Protein 5OWO (pdb70)

GO terms:
  GO:0051293 establishment of spindle localization (P, IMP)
  GO:0005813 centrosome (C, IDA)
  GO:0042802 identical protein binding (F, IDA)
  GO:1905832 positive regulation of spindle assembly (P, IMP)
  GO:0032388 positive regulation of intracellular transport (P, IMP)
  GO:0060236 regulation of mitotic spindle organization (P, IMP)
  GO:0090235 regulation of metaphase plate congression (P, IMP)
  GO:0005515 protein binding (F, IPI)
  GO:0005868 cytoplasmic dynein complex (C, IDA)
  GO:0051959 dynein light intermediate chain binding (F, IPI)
  GO:0035578 azurophil granule lumen (C, TAS)
  GO:0005576 extracellular region (C, TAS)
  GO:0005829 cytosol (C, TAS)
  GO:0008569 minus-end-directed microtubule motor activity (F, IDA)
  GO:0005874 microtubule (C, IDA)
  GO:0070062 extracellular exosome (C, HDA)
  GO:0016020 membrane (C, HDA)
  GO:0003723 RNA binding (F, HDA)

Radius of gyration: 29.67 Å; Cα contacts (8 Å, |Δi|>4): 1169; chains: 4; bounding box: 49×89×63 Å

Structure (mmCIF, N/CA/C/O backbone):
data_5OWO
#
_entry.id   5OWO
#
_cell.length_a   101.242
_cell.length_b   175.560
_cell.length_c   50.444
_cell.angle_alpha   90.00
_cell.angle_beta   90.00
_cell.angle_gamma   90.00
#
_symmetry.space_group_name_H-M   'P 21 21 2'
#
loop_
_entity.id
_entity.type
_entity.pdbx_description
1 polymer 'Cytoplasmic dynein 1 heavy chain 1'
2 non-polymer GLYCEROL
3 non-polymer 'MAGNESIUM ION'
4 non-polymer 'CALCIUM ION'
5 non-polymer 'SODIUM ION'
6 non-polymer 'POTASSIUM ION'
7 water water
#
loop_
_atom_site.group_PDB
_atom_site.id
_atom_site.type_symbol
_atom_site.label_atom_id
_atom_site.label_alt_id
_atom_site.label_comp_id
_atom_site.label_asym_id
_atom_site.label_entity_id
_atom_site.label_seq_id
_atom_site.pdbx_PDB_ins_code
_atom_site.Cartn_x
_atom_site.Cartn_y
_atom_site.Cartn_z
_atom_site.occupancy
_atom_site.B_iso_or_equiv
_atom_site.auth_seq_id
_atom_site.auth_comp_id
_atom_site.auth_asym_id
_atom_site.auth_atom_id
_atom_site.pdbx_PDB_model_num
ATOM 1 N N . GLN A 1 22 ? 27.369 64.173 9.780 1.00 74.17 22 GLN A N 1
ATOM 2 C CA . GLN A 1 22 ? 28.137 63.785 10.990 1.00 63.28 22 GLN A CA 1
ATOM 3 C C . GLN A 1 22 ? 29.120 62.677 10.555 1.00 62.00 22 GLN A C 1
ATOM 4 O O . GLN A 1 22 ? 28.726 61.579 10.135 1.00 59.92 22 GLN A O 1
ATOM 10 N N . ASN A 1 23 ? 30.408 62.993 10.646 1.00 49.89 23 ASN A N 1
ATOM 11 C CA . ASN A 1 23 ? 31.485 62.042 10.386 1.00 43.51 23 ASN A CA 1
ATOM 12 C C . ASN A 1 23 ? 32.231 61.762 11.740 1.00 34.22 23 ASN A C 1
ATOM 13 O O . ASN A 1 23 ? 32.637 62.695 12.395 1.00 31.36 23 ASN A O 1
ATOM 18 N N . VAL A 1 24 ? 32.323 60.497 12.147 1.00 31.13 24 VAL A N 1
ATOM 19 C CA . VAL A 1 24 ? 33.065 60.127 13.363 1.00 34.64 24 VAL A CA 1
ATOM 20 C C . VAL A 1 24 ? 34.553 59.981 13.080 1.00 30.63 24 VAL A C 1
ATOM 21 O O . VAL A 1 24 ? 34.970 59.480 12.000 1.00 26.79 24 VAL A O 1
ATOM 25 N N . ALA A 1 25 ? 35.385 60.521 13.982 1.00 26.15 25 ALA A N 1
ATOM 26 C CA . ALA A 1 25 ? 36.822 60.396 13.807 1.00 24.94 25 ALA A CA 1
ATOM 27 C C . ALA A 1 25 ? 37.216 58.943 13.750 1.00 25.53 25 ALA A C 1
ATOM 28 O O . ALA A 1 25 ? 36.696 58.139 14.489 1.00 27.52 25 ALA A O 1
ATOM 30 N N . ASP A 1 26 ? 38.149 58.637 12.861 1.00 26.81 26 ASP A N 1
ATOM 31 C CA . ASP A 1 26 ? 38.701 57.305 12.761 1.00 29.33 26 ASP A CA 1
ATOM 32 C C . ASP A 1 26 ? 39.525 56.951 14.007 1.00 25.19 26 ASP A C 1
ATOM 33 O O . ASP A 1 26 ? 40.135 57.803 14.619 1.00 22.14 26 ASP A O 1
ATOM 38 N N . VAL A 1 27 ? 39.616 55.665 14.313 1.00 23.86 27 VAL A N 1
ATOM 39 C CA . VAL A 1 27 ? 40.424 55.226 15.456 1.00 23.65 27 VAL A CA 1
ATOM 40 C C . VAL A 1 27 ? 41.906 55.635 15.284 1.00 23.17 27 VAL A C 1
ATOM 41 O O . VAL A 1 27 ? 42.591 55.864 16.272 1.00 19.59 27 VAL A O 1
ATOM 45 N N . SER A 1 28 ? 42.416 55.729 14.042 1.00 20.61 28 SER A N 1
ATOM 46 C CA . SER A 1 28 ? 43.816 56.146 13.817 1.00 21.01 28 SER A CA 1
ATOM 47 C C . SER A 1 28 ? 44.072 57.572 14.369 1.00 18.91 28 SER A C 1
ATOM 48 O O . SER A 1 28 ? 45.151 57.876 14.746 1.00 22.06 28 SER A O 1
ATOM 51 N N . VAL A 1 29 ? 43.068 58.405 14.395 1.00 20.03 29 VAL A N 1
ATOM 52 C CA . VAL A 1 29 ? 43.227 59.751 14.941 1.00 22.49 29 VAL A CA 1
ATOM 53 C C . VAL A 1 29 ? 43.570 59.703 16.449 1.00 21.40 29 VAL A C 1
ATOM 54 O O . VAL A 1 29 ? 44.420 60.445 16.918 1.00 21.72 29 VAL A O 1
ATOM 58 N N . LEU A 1 30 ? 42.950 58.795 17.154 1.00 19.23 30 LEU A N 1
ATOM 59 C CA . LEU A 1 30 ? 43.158 58.618 18.603 1.00 21.04 30 LEU A CA 1
ATOM 60 C C . LEU A 1 30 ? 44.471 57.925 18.804 1.00 23.07 30 LEU A C 1
ATOM 61 O O . LEU A 1 30 ? 45.225 58.365 19.655 1.00 21.24 30 LEU A O 1
ATOM 66 N N . GLN A 1 31 ? 44.806 56.924 17.953 1.00 19.64 31 GLN A N 1
ATOM 67 C CA . GLN A 1 31 ? 46.093 56.273 18.076 1.00 20.35 31 GLN A CA 1
ATOM 68 C C . GLN A 1 31 ? 47.228 57.237 17.908 1.00 20.30 31 GLN A C 1
ATOM 69 O O . GLN A 1 31 ? 48.223 57.205 18.647 1.00 21.04 31 GLN A O 1
ATOM 75 N N . LYS A 1 32 ? 47.136 58.063 16.869 1.00 20.82 32 LYS A N 1
ATOM 76 C CA . LYS A 1 32 ? 48.214 59.049 16.586 1.00 21.56 32 LYS A CA 1
ATOM 77 C C . LYS A 1 32 ? 48.433 60.038 17.743 1.00 20.25 32 LYS A C 1
ATOM 78 O O . LYS A 1 32 ? 49.561 60.360 18.099 1.00 22.55 32 LYS A O 1
ATOM 84 N N . HIS A 1 33 ? 47.346 60.498 18.289 1.00 20.45 33 HIS A N 1
ATOM 85 C CA . HIS A 1 33 ? 47.330 61.408 19.419 1.00 20.09 33 HIS A CA 1
ATOM 86 C C . HIS A 1 33 ? 47.977 60.773 20.628 1.00 21.84 33 HIS A C 1
ATOM 87 O O . HIS A 1 33 ? 48.875 61.359 21.274 1.00 21.58 33 HIS A O 1
ATOM 94 N N . LEU A 1 34 ? 47.616 59.532 20.919 1.00 21.16 34 LEU A N 1
ATOM 95 C CA . LEU A 1 34 ? 48.152 58.849 22.068 1.00 19.97 34 LEU A CA 1
ATOM 96 C C . LEU A 1 34 ? 49.627 58.551 21.932 1.00 20.57 34 LEU A C 1
ATOM 97 O O . LEU A 1 34 ? 50.373 58.687 22.931 1.00 19.18 34 LEU A O 1
ATOM 102 N N . ARG A 1 35 ? 50.083 58.267 20.718 1.00 19.82 35 ARG A N 1
ATOM 103 C CA . ARG A 1 35 ? 51.499 58.018 20.485 1.00 20.94 35 ARG A CA 1
ATOM 104 C C . ARG A 1 35 ? 52.330 59.231 20.920 1.00 20.71 35 ARG A C 1
ATOM 105 O O . ARG A 1 35 ? 53.406 59.077 21.498 1.00 20.20 35 ARG A O 1
ATOM 113 N N . LYS A 1 36 ? 51.827 60.433 20.639 1.00 23.08 36 LYS A N 1
ATOM 114 C CA . LYS A 1 36 ? 52.522 61.669 21.009 1.00 22.87 36 LYS A CA 1
ATOM 115 C C . LYS A 1 36 ? 52.341 62.035 22.451 1.00 21.05 36 LYS A C 1
ATOM 116 O O . LYS A 1 36 ? 53.283 62.366 23.131 1.00 20.43 36 LYS A O 1
ATOM 122 N N . LEU A 1 37 ? 51.142 61.855 22.978 1.00 20.29 37 LEU A N 1
ATOM 123 C CA . LEU A 1 37 ? 50.844 62.343 24.329 1.00 18.84 37 LEU A CA 1
ATOM 124 C C . LEU A 1 37 ? 51.319 61.466 25.462 1.00 20.27 37 LEU A C 1
ATOM 125 O O . LEU A 1 37 ? 51.807 61.890 26.460 1.00 19.48 37 LEU A O 1
ATOM 130 N N . VAL A 1 38 ? 51.156 60.138 25.311 1.00 21.73 38 VAL A N 1
ATOM 131 C CA . VAL A 1 38 ? 51.487 59.207 26.356 1.00 21.26 38 VAL A CA 1
ATOM 132 C C . VAL A 1 38 ? 52.943 59.297 26.845 1.00 21.11 38 VAL A C 1
ATOM 133 O O . VAL A 1 38 ? 53.177 59.311 28.044 1.00 24.21 38 VAL A O 1
ATOM 137 N N . PRO A 1 39 ? 53.908 59.400 25.948 1.00 23.33 39 PRO A N 1
ATOM 138 C CA . PRO A 1 39 ? 55.269 59.536 26.391 1.00 25.49 39 PRO A CA 1
ATOM 139 C C . PRO A 1 39 ? 55.595 60.752 27.224 1.00 26.97 39 PRO A C 1
ATOM 140 O O . PRO A 1 39 ? 56.518 60.684 28.048 1.00 28.88 39 PRO A O 1
ATOM 144 N N . LEU A 1 40 ? 54.889 61.853 26.991 1.00 24.98 40 LEU A N 1
ATOM 145 C CA . LEU A 1 40 ? 55.048 63.029 27.818 1.00 24.38 40 LEU A CA 1
ATOM 146 C C . LEU A 1 40 ? 54.396 62.949 29.165 1.00 24.59 40 LEU A C 1
ATOM 147 O O . LEU A 1 40 ? 54.769 63.677 30.045 1.00 27.82 40 LEU A O 1
ATOM 152 N N . LEU A 1 41 ? 53.350 62.158 29.320 1.00 19.65 41 LEU A N 1
ATOM 153 C CA . LEU A 1 41 ? 52.618 62.120 30.559 1.00 20.49 41 LEU A CA 1
ATOM 154 C C . LEU A 1 41 ? 52.932 60.876 31.389 1.00 23.27 41 LEU A C 1
ATOM 155 O O . LEU A 1 41 ? 52.948 60.946 32.640 1.00 26.47 41 LEU A O 1
ATOM 160 N N . LEU A 1 42 ? 53.163 59.719 30.746 1.00 20.64 42 LEU A N 1
ATOM 161 C CA . LEU A 1 42 ? 53.388 58.453 31.495 1.00 21.74 42 LEU A CA 1
ATOM 162 C C . LEU A 1 42 ? 54.817 57.877 31.432 1.00 25.81 42 LEU A C 1
ATOM 163 O O . LEU A 1 42 ? 55.133 56.859 32.068 1.00 25.12 42 LEU A O 1
ATOM 168 N N . GLU A 1 43 ? 55.669 58.499 30.635 1.00 26.37 43 GLU A N 1
ATOM 169 C CA . GLU A 1 43 ? 57.046 58.090 30.494 1.00 29.74 43 GLU A CA 1
ATOM 170 C C . GLU A 1 43 ? 57.876 59.335 30.745 1.00 31.21 43 GLU A C 1
ATOM 171 O O . GLU A 1 43 ? 57.326 60.439 30.912 1.00 30.79 43 GLU A O 1
ATOM 177 N N . ASP A 1 44 ? 59.177 59.204 30.673 1.00 35.59 44 ASP A N 1
ATOM 178 C CA . ASP A 1 44 ? 60.038 60.419 30.729 1.00 40.64 44 ASP A CA 1
ATOM 179 C C . ASP A 1 44 ? 60.404 60.901 29.343 1.00 35.91 44 ASP A C 1
ATOM 180 O O . ASP A 1 44 ? 61.545 60.904 29.008 1.00 41.27 44 ASP A O 1
ATOM 185 N N . GLY A 1 45 ? 59.424 61.298 28.534 1.00 34.77 45 GLY A N 1
ATOM 186 C CA . GLY A 1 45 ? 59.651 61.658 27.138 1.00 37.20 45 GLY A CA 1
ATOM 187 C C . GLY A 1 45 ? 60.126 60.478 26.275 1.00 45.01 45 GLY A C 1
ATOM 188 O O . GLY A 1 45 ? 59.941 59.272 26.627 1.00 43.77 45 GLY A O 1
ATOM 189 N N . GLY A 1 46 ? 60.770 60.822 25.161 1.00 43.04 46 GLY A N 1
ATOM 190 C CA . GLY A 1 46 ? 61.251 59.839 24.202 1.00 41.46 46 GLY A CA 1
ATOM 191 C C . GLY A 1 46 ? 60.149 59.439 23.238 1.00 46.70 46 GLY A C 1
ATOM 192 O O . GLY A 1 46 ? 59.026 60.025 23.223 1.00 44.10 46 GLY A O 1
ATOM 193 N N . GLU A 1 47 ? 60.474 58.455 22.413 1.00 41.02 47 GLU A N 1
ATOM 194 C CA . GLU A 1 47 ? 59.523 57.939 21.460 1.00 41.37 47 GLU A CA 1
ATOM 195 C C . GLU A 1 47 ? 58.461 57.039 22.193 1.00 39.31 47 GLU A C 1
ATOM 196 O O . GLU A 1 47 ? 58.670 56.533 23.343 1.00 35.11 47 GLU A O 1
ATOM 202 N N . ALA A 1 48 ? 57.303 56.916 21.539 1.00 32.60 48 ALA A N 1
ATOM 203 C CA . ALA A 1 48 ? 56.246 55.992 21.953 1.00 35.32 48 ALA A CA 1
ATOM 204 C C . ALA A 1 48 ? 56.897 54.591 22.154 1.00 34.73 48 ALA A C 1
ATOM 205 O O . ALA A 1 48 ? 57.483 54.029 21.206 1.00 32.59 48 ALA A O 1
ATOM 207 N N . PRO A 1 49 ? 56.832 54.057 23.375 1.00 32.09 49 PRO A N 1
ATOM 208 C CA . PRO A 1 49 ? 57.513 52.756 23.564 1.00 33.68 49 PRO A CA 1
ATOM 209 C C . PRO A 1 49 ? 56.752 51.603 22.826 1.00 32.85 49 PRO A C 1
ATOM 210 O O . PRO A 1 49 ? 55.532 51.732 22.510 1.00 27.40 49 PRO A O 1
ATOM 214 N N . ALA A 1 50 ? 57.474 50.519 22.495 1.00 29.17 50 ALA A N 1
ATOM 215 C CA . ALA A 1 50 ? 56.875 49.361 21.818 1.00 25.95 50 ALA A CA 1
ATOM 216 C C . ALA A 1 50 ? 55.694 48.806 22.590 1.00 19.82 50 ALA A C 1
ATOM 217 O O . ALA A 1 50 ? 54.718 48.408 21.992 1.00 23.33 50 ALA A O 1
ATOM 219 N N . ALA A 1 51 ? 55.757 48.866 23.926 1.00 20.79 51 ALA A N 1
ATOM 220 C CA . ALA A 1 51 ? 54.697 48.407 24.767 1.00 20.38 51 ALA A CA 1
ATOM 221 C C . ALA A 1 51 ? 53.416 49.199 24.536 1.00 21.42 51 ALA A C 1
ATOM 222 O O . ALA A 1 51 ? 52.324 48.685 24.616 1.00 17.39 51 ALA A O 1
ATOM 224 N N . LEU A 1 52 ? 53.544 50.507 24.279 1.00 20.55 52 LEU A N 1
ATOM 225 C CA . LEU A 1 52 ? 52.372 51.264 23.964 1.00 19.88 52 LEU A CA 1
ATOM 226 C C . LEU A 1 52 ? 51.809 50.909 22.592 1.00 20.38 52 LEU A C 1
ATOM 227 O O . LEU A 1 52 ? 50.595 50.754 22.430 1.00 17.56 52 LEU A O 1
ATOM 232 N N . GLU A 1 53 ? 52.685 50.769 21.590 1.00 21.78 53 GLU A N 1
ATOM 233 C CA . GLU A 1 53 ? 52.222 50.428 20.246 1.00 22.53 53 GLU A CA 1
ATOM 234 C C . GLU A 1 53 ? 51.467 49.055 20.235 1.00 22.08 53 GLU A C 1
ATOM 235 O O . GLU A 1 53 ? 50.393 48.889 19.616 1.00 27.25 53 GLU A O 1
ATOM 241 N N . ALA A 1 54 ? 51.993 48.082 20.965 1.00 22.73 54 ALA A N 1
ATOM 242 C CA . ALA A 1 54 ? 51.261 46.782 21.120 1.00 24.28 54 ALA A CA 1
ATOM 243 C C . ALA A 1 54 ? 49.845 46.965 21.697 1.00 22.31 54 ALA A C 1
ATOM 244 O O . ALA A 1 54 ? 48.869 46.375 21.233 1.00 23.59 54 ALA A O 1
ATOM 246 N N . ALA A 1 55 ? 49.714 47.800 22.724 1.00 21.19 55 ALA A N 1
ATOM 247 C CA . ALA A 1 55 ? 48.423 48.073 23.302 1.00 19.70 55 ALA A CA 1
ATOM 248 C C . ALA A 1 55 ? 47.494 48.816 22.356 1.00 18.72 55 ALA A C 1
ATOM 249 O O . ALA A 1 55 ? 46.278 48.591 22.380 1.00 19.58 55 ALA A O 1
ATOM 251 N N . LEU A 1 56 ? 48.054 49.716 21.547 1.00 19.46 56 LEU A N 1
ATOM 252 C CA . LEU A 1 56 ? 47.262 50.446 20.547 1.00 20.88 56 LEU A CA 1
ATOM 253 C C . LEU A 1 56 ? 46.833 49.590 19.392 1.00 22.02 56 LEU A C 1
ATOM 254 O O . LEU A 1 56 ? 45.875 49.959 18.727 1.00 23.32 56 LEU A O 1
ATOM 259 N N . GLU A 1 57 ? 47.497 48.464 19.150 1.00 23.53 57 GLU A N 1
ATOM 260 C CA . GLU A 1 57 ? 47.096 47.589 18.008 1.00 26.20 57 GLU A CA 1
ATOM 261 C C . GLU A 1 57 ? 46.233 46.385 18.410 1.00 29.06 57 GLU A C 1
ATOM 262 O O . GLU A 1 57 ? 45.722 45.699 17.549 1.00 24.98 57 GLU A O 1
ATOM 268 N N . GLU A 1 58 ? 46.012 46.126 19.705 1.00 24.97 58 GLU A N 1
ATOM 269 C CA . GLU A 1 58 ? 45.086 45.064 20.132 1.00 26.22 58 GLU A CA 1
ATOM 270 C C . GLU A 1 58 ? 43.717 45.189 19.575 1.00 26.40 58 GLU A C 1
ATOM 271 O O . GLU A 1 58 ? 43.058 46.247 19.748 1.00 23.39 58 GLU A O 1
ATOM 277 N N . LYS A 1 59 ? 43.175 44.100 19.045 1.00 24.78 59 LYS A N 1
ATOM 278 C CA . LYS A 1 59 ? 41.810 44.125 18.528 1.00 28.69 59 LYS A CA 1
ATOM 279 C C . LYS A 1 59 ? 40.802 44.638 19.576 1.00 26.45 59 LYS A C 1
ATOM 280 O O . LYS A 1 59 ? 39.908 45.419 19.249 1.00 25.54 59 LYS A O 1
ATOM 286 N N . SER A 1 60 ? 40.950 44.200 20.828 1.00 27.89 60 SER A N 1
ATOM 287 C CA . SER A 1 60 ? 40.059 44.604 21.908 1.00 28.75 60 SER A CA 1
ATOM 288 C C . SER A 1 60 ? 40.124 46.116 22.106 1.00 23.30 60 SER A C 1
ATOM 289 O O . SER A 1 60 ? 39.099 46.774 22.278 1.00 24.09 60 SER A O 1
ATOM 292 N N . ALA A 1 61 ? 41.338 46.658 22.079 1.00 24.69 61 ALA A N 1
ATOM 293 C CA . ALA A 1 61 ? 41.548 48.119 22.249 1.00 23.07 61 ALA A CA 1
ATOM 294 C C . ALA A 1 61 ? 40.959 48.938 21.092 1.00 22.52 61 ALA A C 1
ATOM 295 O O . ALA A 1 61 ? 40.268 49.944 21.316 1.00 25.28 61 ALA A O 1
ATOM 297 N N . LEU A 1 62 ? 41.113 48.437 19.856 1.00 22.08 62 LEU A N 1
ATOM 298 C CA . LEU A 1 62 ? 40.521 49.070 18.674 1.00 23.29 62 LEU A CA 1
ATOM 299 C C . LEU A 1 62 ? 39.014 49.153 18.827 1.00 23.31 62 LEU A C 1
ATOM 300 O O . LEU A 1 62 ? 38.391 50.198 18.573 1.00 23.27 62 LEU A O 1
ATOM 305 N N . GLU A 1 63 ? 38.409 48.099 19.323 1.00 25.43 63 GLU A N 1
ATOM 306 C CA . GLU A 1 63 ? 36.987 48.045 19.577 1.00 25.48 63 GLU A CA 1
ATOM 307 C C . GLU A 1 63 ? 36.561 49.046 20.664 1.00 24.71 63 GLU A C 1
ATOM 308 O O . GLU A 1 63 ? 35.612 49.747 20.526 1.00 23.20 63 GLU A O 1
ATOM 314 N N . GLN A 1 64 ? 37.288 49.054 21.757 1.00 24.11 64 GLN A N 1
ATOM 315 C CA . GLN A 1 64 ? 36.972 49.939 22.893 1.00 25.94 64 GLN A CA 1
ATOM 316 C C . GLN A 1 64 ? 37.100 51.419 22.387 1.00 21.83 64 GLN A C 1
ATOM 317 O O . GLN A 1 64 ? 36.239 52.268 22.669 1.00 24.38 64 GLN A O 1
ATOM 331 N N . ARG A 1 66 ? 36.945 52.588 19.299 1.00 24.30 66 ARG A N 1
ATOM 332 C CA . ARG A 1 66 ? 35.860 52.892 18.383 1.00 24.84 66 ARG A CA 1
ATOM 333 C C . ARG A 1 66 ? 34.535 53.209 19.048 1.00 22.91 66 ARG A C 1
ATOM 334 O O . ARG A 1 66 ? 33.795 54.117 18.599 1.00 21.90 66 ARG A O 1
ATOM 342 N N . LYS A 1 67 ? 34.224 52.477 20.104 1.00 24.18 67 LYS A N 1
ATOM 343 C CA . LYS A 1 67 ? 32.988 52.760 20.909 1.00 26.93 67 LYS A CA 1
ATOM 344 C C . LYS A 1 67 ? 33.126 54.119 21.574 1.00 23.23 67 LYS A C 1
ATOM 345 O O . LYS A 1 67 ? 32.206 54.913 21.600 1.00 23.48 67 LYS A O 1
ATOM 351 N N . PHE A 1 68 ? 34.302 54.395 22.094 1.00 20.62 68 PHE A N 1
ATOM 352 C CA . PHE A 1 68 ? 34.508 55.716 22.687 1.00 22.22 68 PHE A CA 1
ATOM 353 C C . PHE A 1 68 ? 34.284 56.876 21.706 1.00 22.02 68 PHE A C 1
ATOM 354 O O . PHE A 1 68 ? 33.618 57.873 22.023 1.00 23.74 68 PHE A O 1
ATOM 362 N N . LEU A 1 69 ? 34.787 56.721 20.484 1.00 22.25 69 LEU A N 1
ATOM 363 C CA . LEU A 1 69 ? 34.626 57.746 19.443 1.00 22.08 69 LEU A CA 1
ATOM 364 C C . LEU A 1 69 ? 33.199 57.898 19.021 1.00 23.55 69 LEU A C 1
ATOM 365 O O . LEU A 1 69 ? 32.719 59.036 18.781 1.00 24.37 69 LEU A O 1
ATOM 370 N N . SER A 1 70 ? 32.432 56.807 18.963 1.00 23.46 70 SER A N 1
ATOM 371 C CA . SER A 1 70 ? 31.121 56.895 18.282 1.00 27.75 70 SER A CA 1
ATOM 372 C C . SER A 1 70 ? 29.839 56.707 19.105 1.00 30.60 70 SER A C 1
ATOM 373 O O . SER A 1 70 ? 28.780 56.987 18.632 1.00 31.49 70 SER A O 1
ATOM 376 N N . ASP A 1 71 ? 29.930 56.204 20.314 1.00 28.82 71 ASP A N 1
ATOM 377 C CA . ASP A 1 71 ? 28.757 55.867 21.104 1.00 27.95 71 ASP A CA 1
ATOM 378 C C . ASP A 1 71 ? 28.564 56.924 22.193 1.00 27.43 71 ASP A C 1
ATOM 379 O O . ASP A 1 71 ? 29.377 56.974 23.123 1.00 22.50 71 ASP A O 1
ATOM 384 N N . PRO A 1 72 ? 27.487 57.736 22.106 1.00 29.39 72 PRO A N 1
ATOM 385 C CA . PRO A 1 72 ? 27.161 58.723 23.145 1.00 30.33 72 PRO A CA 1
ATOM 386 C C . PRO A 1 72 ? 27.139 58.203 24.594 1.00 31.01 72 PRO A C 1
ATOM 387 O O . PRO A 1 72 ? 27.382 58.959 25.525 1.00 30.49 72 PRO A O 1
ATOM 391 N N . GLN A 1 73 ? 26.866 56.924 24.784 1.00 28.69 73 GLN A N 1
ATOM 392 C CA . GLN A 1 73 ? 26.801 56.353 26.122 1.00 32.93 73 GLN A CA 1
ATOM 393 C C . GLN A 1 73 ? 28.195 55.958 26.719 1.00 28.82 73 GLN A C 1
ATOM 394 O O . GLN A 1 73 ? 28.256 55.594 27.865 1.00 28.08 73 GLN A O 1
ATOM 400 N N . VAL A 1 74 ? 29.279 55.996 25.926 1.00 24.57 74 VAL A N 1
ATOM 401 C CA . VAL A 1 74 ? 30.596 55.645 26.433 1.00 22.82 74 VAL A CA 1
ATOM 402 C C . VAL A 1 74 ? 31.286 57.029 26.590 1.00 22.26 74 VAL A C 1
ATOM 403 O O . VAL A 1 74 ? 31.398 57.735 25.618 1.00 24.74 74 VAL A O 1
ATOM 407 N N . HIS A 1 75 ? 31.643 57.432 27.802 1.00 19.86 75 HIS A N 1
ATOM 408 C CA . HIS A 1 75 ? 32.138 58.799 28.047 1.00 20.53 75 HIS A CA 1
ATOM 409 C C . HIS A 1 75 ? 33.654 58.891 28.124 1.00 19.51 75 HIS A C 1
ATOM 410 O O . HIS A 1 75 ? 34.220 60.013 28.041 1.00 20.31 75 HIS A O 1
ATOM 417 N N . THR A 1 76 ? 34.295 57.761 28.320 1.00 19.00 76 THR A N 1
ATOM 418 C CA . THR A 1 76 ? 35.667 57.685 28.728 1.00 21.08 76 THR A CA 1
ATOM 419 C C . THR A 1 76 ? 36.469 56.597 28.132 1.00 24.26 76 THR A C 1
ATOM 420 O O . THR A 1 76 ? 35.959 55.533 27.742 1.00 22.51 76 THR A O 1
ATOM 424 N N . VAL A 1 77 ? 37.777 56.874 28.065 1.00 21.61 77 VAL A N 1
ATOM 425 C CA . VAL A 1 77 ? 38.773 55.854 27.763 1.00 21.13 77 VAL A CA 1
ATOM 426 C C . VAL A 1 77 ? 40.006 56.049 28.659 1.00 21.69 77 VAL A C 1
ATOM 427 O O . VAL A 1 77 ? 40.406 57.210 28.989 1.00 19.73 77 VAL A O 1
ATOM 431 N N . LEU A 1 78 ? 40.572 54.938 29.143 1.00 20.34 78 LEU A N 1
ATOM 432 C CA . LEU A 1 78 ? 41.761 54.908 30.102 1.00 20.34 78 LEU A CA 1
ATOM 433 C C . LEU A 1 78 ? 42.927 54.283 29.372 1.00 21.17 78 LEU A C 1
ATOM 434 O O . LEU A 1 78 ? 42.768 53.227 28.729 1.00 19.06 78 LEU A O 1
ATOM 439 N N . VAL A 1 79 ? 44.067 54.972 29.343 1.00 19.00 79 VAL A N 1
ATOM 440 C CA . VAL A 1 79 ? 45.317 54.375 28.925 1.00 19.03 79 VAL A CA 1
ATOM 441 C C . VAL A 1 79 ? 46.063 54.090 30.190 1.00 19.27 79 VAL A C 1
ATOM 442 O O . VAL A 1 79 ? 46.496 55.015 30.878 1.00 18.13 79 VAL A O 1
ATOM 446 N N . GLU A 1 80 ? 46.303 52.811 30.471 1.00 18.00 80 GLU A N 1
ATOM 447 C CA . GLU A 1 80 ? 46.861 52.393 31.747 1.00 20.31 80 GLU A CA 1
ATOM 448 C C . GLU A 1 80 ? 48.235 51.816 31.552 1.00 19.93 80 GLU A C 1
ATOM 449 O O . GLU A 1 80 ? 48.385 50.865 30.814 1.00 20.06 80 GLU A O 1
ATOM 455 N N . ARG A 1 81 ? 49.246 52.364 32.229 1.00 18.52 81 ARG A N 1
ATOM 456 C CA . ARG A 1 81 ? 50.549 51.825 32.204 1.00 18.04 81 ARG A CA 1
ATOM 457 C C . ARG A 1 81 ? 50.806 51.056 33.491 1.00 20.42 81 ARG A C 1
ATOM 458 O O . ARG A 1 81 ? 50.775 51.645 34.561 1.00 18.91 81 ARG A O 1
ATOM 466 N N . SER A 1 82 ? 51.147 49.763 33.397 1.00 18.45 82 SER A N 1
ATOM 467 C CA . SER A 1 82 ? 51.355 48.910 34.572 1.00 19.42 82 SER A CA 1
ATOM 468 C C . SER A 1 82 ? 52.768 48.458 34.619 1.00 21.39 82 SER A C 1
ATOM 469 O O . SER A 1 82 ? 53.370 48.232 33.581 1.00 21.77 82 SER A O 1
ATOM 472 N N . THR A 1 83 ? 53.286 48.248 35.820 1.00 21.14 83 THR A N 1
ATOM 473 C CA . THR A 1 83 ? 54.596 47.675 35.959 1.00 26.65 83 THR A CA 1
ATOM 474 C C . THR A 1 83 ? 54.498 46.346 36.766 1.00 26.09 83 THR A C 1
ATOM 475 O O . THR A 1 83 ? 53.702 46.208 37.687 1.00 25.67 83 THR A O 1
ATOM 479 N N . LEU A 1 84 ? 55.307 45.387 36.395 1.00 27.23 84 LEU A N 1
ATOM 480 C CA . LEU A 1 84 ? 55.394 44.130 37.044 1.00 38.17 84 LEU A CA 1
ATOM 481 C C . LEU A 1 84 ? 56.854 43.897 37.446 1.00 36.28 84 LEU A C 1
ATOM 482 O O . LEU A 1 84 ? 57.751 44.113 36.644 1.00 39.13 84 LEU A O 1
ATOM 487 N N . LYS A 1 85 ? 57.094 43.465 38.668 1.00 43.85 85 LYS A N 1
ATOM 488 C CA . LYS A 1 85 ? 58.453 43.025 39.087 1.00 55.66 85 LYS A CA 1
ATOM 489 C C . LYS A 1 85 ? 58.819 41.722 38.372 1.00 54.38 85 LYS A C 1
ATOM 490 O O . LYS A 1 85 ? 57.986 40.827 38.306 1.00 55.73 85 LYS A O 1
ATOM 496 N N . GLU A 1 86 ? 60.030 41.618 37.835 1.00 64.37 86 GLU A N 1
ATOM 497 C CA . GLU A 1 86 ? 60.485 40.382 37.178 1.00 77.71 86 GLU A CA 1
ATOM 498 C C . GLU A 1 86 ? 61.404 39.537 38.058 1.00 91.44 86 GLU A C 1
ATOM 499 O O . GLU A 1 86 ? 61.924 40.015 39.077 1.00 86.47 86 GLU A O 1
ATOM 505 N N . LYS A 1 96 ? 64.299 44.539 38.516 1.00 56.44 96 LYS A N 1
ATOM 506 C CA . LYS A 1 96 ? 63.878 44.783 37.117 1.00 58.27 96 LYS A CA 1
ATOM 507 C C . LYS A 1 96 ? 62.344 44.825 36.897 1.00 54.06 96 LYS A C 1
ATOM 508 O O . LYS A 1 96 ? 61.615 44.019 37.479 1.00 47.66 96 LYS A O 1
ATOM 514 N N . GLU A 1 97 ? 61.886 45.735 36.024 1.00 44.94 97 GLU A N 1
ATOM 515 C CA . GLU A 1 97 ? 60.456 46.042 35.888 1.00 45.94 97 GLU A CA 1
ATOM 516 C C . GLU A 1 97 ? 60.005 45.722 34.455 1.00 38.58 97 GLU A C 1
ATOM 517 O O . GLU A 1 97 ? 60.729 46.017 33.500 1.00 41.53 97 GLU A O 1
ATOM 523 N N . PHE A 1 98 ? 58.817 45.158 34.297 1.00 30.10 98 PHE A N 1
ATOM 524 C CA . PHE A 1 98 ? 58.261 44.965 32.945 1.00 26.55 98 PHE A CA 1
ATOM 525 C C . PHE A 1 98 ? 57.077 45.903 32.787 1.00 22.26 98 PHE A C 1
ATOM 526 O O . PHE A 1 98 ? 56.190 45.874 33.620 1.00 24.89 98 PHE A O 1
ATOM 534 N N . ILE A 1 99 ? 57.090 46.706 31.742 1.00 20.50 99 ILE A N 1
ATOM 535 C CA . ILE A 1 99 ? 56.047 47.685 31.470 1.00 19.33 99 ILE A CA 1
ATOM 536 C C . ILE A 1 99 ? 55.058 47.125 30.465 1.00 17.09 99 ILE A C 1
ATOM 537 O O . ILE A 1 99 ? 55.404 46.642 29.365 1.00 20.17 99 ILE A O 1
ATOM 542 N N . SER A 1 100 ? 53.791 47.301 30.784 1.00 19.12 100 SER A N 1
ATOM 543 C CA . SER A 1 100 ? 52.716 46.973 29.924 1.00 21.04 100 SER A CA 1
ATOM 544 C C . SER A 1 100 ? 51.694 48.105 29.866 1.00 20.83 100 SER A C 1
ATOM 545 O O . SER A 1 100 ? 51.500 48.811 30.857 1.00 23.28 100 SER A O 1
ATOM 548 N N . TYR A 1 101 ? 51.044 48.267 28.718 1.00 19.82 101 TYR A N 1
ATOM 549 C CA . TYR A 1 101 ? 49.949 49.208 28.545 1.00 18.55 101 TYR A CA 1
ATOM 550 C C . TYR A 1 101 ? 48.697 48.493 28.208 1.00 19.31 101 TYR A C 1
ATOM 551 O O . TYR A 1 101 ? 48.740 47.434 27.641 1.00 18.77 101 TYR A O 1
ATOM 560 N N . ASN A 1 102 ? 47.551 49.079 28.539 1.00 19.42 102 ASN A N 1
ATOM 561 C CA . ASN A 1 102 ? 46.284 48.519 28.195 1.00 20.18 102 ASN A CA 1
ATOM 562 C C . ASN A 1 102 ? 45.312 49.694 28.047 1.00 19.68 102 ASN A C 1
ATOM 563 O O . ASN A 1 102 ? 45.322 50.621 28.869 1.00 16.65 102 ASN A O 1
ATOM 568 N N . ILE A 1 103 ? 44.462 49.591 27.044 1.00 19.59 103 ILE A N 1
ATOM 569 C CA . ILE A 1 103 ? 43.504 50.644 26.722 1.00 20.82 103 ILE A CA 1
ATOM 570 C C . ILE A 1 103 ? 42.125 50.057 26.905 1.00 21.34 103 ILE A C 1
ATOM 571 O O . ILE A 1 103 ? 41.813 49.028 26.267 1.00 21.34 103 ILE A O 1
ATOM 576 N N . ASN A 1 104 ? 41.285 50.686 27.704 1.00 19.60 104 ASN A N 1
ATOM 577 C CA . ASN A 1 104 ? 39.930 50.216 27.907 1.00 24.70 104 ASN A CA 1
ATOM 578 C C . ASN A 1 104 ? 39.037 51.372 28.375 1.00 23.75 104 ASN A C 1
ATOM 579 O O . ASN A 1 104 ? 39.534 52.423 28.747 1.00 21.95 104 ASN A O 1
ATOM 584 N N . ILE A 1 105 ? 37.718 51.235 28.242 1.00 21.27 105 ILE A N 1
ATOM 585 C CA . ILE A 1 105 ? 36.784 52.270 28.582 1.00 21.31 105 ILE A CA 1
ATOM 586 C C . ILE A 1 105 ? 36.722 52.536 30.097 1.00 24.15 105 ILE A C 1
ATOM 587 O O . ILE A 1 105 ? 36.462 53.668 30.543 1.00 29.07 105 ILE A O 1
ATOM 592 N N . ASP A 1 106 ? 36.944 51.513 30.863 1.00 23.03 106 ASP A N 1
ATOM 593 C CA . ASP A 1 106 ? 36.673 51.556 32.347 1.00 29.06 106 ASP A CA 1
ATOM 594 C C . ASP A 1 106 ? 37.699 52.364 33.113 1.00 26.31 106 ASP A C 1
ATOM 595 O O . ASP A 1 106 ? 38.904 52.092 32.983 1.00 26.91 106 ASP A O 1
ATOM 600 N N . ILE A 1 107 ? 37.253 53.334 33.917 1.00 27.72 107 ILE A N 1
ATOM 601 C CA . ILE A 1 107 ? 38.159 54.094 34.755 1.00 25.84 107 ILE A CA 1
ATOM 602 C C . ILE A 1 107 ? 38.373 53.389 36.092 1.00 26.08 107 ILE A C 1
ATOM 603 O O . ILE A 1 107 ? 37.415 53.201 36.818 1.00 27.72 107 ILE A O 1
ATOM 608 N N . HIS A 1 108 ? 39.594 52.971 36.414 1.00 24.60 108 HIS A N 1
ATOM 609 C CA . HIS A 1 108 ? 39.829 52.289 37.691 1.00 27.79 108 HIS A CA 1
ATOM 610 C C . HIS A 1 108 ? 41.218 52.562 38.183 1.00 27.16 108 HIS A C 1
ATOM 611 O O . HIS A 1 108 ? 42.087 52.984 37.407 1.00 26.02 108 HIS A O 1
ATOM 618 N N . TYR A 1 109 ? 41.455 52.186 39.454 1.00 30.34 109 TYR A N 1
ATOM 619 C CA . TYR A 1 109 ? 42.752 52.280 40.117 1.00 28.24 109 TYR A CA 1
ATOM 620 C C . TYR A 1 109 ? 43.556 51.033 39.920 1.00 28.12 109 TYR A C 1
ATOM 621 O O . TYR A 1 109 ? 43.006 49.984 39.929 1.00 28.36 109 TYR A O 1
ATOM 630 N N . GLY A 1 110 ? 44.871 51.124 39.803 1.00 26.64 110 GLY A N 1
ATOM 631 C CA . GLY A 1 110 ? 45.717 49.946 39.981 1.00 26.04 110 GLY A CA 1
ATOM 632 C C . GLY A 1 110 ? 46.904 50.230 40.832 1.00 26.85 110 GLY A C 1
ATOM 633 O O . GLY A 1 110 ? 47.549 51.309 40.734 1.00 24.30 110 GLY A O 1
ATOM 634 N N . VAL A 1 111 ? 47.282 49.253 41.679 1.00 26.44 111 VAL A N 1
ATOM 635 C CA . VAL A 1 111 ? 48.349 49.513 42.634 1.00 28.87 111 VAL A CA 1
ATOM 636 C C . VAL A 1 111 ? 49.734 49.765 42.002 1.00 29.29 111 VAL A C 1
ATOM 637 O O . VAL A 1 111 ? 50.574 50.489 42.520 1.00 27.37 111 VAL A O 1
ATOM 641 N N . LYS A 1 112 ? 49.991 49.218 40.837 1.00 31.67 112 LYS A N 1
ATOM 642 C CA . LYS A 1 112 ? 51.242 49.609 40.193 1.00 37.31 112 LYS A CA 1
ATOM 643 C C . LYS A 1 112 ? 50.928 50.182 38.789 1.00 33.76 112 LYS A C 1
ATOM 644 O O . LYS A 1 112 ? 51.598 49.862 37.803 1.00 30.23 112 LYS A O 1
ATOM 650 N N . SER A 1 113 ? 49.847 50.960 38.713 1.00 26.06 113 SER A N 1
ATOM 651 C CA . SER A 1 113 ? 49.378 51.517 37.432 1.00 26.22 113 SER A CA 1
ATOM 652 C C . SER A 1 113 ? 49.353 53.040 37.491 1.00 24.93 113 SER A C 1
ATOM 653 O O . SER A 1 113 ? 48.897 53.612 38.487 1.00 23.83 113 SER A O 1
ATOM 656 N N . ASN A 1 114 ? 49.825 53.687 36.447 1.00 21.32 114 ASN A N 1
ATOM 657 C CA . ASN A 1 114 ? 49.679 55.147 36.263 1.00 20.71 114 ASN A CA 1
ATOM 658 C C . ASN A 1 114 ? 48.955 55.318 34.944 1.00 20.90 114 ASN A C 1
ATOM 659 O O . ASN A 1 114 ? 49.313 54.646 33.962 1.00 20.77 114 ASN A O 1
ATOM 664 N N . SER A 1 115 ? 47.891 56.140 34.921 1.00 20.42 115 SER A N 1
ATOM 665 C CA . SER A 1 115 ? 46.985 56.173 33.820 1.00 20.41 115 SER A CA 1
ATOM 666 C C . SER A 1 115 ? 46.692 57.562 33.337 1.00 20.44 115 SER A C 1
ATOM 667 O O . SER A 1 115 ? 46.922 58.530 34.066 1.00 17.39 115 SER A O 1
ATOM 670 N N . LEU A 1 116 ? 46.211 57.606 32.096 1.00 18.81 116 LEU A N 1
ATOM 671 C CA . LEU A 1 116 ? 45.684 58.830 31.460 1.00 20.98 116 LEU A CA 1
ATOM 672 C C . LEU A 1 116 ? 44.242 58.532 31.097 1.00 22.83 116 LEU A C 1
ATOM 673 O O . LEU A 1 116 ? 43.933 57.468 30.492 1.00 22.72 116 LEU A O 1
ATOM 678 N N . ALA A 1 117 ? 43.319 59.361 31.566 1.00 21.11 117 ALA A N 1
ATOM 679 C CA . ALA A 1 117 ? 41.906 59.180 31.262 1.00 22.57 117 ALA A CA 1
ATOM 680 C C . ALA A 1 117 ? 41.519 60.286 30.301 1.00 24.53 117 ALA A C 1
ATOM 681 O O . ALA A 1 117 ? 41.948 61.474 30.472 1.00 21.78 117 ALA A O 1
ATOM 683 N N . PHE A 1 118 ? 40.779 59.929 29.254 1.00 19.97 118 PHE A N 1
ATOM 684 C CA . PHE A 1 118 ? 40.161 60.884 28.401 1.00 20.42 118 PHE A CA 1
ATOM 685 C C . PHE A 1 118 ? 38.665 60.842 28.577 1.00 18.37 118 PHE A C 1
ATOM 686 O O . PHE A 1 118 ? 38.091 59.759 28.645 1.00 20.96 118 PHE A O 1
ATOM 694 N N . ILE A 1 119 ? 38.048 61.983 28.646 1.00 18.14 119 ILE A N 1
ATOM 695 C CA . ILE A 1 119 ? 36.576 62.115 28.774 1.00 17.54 119 ILE A CA 1
ATOM 696 C C . ILE A 1 119 ? 36.144 62.947 27.583 1.00 20.25 119 ILE A C 1
ATOM 697 O O . ILE A 1 119 ? 36.712 64.058 27.298 1.00 18.86 119 ILE A O 1
ATOM 702 N N . LYS A 1 120 ? 35.121 62.500 26.886 1.00 20.75 120 LYS A N 1
ATOM 703 C CA . LYS A 1 120 ? 34.648 63.294 25.753 1.00 22.91 120 LYS A CA 1
ATOM 704 C C . LYS A 1 120 ? 33.815 64.506 26.188 1.00 21.05 120 LYS A C 1
ATOM 705 O O . LYS A 1 120 ? 33.096 64.446 27.156 1.00 17.74 120 LYS A O 1
ATOM 711 N N . ARG A 1 121 ? 33.999 65.601 25.481 1.00 19.05 121 ARG A N 1
ATOM 712 C CA . ARG A 1 121 ? 33.243 66.802 25.769 1.00 22.49 121 ARG A CA 1
ATOM 713 C C . ARG A 1 121 ? 31.884 66.758 25.131 1.00 26.21 121 ARG A C 1
ATOM 714 O O . ARG A 1 121 ? 31.002 67.479 25.561 1.00 28.06 121 ARG A O 1
ATOM 722 N N . THR A 1 122 ? 31.727 65.986 24.071 1.00 24.18 122 THR A N 1
ATOM 723 C CA . THR A 1 122 ? 30.456 65.904 23.364 1.00 25.77 122 THR A CA 1
ATOM 724 C C . THR A 1 122 ? 30.167 64.430 23.095 1.00 25.32 122 THR A C 1
ATOM 725 O O . THR A 1 122 ? 31.058 63.591 23.231 1.00 25.89 122 THR A O 1
ATOM 729 N N . PRO A 1 123 ? 28.934 64.095 22.650 1.00 26.92 123 PRO A N 1
ATOM 730 C CA . PRO A 1 123 ? 28.571 62.700 22.470 1.00 25.56 123 PRO A CA 1
ATOM 731 C C . PRO A 1 123 ? 29.378 61.893 21.481 1.00 22.73 123 PRO A C 1
ATOM 732 O O . PRO A 1 123 ? 29.600 60.714 21.701 1.00 24.42 123 PRO A O 1
ATOM 736 N N . VAL A 1 124 ? 29.844 62.484 20.398 1.00 27.18 124 VAL A N 1
ATOM 737 C CA . VAL A 1 124 ? 30.706 61.761 19.489 1.00 28.92 124 VAL A CA 1
ATOM 738 C C . VAL A 1 124 ? 31.894 62.632 19.161 1.00 28.96 124 VAL A C 1
ATOM 739 O O . VAL A 1 124 ? 31.803 63.845 19.233 1.00 33.43 124 VAL A O 1
ATOM 743 N N . ILE A 1 125 ? 33.016 62.017 18.839 1.00 25.08 125 ILE A N 1
ATOM 744 C CA . ILE A 1 125 ? 34.166 62.749 18.405 1.00 25.10 125 ILE A CA 1
ATOM 745 C C . ILE A 1 125 ? 34.076 62.968 16.878 1.00 26.45 125 ILE A C 1
ATOM 746 O O . ILE A 1 125 ? 34.184 62.043 16.085 1.00 27.60 125 ILE A O 1
ATOM 751 N N . ASP A 1 126 ? 33.969 64.217 16.518 1.00 28.24 126 ASP A N 1
ATOM 752 C CA . ASP A 1 126 ? 33.804 64.671 15.147 1.00 29.75 126 ASP A CA 1
ATOM 753 C C . ASP A 1 126 ? 35.112 64.614 14.401 1.00 25.94 126 ASP A C 1
ATOM 754 O O . ASP A 1 126 ? 36.129 65.215 14.791 1.00 24.87 126 ASP A O 1
ATOM 759 N N . ALA A 1 127 ? 35.102 63.943 13.267 1.00 28.40 127 ALA A N 1
ATOM 760 C CA . ALA A 1 127 ? 36.277 63.903 12.386 1.00 28.64 127 ALA A CA 1
ATOM 761 C C . ALA A 1 127 ? 36.752 65.235 11.842 1.00 28.02 127 ALA A C 1
ATOM 762 O O . ALA A 1 127 ? 37.939 65.409 11.569 1.00 26.32 127 ALA A O 1
ATOM 764 N N . ASP A 1 128 ? 35.822 66.173 11.730 1.00 29.00 128 ASP A N 1
ATOM 765 C CA . ASP A 1 128 ? 36.113 67.476 11.153 1.00 34.25 128 ASP A CA 1
ATOM 766 C C . ASP A 1 128 ? 36.589 68.531 12.133 1.00 37.58 128 ASP A C 1
ATOM 767 O O . ASP A 1 128 ? 36.658 69.664 11.748 1.00 43.33 128 ASP A O 1
ATOM 772 N N . LYS A 1 129 ? 36.957 68.182 13.366 1.00 30.86 129 LYS A N 1
ATOM 773 C CA . LYS A 1 129 ? 37.562 69.167 14.311 1.00 30.15 129 LYS A CA 1
ATOM 774 C C . LYS A 1 129 ? 38.754 68.517 14.952 1.00 26.43 129 LYS A C 1
ATOM 775 O O . LYS A 1 129 ? 38.827 67.308 14.985 1.00 26.97 129 LYS A O 1
ATOM 781 N N . PRO A 1 130 ? 39.712 69.284 15.414 1.00 29.02 130 PRO A N 1
ATOM 782 C CA . PRO A 1 130 ? 40.862 68.725 16.126 1.00 31.48 130 PRO A CA 1
ATOM 783 C C . PRO A 1 130 ? 40.443 67.827 17.304 1.00 26.37 130 PRO A C 1
ATOM 784 O O . PRO A 1 130 ? 39.569 68.192 18.080 1.00 26.42 130 PRO A O 1
ATOM 788 N N . VAL A 1 131 ? 41.061 66.690 17.417 1.00 25.35 131 VAL A N 1
ATOM 789 C CA . VAL A 1 131 ? 40.710 65.799 18.493 1.00 25.90 131 VAL A CA 1
ATOM 790 C C . VAL A 1 131 ? 40.957 66.420 19.872 1.00 25.96 131 VAL A C 1
ATOM 791 O O . VAL A 1 131 ? 40.152 66.241 20.782 1.00 23.26 131 VAL A O 1
ATOM 795 N N . SER A 1 132 ? 42.029 67.185 20.038 1.00 25.19 132 SER A N 1
ATOM 796 C CA . SER A 1 132 ? 42.358 67.690 21.373 1.00 28.81 132 SER A CA 1
ATOM 797 C C . SER A 1 132 ? 41.292 68.637 21.963 1.00 28.76 132 SER A C 1
ATOM 798 O O . SER A 1 132 ? 41.003 68.605 23.154 1.00 36.00 132 SER A O 1
ATOM 801 N N . SER A 1 133 ? 40.642 69.383 21.100 1.00 25.74 133 SER A N 1
ATOM 802 C CA . SER A 1 133 ? 39.556 70.296 21.467 1.00 28.06 133 SER A CA 1
ATOM 803 C C . SER A 1 133 ? 38.281 69.572 21.895 1.00 25.90 133 SER A C 1
ATOM 804 O O . SER A 1 133 ? 37.366 70.194 22.392 1.00 26.22 133 SER A O 1
ATOM 807 N N . GLN A 1 134 ? 38.209 68.266 21.740 1.00 20.40 134 GLN A N 1
ATOM 808 C CA . GLN A 1 134 ? 36.928 67.567 22.034 1.00 20.53 134 GLN A CA 1
ATOM 809 C C . GLN A 1 134 ? 37.048 66.657 23.278 1.00 20.13 134 GLN A C 1
ATOM 810 O O . GLN A 1 134 ? 36.170 65.842 23.536 1.00 20.51 134 GLN A O 1
ATOM 816 N N . LEU A 1 135 ? 38.200 66.658 23.896 1.00 20.17 135 LEU A N 1
ATOM 817 C CA . LEU A 1 135 ? 38.495 65.765 25.014 1.00 20.68 135 LEU A CA 1
ATOM 818 C C . LEU A 1 135 ? 38.845 66.533 26.242 1.00 21.50 135 LEU A C 1
ATOM 819 O O . LEU A 1 135 ? 39.342 67.661 26.149 1.00 24.92 135 LEU A O 1
ATOM 824 N N . ARG A 1 136 ? 38.623 65.941 27.407 1.00 18.63 136 ARG A N 1
ATOM 825 C CA . ARG A 1 136 ? 39.198 66.418 28.635 1.00 17.99 136 ARG A CA 1
ATOM 826 C C . ARG A 1 136 ? 40.186 65.337 29.050 1.00 19.99 136 ARG A C 1
ATOM 827 O O . ARG A 1 136 ? 39.969 64.134 28.791 1.00 18.87 136 ARG A O 1
ATOM 835 N N . VAL A 1 137 ? 41.289 65.749 29.642 1.00 18.69 137 VAL A N 1
ATOM 836 C CA . VAL A 1 137 ? 42.356 64.832 30.047 1.00 19.94 137 VAL A CA 1
ATOM 837 C C . VAL A 1 137 ? 42.562 64.954 31.574 1.00 21.39 137 VAL A C 1
ATOM 838 O O . VAL A 1 137 ? 42.521 66.067 32.150 1.00 18.86 137 VAL A O 1
ATOM 842 N N . LEU A 1 138 ? 42.831 63.828 32.239 1.00 20.47 138 LEU A N 1
ATOM 843 C CA . LEU A 1 138 ? 43.147 63.822 33.685 1.00 22.33 138 LEU A CA 1
ATOM 844 C C . LEU A 1 138 ? 44.148 62.667 33.820 1.00 26.03 138 LEU A C 1
ATOM 845 O O . LEU A 1 138 ? 43.900 61.603 33.219 1.00 26.75 138 LEU A O 1
ATOM 850 N N . THR A 1 139 ? 45.219 62.840 34.588 1.00 20.38 139 THR A N 1
ATOM 851 C CA . THR A 1 139 ? 46.090 61.747 34.920 1.00 19.23 139 THR A CA 1
ATOM 852 C C . THR A 1 139 ? 45.733 61.180 36.286 1.00 19.62 139 THR A C 1
ATOM 853 O O . THR A 1 139 ? 45.286 61.886 37.186 1.00 19.96 139 THR A O 1
ATOM 857 N N . LEU A 1 140 ? 45.945 59.881 36.431 1.00 18.78 140 LEU A N 1
ATOM 858 C CA . LEU A 1 140 ? 45.585 59.127 37.615 1.00 18.55 140 LEU A CA 1
ATOM 859 C C . LEU A 1 140 ? 46.751 58.268 37.973 1.00 19.50 140 LEU A C 1
ATOM 860 O O . LEU A 1 140 ? 46.997 57.294 37.327 1.00 20.55 140 LEU A O 1
ATOM 865 N N . SER A 1 141 ? 47.488 58.660 38.975 1.00 20.08 141 SER A N 1
ATOM 866 C CA . SER A 1 141 ? 48.696 57.985 39.387 1.00 20.89 141 SER A CA 1
ATOM 867 C C . SER A 1 141 ? 48.488 56.697 40.179 1.00 21.63 141 SER A C 1
ATOM 868 O O . SER A 1 141 ? 47.396 56.332 40.476 1.00 17.82 141 SER A O 1
ATOM 871 N N . GLU A 1 142 ? 49.616 56.113 40.585 1.00 22.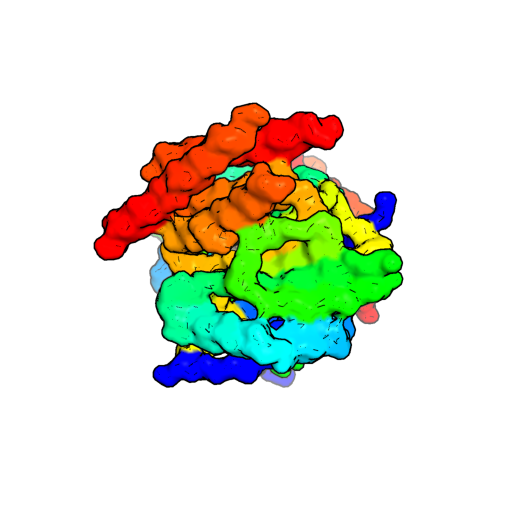28 142 GLU A N 1
ATOM 872 C CA . GLU A 1 142 ? 49.661 54.925 41.387 1.00 25.12 142 GLU A CA 1
ATOM 873 C C . GLU A 1 142 ? 49.600 55.213 42.883 1.00 26.06 142 GLU A C 1
ATOM 874 O O . GLU A 1 142 ? 49.573 54.333 43.673 1.00 25.13 142 GLU A O 1
ATOM 880 N N . ASP A 1 143 ? 49.435 56.480 43.252 1.00 25.32 143 ASP A N 1
ATOM 881 C CA . ASP A 1 143 ? 49.297 56.833 44.666 1.00 24.51 143 ASP A CA 1
ATOM 882 C C . ASP A 1 143 ? 47.912 56.402 45.183 1.00 24.85 143 ASP A C 1
ATOM 883 O O . ASP A 1 143 ? 47.027 56.082 44.389 1.00 24.01 143 ASP A O 1
ATOM 888 N N . SER A 1 144 ? 47.727 56.392 46.504 1.00 25.52 144 SER A N 1
ATOM 889 C CA . SER A 1 144 ? 46.475 56.003 47.101 1.00 24.30 144 SER A CA 1
ATOM 890 C C . SER A 1 144 ? 45.348 56.859 46.502 1.00 21.76 144 SER A C 1
ATOM 891 O O . SER A 1 144 ? 45.490 58.031 46.380 1.00 21.27 144 SER A O 1
ATOM 894 N N . PRO A 1 145 ? 44.279 56.223 46.048 1.00 22.26 145 PRO A N 1
ATOM 895 C CA . PRO A 1 145 ? 43.241 57.046 45.424 1.00 22.54 145 PRO A CA 1
ATOM 896 C C . PRO A 1 145 ? 42.634 58.086 46.316 1.00 24.44 145 PRO A C 1
ATOM 897 O O . PRO A 1 145 ? 42.128 59.060 45.820 1.00 22.55 145 PRO A O 1
ATOM 901 N N . TYR A 1 146 ? 42.678 57.885 47.637 1.00 21.99 146 TYR A N 1
ATOM 902 C CA . TYR A 1 146 ? 42.232 58.899 48.525 1.00 21.78 146 TYR A CA 1
ATOM 903 C C . TYR A 1 146 ? 43.082 60.123 48.368 1.00 20.29 146 TYR A C 1
ATOM 904 O O . TYR A 1 146 ? 42.557 61.242 48.377 1.00 19.44 146 TYR A O 1
ATOM 913 N N . GLU A 1 147 ? 44.389 59.936 48.248 1.00 17.98 147 GLU A N 1
ATOM 914 C CA . GLU A 1 147 ? 45.261 61.072 48.086 1.00 20.13 147 GLU A CA 1
ATOM 915 C C . GLU A 1 147 ? 45.111 61.764 46.698 1.00 17.99 147 GLU A C 1
ATOM 916 O O . GLU A 1 147 ? 45.029 62.977 46.591 1.00 17.59 147 GLU A O 1
ATOM 922 N N . THR A 1 148 ? 45.131 60.956 45.653 1.00 18.34 148 THR A N 1
ATOM 923 C CA . THR A 1 148 ? 44.837 61.455 44.277 1.00 17.63 148 THR A CA 1
ATOM 924 C C . THR A 1 148 ? 43.574 62.271 44.159 1.00 16.39 148 THR A C 1
ATOM 925 O O . THR A 1 148 ? 43.581 63.418 43.662 1.00 16.84 148 THR A O 1
ATOM 929 N N . LEU A 1 149 ? 42.503 61.734 44.680 1.00 16.35 149 LEU A N 1
ATOM 930 C CA . LEU A 1 149 ? 41.245 62.439 44.665 1.00 18.33 149 LEU A CA 1
ATOM 931 C C . LEU A 1 149 ? 41.146 63.613 45.581 1.00 18.14 149 LEU A C 1
ATOM 932 O O . LEU A 1 149 ? 40.589 64.644 45.170 1.00 19.33 149 LEU A O 1
ATOM 937 N N . HIS A 1 150 ? 41.675 63.496 46.804 1.00 18.01 150 HIS A N 1
ATOM 938 C CA . HIS A 1 150 ? 41.823 64.659 47.608 1.00 17.78 150 HIS A CA 1
ATOM 939 C C . HIS A 1 150 ? 42.536 65.811 46.863 1.00 18.17 150 HIS A C 1
ATOM 940 O O . HIS A 1 150 ? 42.136 67.006 46.982 1.00 19.08 150 HIS A O 1
ATOM 947 N N . SER A 1 151 ? 43.626 65.492 46.195 1.00 16.96 151 SER A N 1
ATOM 948 C CA . SER A 1 151 ? 44.385 66.526 45.490 1.00 19.97 151 SER A CA 1
ATOM 949 C C . SER A 1 151 ? 43.596 67.184 44.365 1.00 18.99 151 SER A C 1
ATOM 950 O O . SER A 1 151 ? 43.510 68.418 44.312 1.00 19.01 151 SER A O 1
ATOM 953 N N . PHE A 1 152 ? 42.907 66.398 43.549 1.00 17.91 152 PHE A N 1
ATOM 954 C CA . PHE A 1 152 ? 42.077 66.987 42.482 1.00 18.26 152 PHE A CA 1
ATOM 955 C C . PHE A 1 152 ? 40.967 67.811 43.055 1.00 18.75 152 PHE A C 1
ATOM 956 O O . PHE A 1 152 ? 40.781 68.927 42.582 1.00 17.99 152 PHE A O 1
ATOM 964 N N . ILE A 1 153 ? 40.336 67.368 44.157 1.00 18.83 153 ILE A N 1
ATOM 965 C CA . ILE A 1 153 ? 39.181 68.137 44.699 1.00 21.55 153 ILE A CA 1
ATOM 966 C C . ILE A 1 153 ? 39.681 69.452 45.332 1.00 18.47 153 ILE A C 1
ATOM 967 O O . ILE A 1 153 ? 39.161 70.557 45.054 1.00 17.28 153 ILE A O 1
ATOM 972 N N . SER A 1 154 ? 40.760 69.333 46.099 1.00 19.09 154 SER A N 1
ATOM 973 C CA . SER A 1 154 ? 41.296 70.446 46.907 1.00 20.28 154 SER A CA 1
ATOM 974 C C . SER A 1 154 ? 41.979 71.469 46.055 1.00 20.56 154 SER A C 1
ATOM 975 O O . SER A 1 154 ? 41.789 72.681 46.234 1.00 18.41 154 SER A O 1
ATOM 978 N N . ASN A 1 155 ? 42.779 71.017 45.098 1.00 21.04 155 ASN A N 1
ATOM 979 C CA . ASN A 1 155 ? 43.638 71.917 44.298 1.00 21.31 155 ASN A CA 1
ATOM 980 C C . ASN A 1 155 ? 43.079 72.322 42.948 1.00 21.91 155 ASN A C 1
ATOM 981 O O . ASN A 1 155 ? 43.602 73.227 42.339 1.00 22.23 155 ASN A O 1
ATOM 986 N N . ALA A 1 156 ? 42.047 71.655 42.430 1.00 21.30 156 ALA A N 1
ATOM 987 C CA . ALA A 1 156 ? 41.460 72.062 41.158 1.00 20.56 156 ALA A CA 1
ATOM 988 C C . ALA A 1 156 ? 39.971 72.309 41.213 1.00 19.90 156 ALA A C 1
ATOM 989 O O . ALA A 1 156 ? 39.530 73.399 40.894 1.00 21.33 156 ALA A O 1
ATOM 991 N N . VAL A 1 157 ? 39.203 71.303 41.580 1.00 18.95 157 VAL A N 1
ATOM 992 C CA . VAL A 1 157 ? 37.753 71.430 41.615 1.00 18.78 157 VAL A CA 1
ATOM 993 C C . VAL A 1 157 ? 37.286 72.584 42.548 1.00 19.38 157 VAL A C 1
ATOM 994 O O . VAL A 1 157 ? 36.552 73.488 42.094 1.00 19.83 157 VAL A O 1
ATOM 998 N N . ALA A 1 158 ? 37.731 72.601 43.794 1.00 20.03 158 ALA A N 1
ATOM 999 C CA . ALA A 1 158 ? 37.369 73.699 44.685 1.00 21.61 158 ALA A CA 1
ATOM 1000 C C . ALA A 1 158 ? 37.679 75.091 44.174 1.00 20.01 158 ALA A C 1
ATOM 1001 O O . ALA A 1 158 ? 36.737 75.942 44.081 1.00 18.57 158 ALA A O 1
ATOM 1003 N N . PRO A 1 159 ? 38.953 75.390 43.856 1.00 21.77 159 PRO A N 1
ATOM 1004 C CA . PRO A 1 159 ? 39.178 76.786 43.382 1.00 20.59 159 PRO A CA 1
ATOM 1005 C C . PRO A 1 159 ? 38.551 77.117 42.057 1.00 20.51 159 PRO A C 1
ATOM 1006 O O . PRO A 1 159 ? 38.153 78.254 41.879 1.00 19.39 159 PRO A O 1
ATOM 1010 N N . PHE A 1 160 ? 38.404 76.151 41.135 1.00 19.73 160 PHE A N 1
ATOM 1011 C CA . PHE A 1 160 ? 37.753 76.397 39.832 1.00 21.03 160 PHE A CA 1
ATOM 1012 C C . PHE A 1 160 ? 36.274 76.790 40.064 1.00 22.00 160 PHE A C 1
ATOM 1013 O O . PHE A 1 160 ? 35.774 77.787 39.521 1.00 20.05 160 PHE A O 1
ATOM 1021 N N . PHE A 1 161 ? 35.616 76.014 40.916 1.00 20.77 161 PHE A N 1
ATOM 1022 C CA . PHE A 1 161 ? 34.226 76.324 41.273 1.00 22.41 161 PHE A CA 1
ATOM 1023 C C . PHE A 1 161 ? 34.056 77.686 41.976 1.00 23.22 161 PHE A C 1
ATOM 1024 O O . PHE A 1 161 ? 33.231 78.546 41.551 1.00 23.24 161 PHE A O 1
ATOM 1032 N N . LYS A 1 162 ? 34.825 77.906 43.018 1.00 24.02 162 LYS A N 1
ATOM 1033 C CA . LYS A 1 162 ? 34.777 79.160 43.734 1.00 30.46 162 LYS A CA 1
ATOM 1034 C C . LYS A 1 162 ? 35.133 80.334 42.870 1.00 30.76 162 LYS A C 1
ATOM 1035 O O . LYS A 1 162 ? 34.563 81.344 42.993 1.00 30.21 162 LYS A O 1
ATOM 1041 N N . SER A 1 163 ? 36.070 80.147 41.947 1.00 31.64 163 SER A N 1
ATOM 1042 C CA . SER A 1 163 ? 36.465 81.223 41.044 1.00 33.08 163 SER A CA 1
ATOM 1043 C C . SER A 1 163 ? 35.280 81.665 40.183 1.00 37.10 163 SER A C 1
ATOM 1044 O O . SER A 1 163 ? 35.106 82.852 39.906 1.00 34.50 163 SER A O 1
ATOM 1047 N N . TYR A 1 164 ? 34.470 80.696 39.766 1.00 29.42 164 TYR A N 1
ATOM 1048 C CA . TYR A 1 164 ? 33.293 80.946 38.943 1.00 30.67 164 TYR A CA 1
ATOM 1049 C C . TYR A 1 164 ? 32.084 81.555 39.656 1.00 33.12 164 TYR A C 1
ATOM 1050 O O . TYR A 1 164 ? 31.493 82.510 39.153 1.00 35.71 164 TYR A O 1
ATOM 1059 N N . ILE A 1 165 ? 31.708 81.020 40.816 1.00 32.38 165 ILE A N 1
ATOM 1060 C CA . ILE A 1 165 ? 30.534 81.550 41.492 1.00 38.39 165 ILE A CA 1
ATOM 1061 C C . ILE A 1 165 ? 30.744 82.910 42.140 1.00 43.27 165 ILE A C 1
ATOM 1062 O O . ILE A 1 165 ? 29.812 83.638 42.329 1.00 45.46 165 ILE A O 1
ATOM 1067 N N . ARG A 1 166 ? 31.955 83.175 42.578 1.00 49.52 166 ARG A N 1
ATOM 1068 C CA . ARG A 1 166 ? 32.367 84.513 43.027 1.00 58.69 166 ARG A CA 1
ATOM 1069 C C . ARG A 1 166 ? 32.193 85.576 41.923 1.00 65.23 166 ARG A C 1
ATOM 1070 O O . ARG A 1 166 ? 32.057 86.745 42.246 1.00 59.18 166 ARG A O 1
ATOM 1078 N N . GLU A 1 167 ? 32.216 85.165 40.641 1.00 72.22 167 GLU A N 1
ATOM 1079 C CA . GLU A 1 167 ? 32.110 86.046 39.445 1.00 72.12 167 GLU A CA 1
ATOM 1080 C C . GLU A 1 167 ? 31.419 85.325 38.265 1.00 76.28 167 GLU A C 1
ATOM 1081 O O . GLU A 1 167 ? 30.303 85.634 37.840 1.00 76.61 167 GLU A O 1
ATOM 1087 N N . LYS A 1 177 ? 21.534 79.567 43.733 1.00 72.21 177 LYS A N 1
ATOM 1088 C CA . LYS A 1 177 ? 21.109 79.145 45.091 1.00 73.64 177 LYS A CA 1
ATOM 1089 C C . LYS A 1 177 ? 21.449 77.692 45.524 1.00 61.20 177 LYS A C 1
ATOM 1090 O O . LYS A 1 177 ? 21.701 77.401 46.698 1.00 57.45 177 LYS A O 1
ATOM 1104 N N . ALA A 1 179 ? 24.169 76.908 44.322 1.00 32.93 179 ALA A N 1
ATOM 1105 C CA . ALA A 1 179 ? 25.605 77.135 44.234 1.00 34.15 179 ALA A CA 1
ATOM 1106 C C . ALA A 1 179 ? 26.365 77.149 45.574 1.00 34.00 179 ALA A C 1
ATOM 1107 O O . ALA A 1 179 ? 27.339 76.431 45.705 1.00 28.66 179 ALA A O 1
ATOM 1109 N N . PRO A 1 180 ? 25.911 77.934 46.582 1.00 37.78 180 PRO A N 1
ATOM 1110 C CA . PRO A 1 180 ? 26.593 77.832 47.866 1.00 35.76 180 PRO A CA 1
ATOM 1111 C C . PRO A 1 180 ? 26.426 76.445 48.507 1.00 32.95 180 PRO A C 1
ATOM 1112 O O . PRO A 1 180 ? 27.339 75.979 49.135 1.00 30.19 180 PRO A O 1
ATOM 1116 N N . SER A 1 181 ? 25.342 75.731 48.279 1.00 30.02 181 SER A N 1
ATOM 1117 C CA . SER A 1 181 ? 25.283 74.388 48.826 1.00 31.91 181 SER A CA 1
ATOM 1118 C C . SER A 1 181 ? 26.300 73.392 48.104 1.00 29.15 181 SER A C 1
ATOM 1119 O O . SER A 1 181 ? 26.821 72.505 48.714 1.00 27.34 181 SER A O 1
ATOM 1122 N N . VAL A 1 182 ? 26.531 73.557 46.805 1.00 27.66 182 VAL A N 1
ATOM 1123 C CA . VAL A 1 182 ? 27.556 72.772 46.067 1.00 26.38 182 VAL A CA 1
ATOM 1124 C C . VAL A 1 182 ? 28.924 73.158 46.600 1.00 22.71 182 VAL A C 1
ATOM 1125 O O . VAL A 1 182 ? 29.766 72.293 46.766 1.00 24.79 182 VAL A O 1
ATOM 1129 N N . GLU A 1 183 ? 29.158 74.431 46.897 1.00 24.18 183 GLU A N 1
ATOM 1130 C CA . GLU A 1 183 ? 30.467 74.827 47.473 1.00 29.52 183 GLU A CA 1
ATOM 1131 C C . GLU A 1 183 ? 30.742 74.105 48.814 1.00 28.51 183 GLU A C 1
ATOM 1132 O O . GLU A 1 183 ? 31.866 73.611 49.032 1.00 25.22 183 GLU A O 1
ATOM 1138 N N . LYS A 1 184 ? 29.723 74.013 49.670 1.00 28.01 184 LYS A N 1
ATOM 1139 C CA . LYS A 1 184 ? 29.842 73.267 50.920 1.00 30.25 184 LYS A CA 1
ATOM 1140 C C . LYS A 1 184 ? 30.024 71.801 50.672 1.00 25.75 184 LYS A C 1
ATOM 1141 O O . LYS A 1 184 ? 30.750 71.136 51.371 1.00 24.13 184 LYS A O 1
ATOM 1147 N N . LYS A 1 185 ? 29.312 71.261 49.687 1.00 23.78 185 LYS A N 1
ATOM 1148 C CA . LYS A 1 185 ? 29.469 69.875 49.386 1.00 26.14 185 LYS A CA 1
ATOM 1149 C C . LYS A 1 185 ? 30.907 69.544 48.912 1.00 23.15 185 LYS A C 1
ATOM 1150 O O . LYS A 1 185 ? 31.455 68.527 49.283 1.00 24.30 185 LYS A O 1
ATOM 1156 N N . ILE A 1 186 ? 31.521 70.429 48.138 1.00 24.58 186 ILE A N 1
ATOM 1157 C CA . ILE A 1 186 ? 32.932 70.225 47.768 1.00 22.51 186 ILE A CA 1
ATOM 1158 C C . ILE A 1 186 ? 33.863 70.201 48.989 1.00 21.83 186 ILE A C 1
ATOM 1159 O O . ILE A 1 186 ? 34.741 69.350 49.073 1.00 20.52 186 ILE A O 1
ATOM 1164 N N . ALA A 1 187 ? 33.676 71.145 49.899 1.00 22.66 187 ALA A N 1
ATOM 1165 C CA . ALA A 1 187 ? 34.414 71.182 51.178 1.00 25.07 187 ALA A CA 1
ATOM 1166 C C . ALA A 1 187 ? 34.202 69.932 51.986 1.00 23.68 187 ALA A C 1
ATOM 1167 O O . ALA A 1 187 ? 35.157 69.408 52.523 1.00 22.79 187 ALA A O 1
ATOM 1169 N N . GLU A 1 188 ? 32.985 69.395 52.029 1.00 24.60 188 GLU A N 1
ATOM 1170 C CA . GLU A 1 188 ? 32.769 68.141 52.774 1.00 27.07 188 GLU A CA 1
ATOM 1171 C C . GLU A 1 188 ? 33.417 66.974 52.103 1.00 26.64 188 GLU A C 1
ATOM 1172 O O . GLU A 1 188 ? 33.967 66.145 52.774 1.00 22.89 188 GLU A O 1
ATOM 1178 N N . LEU A 1 189 ? 33.383 66.920 50.791 1.00 21.11 189 LEU A N 1
ATOM 1179 C CA . LEU A 1 189 ? 34.050 65.852 50.082 1.00 22.01 189 LEU A CA 1
ATOM 1180 C C . LEU A 1 189 ? 35.564 65.912 50.312 1.00 20.05 189 LEU A C 1
ATOM 1181 O O . LEU A 1 189 ? 36.189 64.934 50.520 1.00 18.72 189 LEU A O 1
ATOM 1186 N N . GLU A 1 190 ? 36.111 67.103 50.246 1.00 22.03 190 GLU A N 1
ATOM 1187 C CA . GLU A 1 190 ? 37.520 67.309 50.455 1.00 23.27 190 GLU A CA 1
ATOM 1188 C C . GLU A 1 190 ? 37.960 66.788 51.832 1.00 24.14 190 GLU A C 1
ATOM 1189 O O . GLU A 1 190 ? 38.906 66.062 51.966 1.00 22.69 190 GLU A O 1
ATOM 1203 N N . GLY A 1 192 ? 36.370 64.695 53.756 1.00 22.19 192 GLY A N 1
ATOM 1204 C CA . GLY A 1 192 ? 36.179 63.267 53.823 1.00 21.67 192 GLY A CA 1
ATOM 1205 C C . GLY A 1 192 ? 37.322 62.471 53.210 1.00 21.15 192 GLY A C 1
ATOM 1206 O O . GLY A 1 192 ? 37.726 61.492 53.720 1.00 19.81 192 GLY A O 1
ATOM 1207 N N . LEU A 1 193 ? 37.806 62.914 52.067 1.00 21.48 193 LEU A N 1
ATOM 1208 C CA . LEU A 1 193 ? 38.941 62.236 51.423 1.00 21.79 193 LEU A CA 1
ATOM 1209 C C . LEU A 1 193 ? 40.200 62.444 52.225 1.00 20.49 193 LEU A C 1
ATOM 1210 O O . LEU A 1 193 ? 41.048 61.544 52.275 1.00 19.06 193 LEU A O 1
ATOM 1215 N N . LEU A 1 194 ? 40.356 63.633 52.788 1.00 21.46 194 LEU A N 1
ATOM 1216 C CA . LEU A 1 194 ? 41.514 63.896 53.665 1.00 24.44 194 LEU A CA 1
ATOM 1217 C C . LEU A 1 194 ? 41.555 62.878 54.803 1.00 21.98 194 LEU A C 1
ATOM 1218 O O . LEU A 1 194 ? 42.565 62.244 55.051 1.00 22.67 194 LEU A O 1
ATOM 1223 N N . HIS A 1 195 ? 40.408 62.668 55.441 1.00 24.18 195 HIS A N 1
ATOM 1224 C CA . HIS A 1 195 ? 40.367 61.739 56.614 1.00 24.26 195 HIS A CA 1
ATOM 1225 C C . HIS A 1 195 ? 40.659 60.367 56.167 1.00 24.48 195 HIS A C 1
ATOM 1226 O O . HIS A 1 195 ? 41.411 59.686 56.820 1.00 23.89 195 HIS A O 1
ATOM 1233 N N . LEU A 1 196 ? 40.107 59.935 55.026 1.00 23.46 196 LEU A N 1
ATOM 1234 C CA . LEU A 1 196 ? 40.398 58.580 54.504 1.00 24.91 196 LEU A CA 1
ATOM 1235 C C . LEU A 1 196 ? 41.866 58.320 54.252 1.00 23.94 196 LEU A C 1
ATOM 1236 O O . LEU A 1 196 ? 42.340 57.246 54.556 1.00 26.81 196 LEU A O 1
ATOM 1241 N N . GLN A 1 197 ? 42.572 59.327 53.746 1.00 23.16 197 GLN A N 1
ATOM 1242 C CA . GLN A 1 197 ? 43.980 59.188 53.521 1.00 26.58 197 GLN A CA 1
ATOM 1243 C C . GLN A 1 197 ? 44.760 59.124 54.812 1.00 26.94 197 GLN A C 1
ATOM 1244 O O . GLN A 1 197 ? 45.637 58.241 54.989 1.00 28.42 197 GLN A O 1
ATOM 1250 N N . GLN A 1 198 ? 44.419 60.035 55.713 1.00 26.95 198 GLN A N 1
ATOM 1251 C CA . GLN A 1 198 ? 45.046 60.069 57.030 1.00 27.99 198 GLN A CA 1
ATOM 1252 C C . GLN A 1 198 ? 44.921 58.782 57.753 1.00 26.23 198 GLN A C 1
ATOM 1253 O O . GLN A 1 198 ? 45.876 58.353 58.390 1.00 29.06 198 GLN A O 1
ATOM 1259 N N . ASN A 1 199 ? 43.785 58.122 57.625 1.00 28.26 199 ASN A N 1
ATOM 1260 C CA . ASN A 1 199 ? 43.564 56.868 58.331 1.00 29.97 199 ASN A CA 1
ATOM 1261 C C . ASN A 1 199 ? 44.454 55.717 57.836 1.00 38.60 199 ASN A C 1
ATOM 1262 O O . ASN A 1 199 ? 44.656 54.773 58.582 1.00 43.65 199 ASN A O 1
ATOM 1267 N N . ILE A 1 200 ? 44.983 55.766 56.612 1.00 35.16 200 ILE A N 1
ATOM 1268 C CA . ILE A 1 200 ? 45.915 54.713 56.168 1.00 39.74 200 ILE A CA 1
ATOM 1269 C C . ILE A 1 200 ? 47.387 55.141 56.149 1.00 39.16 200 ILE A C 1
ATOM 1270 O O . ILE A 1 200 ? 48.211 54.410 55.655 1.00 44.34 200 ILE A O 1
ATOM 1275 N N . GLU A 1 201 ? 47.737 56.304 56.668 1.00 44.54 201 GLU A N 1
ATOM 1276 C CA . GLU A 1 201 ? 49.124 56.773 56.541 1.00 56.64 201 GLU A CA 1
ATOM 1277 C C . GLU A 1 201 ? 50.095 55.984 57.454 1.00 59.32 201 GLU A C 1
ATOM 1278 O O . GLU A 1 201 ? 50.001 56.084 58.677 1.00 69.27 201 GLU A O 1
ATOM 1284 N N . ASN B 1 23 ? 67.729 20.150 7.716 1.00 52.46 23 ASN B N 1
ATOM 1285 C CA . ASN B 1 23 ? 67.969 19.512 9.040 1.00 50.01 23 ASN B CA 1
ATOM 1286 C C . ASN B 1 23 ? 66.587 19.146 9.680 1.00 45.92 23 ASN B C 1
ATOM 1287 O O . ASN B 1 23 ? 65.910 19.999 10.259 1.00 45.38 23 ASN B O 1
ATOM 1292 N N . VAL B 1 24 ? 66.176 17.893 9.480 1.00 38.51 24 VAL B N 1
ATOM 1293 C CA . VAL B 1 24 ? 64.923 17.361 10.004 1.00 38.99 24 VAL B CA 1
ATOM 1294 C C . VAL B 1 24 ? 65.089 17.010 11.505 1.00 38.50 24 VAL B C 1
ATOM 1295 O O . VAL B 1 24 ? 66.139 16.516 11.955 1.00 35.30 24 VAL B O 1
ATOM 1299 N N . ALA B 1 25 ? 64.044 17.259 12.273 1.00 32.72 25 ALA B N 1
ATOM 1300 C CA . ALA B 1 25 ? 64.027 16.939 13.692 1.00 34.06 25 ALA B CA 1
ATOM 1301 C C . ALA B 1 25 ? 64.153 15.453 14.012 1.00 30.48 25 ALA B C 1
ATOM 1302 O O . ALA B 1 25 ? 63.503 14.640 13.409 1.00 31.30 25 ALA B O 1
ATOM 1304 N N . ASP B 1 26 ? 64.966 15.142 15.025 1.00 28.95 26 ASP B N 1
ATOM 1305 C CA . ASP B 1 26 ? 65.069 13.783 15.539 1.00 31.55 26 ASP B CA 1
ATOM 1306 C C . ASP B 1 26 ? 63.803 13.425 16.376 1.00 29.86 26 ASP B C 1
ATOM 1307 O O . ASP B 1 26 ? 63.220 14.317 17.031 1.00 29.22 26 ASP B O 1
ATOM 1312 N N . VAL B 1 27 ? 63.477 12.141 16.425 1.00 28.94 27 VAL B N 1
ATOM 1313 C CA . VAL B 1 27 ? 62.345 11.631 17.202 1.00 31.67 27 VAL B CA 1
ATOM 1314 C C . VAL B 1 27 ? 62.372 12.052 18.689 1.00 35.20 27 VAL B C 1
ATOM 1315 O O . VAL B 1 27 ? 61.319 12.322 19.263 1.00 28.58 27 VAL B O 1
ATOM 1319 N N . SER B 1 28 ? 63.562 12.209 19.288 1.00 29.37 28 SER B N 1
ATOM 1320 C CA . SER B 1 28 ? 63.660 12.622 20.687 1.00 29.78 28 SER B CA 1
ATOM 1321 C C . SER B 1 28 ? 63.087 13.998 20.913 1.00 27.22 28 SER B C 1
ATOM 1322 O O . SER B 1 28 ? 62.700 14.281 22.055 1.00 32.57 28 SER B O 1
ATOM 1325 N N . VAL B 1 29 ? 63.079 14.867 19.893 1.00 26.71 29 VAL B N 1
ATOM 1326 C CA . VAL B 1 29 ? 62.520 16.226 20.043 1.00 29.06 29 VAL B CA 1
ATOM 1327 C C . VAL B 1 29 ? 60.977 16.110 20.296 1.00 27.02 29 VAL B C 1
ATOM 1328 O O . VAL B 1 29 ? 60.446 16.738 21.209 1.00 25.18 29 VAL B O 1
ATOM 1332 N N . LEU B 1 30 ? 60.308 15.265 19.547 1.00 27.47 30 LEU B N 1
ATOM 1333 C CA . LEU B 1 30 ? 58.864 15.032 19.742 1.00 27.10 30 LEU B CA 1
ATOM 1334 C C . LEU B 1 30 ? 58.584 14.311 21.073 1.00 24.61 30 LEU B C 1
ATOM 1335 O O . LEU B 1 30 ? 57.689 14.677 21.875 1.00 24.12 30 LEU B O 1
ATOM 1340 N N . GLN B 1 31 ? 59.380 13.297 21.396 1.00 26.52 31 GLN B N 1
ATOM 1341 C CA . GLN B 1 31 ? 59.245 12.630 22.722 1.00 23.77 31 GLN B CA 1
ATOM 1342 C C . GLN B 1 31 ? 59.362 13.589 23.870 1.00 25.99 31 GLN B C 1
ATOM 1343 O O . GLN B 1 31 ? 58.526 13.520 24.806 1.00 23.13 31 GLN B O 1
ATOM 1349 N N . LYS B 1 32 ? 60.353 14.500 23.826 1.00 23.47 32 LYS B N 1
ATOM 1350 C CA . LYS B 1 32 ? 60.565 15.393 24.964 1.00 26.27 32 LYS B CA 1
ATOM 1351 C C . LYS B 1 32 ? 59.390 16.332 25.148 1.00 26.66 32 LYS B C 1
ATOM 1352 O O . LYS B 1 32 ? 58.979 16.646 26.285 1.00 25.77 32 LYS B O 1
ATOM 1358 N N . HIS B 1 33 ? 58.862 16.751 24.009 1.00 23.83 33 HIS B N 1
ATOM 1359 C CA . HIS B 1 33 ? 57.778 17.711 23.984 1.00 25.17 33 HIS B CA 1
ATOM 1360 C C . HIS B 1 33 ? 56.519 17.047 24.571 1.00 23.51 33 HIS B C 1
ATOM 1361 O O . HIS B 1 33 ? 55.801 17.657 25.366 1.00 22.95 33 HIS B O 1
ATOM 1368 N N . LEU B 1 34 ? 56.267 15.791 24.174 1.00 22.60 34 LEU B N 1
ATOM 1369 C CA . LEU B 1 34 ? 55.100 15.072 24.635 1.00 21.09 34 LEU B CA 1
ATOM 1370 C C . LEU B 1 34 ? 55.185 14.760 26.123 1.00 23.18 34 LEU B C 1
ATOM 1371 O O . LEU B 1 34 ? 54.133 14.789 26.833 1.00 25.51 34 LEU B O 1
ATOM 1376 N N . ARG B 1 35 ? 56.398 14.528 26.612 1.00 21.35 35 ARG B N 1
ATOM 1377 C CA . ARG B 1 35 ? 56.610 14.254 28.025 1.00 23.11 35 ARG B CA 1
ATOM 1378 C C . ARG B 1 35 ? 56.155 15.456 28.849 1.00 26.00 35 ARG B C 1
ATOM 1379 O O . ARG B 1 35 ? 55.658 15.299 29.964 1.00 26.02 35 ARG B O 1
ATOM 1387 N N . LYS B 1 36 ? 56.327 16.656 28.297 1.00 23.41 36 LYS B N 1
ATOM 1388 C CA . LYS B 1 36 ? 55.908 17.895 29.008 1.00 26.97 36 LYS B CA 1
ATOM 1389 C C . LYS B 1 36 ? 54.455 18.267 28.809 1.00 23.17 36 LYS B C 1
ATOM 1390 O O . LYS B 1 36 ? 53.802 18.619 29.754 1.00 21.94 36 LYS B O 1
ATOM 1396 N N . LEU B 1 37 ? 53.944 18.085 27.595 1.00 22.44 37 LEU B N 1
ATOM 1397 C CA . LEU B 1 37 ? 52.600 18.498 27.248 1.00 20.89 37 LEU B CA 1
ATOM 1398 C C . LEU B 1 37 ? 51.510 17.553 27.710 1.00 20.58 37 LEU B C 1
ATOM 1399 O O . LEU B 1 37 ? 50.421 17.960 28.179 1.00 18.10 37 LEU B O 1
ATOM 1404 N N . VAL B 1 38 ? 51.758 16.246 27.554 1.00 20.85 38 VAL B N 1
ATOM 1405 C CA . VAL B 1 38 ? 50.726 15.303 27.821 1.00 21.76 38 VAL B CA 1
ATOM 1406 C C . VAL B 1 38 ? 50.185 15.407 29.215 1.00 22.31 38 VAL B C 1
ATOM 1407 O O . VAL B 1 38 ? 48.969 15.429 29.383 1.00 24.25 38 VAL B O 1
ATOM 1411 N N . PRO B 1 39 ? 51.036 15.448 30.211 1.00 24.24 39 PRO B N 1
ATOM 1412 C CA . PRO B 1 39 ? 50.551 15.588 31.578 1.00 29.40 39 PRO B CA 1
ATOM 1413 C C . PRO B 1 39 ? 49.739 16.849 31.868 1.00 30.35 39 PRO B C 1
ATOM 1414 O O . PRO B 1 39 ? 48.876 16.796 32.746 1.00 32.29 39 PRO B O 1
ATOM 1418 N N . LEU B 1 40 ? 49.954 17.951 31.150 1.00 24.60 40 LEU B N 1
ATOM 1419 C CA . LEU B 1 40 ? 49.073 19.097 31.342 1.00 26.03 40 LEU B CA 1
ATOM 1420 C C . LEU B 1 40 ? 47.710 18.959 30.699 1.00 27.06 40 LEU B C 1
ATOM 1421 O O . LEU B 1 40 ? 46.766 19.583 31.103 1.00 27.47 40 LEU B O 1
ATOM 1426 N N . LEU B 1 41 ? 47.628 18.239 29.585 1.00 23.78 41 LEU B N 1
ATOM 1427 C CA . LEU B 1 41 ? 46.398 18.175 28.830 1.00 23.12 41 LEU B CA 1
ATOM 1428 C C . LEU B 1 41 ? 45.610 16.900 29.092 1.00 25.53 41 LEU B C 1
ATOM 1429 O O . LEU B 1 41 ? 44.407 16.929 28.992 1.00 25.25 41 LEU B O 1
ATOM 1434 N N . LEU B 1 42 ? 46.255 15.759 29.393 1.00 21.72 42 LEU B N 1
ATOM 1435 C CA . LEU B 1 42 ? 45.504 14.519 29.532 1.00 21.26 42 LEU B CA 1
ATOM 1436 C C . LEU B 1 42 ? 45.542 13.917 30.908 1.00 25.51 42 LEU B C 1
ATOM 1437 O O . LEU B 1 42 ? 44.871 12.906 31.163 1.00 27.49 42 LEU B O 1
ATOM 1442 N N . GLU B 1 43 ? 46.358 14.476 31.791 1.00 26.72 43 GLU B N 1
ATOM 1443 C CA . GLU B 1 43 ? 46.377 14.103 33.203 1.00 29.10 43 GLU B CA 1
ATOM 1444 C C . GLU B 1 43 ? 46.052 15.370 34.031 1.00 31.42 43 GLU B C 1
ATOM 1445 O O . GLU B 1 43 ? 45.877 16.460 33.479 1.00 33.77 43 GLU B O 1
ATOM 1451 N N . ASP B 1 44 ? 46.019 15.242 35.344 1.00 38.71 44 ASP B N 1
ATOM 1452 C CA . ASP B 1 44 ? 45.887 16.434 36.216 1.00 40.60 44 ASP B CA 1
ATOM 1453 C C . ASP B 1 44 ? 47.303 16.901 36.624 1.00 41.61 44 ASP B C 1
ATOM 1454 O O . ASP B 1 44 ? 47.679 16.808 37.776 1.00 47.99 44 ASP B O 1
ATOM 1459 N N . GLY B 1 45 ? 48.102 17.345 35.649 1.00 40.24 45 GLY B N 1
ATOM 1460 C CA . GLY B 1 45 ? 49.478 17.752 35.866 1.00 40.58 45 GLY B CA 1
ATOM 1461 C C . GLY B 1 45 ? 50.341 16.620 36.382 1.00 49.28 45 GLY B C 1
ATOM 1462 O O . GLY B 1 45 ? 50.054 15.419 36.138 1.00 45.20 45 GLY B O 1
ATOM 1463 N N . GLY B 1 46 ? 51.400 16.985 37.103 1.00 49.75 46 GLY B N 1
ATOM 1464 C CA . GLY B 1 46 ? 52.347 15.988 37.630 1.00 48.65 46 GLY B CA 1
ATOM 1465 C C . GLY B 1 46 ? 53.337 15.598 36.541 1.00 46.58 46 GLY B C 1
ATOM 1466 O O . GLY B 1 46 ? 53.355 16.165 35.439 1.00 42.39 46 GLY B O 1
ATOM 1467 N N . GLU B 1 47 ? 54.198 14.649 36.857 1.00 43.25 47 GLU B N 1
ATOM 1468 C CA . GLU B 1 47 ? 55.209 14.261 35.910 1.00 46.73 47 GLU B CA 1
ATOM 1469 C C . GLU B 1 47 ? 54.594 13.284 34.847 1.00 40.12 47 GLU B C 1
ATOM 1470 O O . GLU B 1 47 ? 53.509 12.757 35.008 1.00 35.65 47 GLU B O 1
ATOM 1476 N N . ALA B 1 48 ? 55.276 13.113 33.731 1.00 34.71 48 ALA B N 1
ATOM 1477 C CA . ALA B 1 48 ? 54.874 12.114 32.741 1.00 40.35 48 ALA B CA 1
ATOM 1478 C C . ALA B 1 48 ? 54.693 10.706 33.400 1.00 37.16 48 ALA B C 1
ATOM 1479 O O . ALA B 1 48 ? 55.598 10.198 34.034 1.00 34.74 48 ALA B O 1
ATOM 1481 N N . PRO B 1 49 ? 53.503 10.106 33.300 1.00 37.50 49 PRO B N 1
ATOM 1482 C CA . PRO B 1 49 ? 53.386 8.744 33.940 1.00 35.81 49 PRO B CA 1
ATOM 1483 C C . PRO B 1 49 ? 54.234 7.686 33.193 1.00 34.65 49 PRO B C 1
ATOM 1484 O O . PRO B 1 49 ? 54.600 7.870 32.002 1.00 32.39 49 PRO B O 1
ATOM 1488 N N . ALA B 1 50 ? 54.592 6.606 33.891 1.00 31.34 50 ALA B N 1
ATOM 1489 C CA . ALA B 1 50 ? 55.347 5.528 33.277 1.00 27.26 50 ALA B CA 1
ATOM 1490 C C . ALA B 1 50 ? 54.592 4.975 32.054 1.00 21.97 50 ALA B C 1
ATOM 1491 O O . ALA B 1 50 ? 55.210 4.557 31.082 1.00 24.20 50 ALA B O 1
ATOM 1493 N N . ALA B 1 51 ? 53.261 4.985 32.090 1.00 22.58 51 ALA B N 1
ATOM 1494 C CA . ALA B 1 51 ? 52.462 4.511 30.991 1.00 21.73 51 ALA B CA 1
ATOM 1495 C C . ALA B 1 51 ? 52.730 5.292 29.731 1.00 23.57 51 ALA B C 1
ATOM 1496 O O . ALA B 1 51 ? 52.701 4.711 28.624 1.00 21.16 51 ALA B O 1
ATOM 1498 N N . LEU B 1 52 ? 52.971 6.628 29.870 1.00 21.79 52 LEU B N 1
ATOM 1499 C CA . LEU B 1 52 ? 53.256 7.445 28.695 1.00 22.48 52 LEU B CA 1
ATOM 1500 C C . LEU B 1 52 ? 54.658 7.096 28.153 1.00 20.36 52 LEU B C 1
ATOM 1501 O O . LEU B 1 52 ? 54.869 6.919 26.960 1.00 23.13 52 LEU B O 1
ATOM 1506 N N . GLU B 1 53 ? 55.593 6.936 29.072 1.00 23.19 53 GLU B N 1
ATOM 1507 C CA . GLU B 1 53 ? 56.968 6.572 28.691 1.00 26.53 53 GLU B CA 1
ATOM 1508 C C . GLU B 1 53 ? 56.977 5.255 27.953 1.00 25.65 53 GLU B C 1
ATOM 1509 O O . GLU B 1 53 ? 57.633 5.138 26.921 1.00 25.93 53 GLU B O 1
ATOM 1515 N N . ALA B 1 54 ? 56.211 4.288 28.442 1.00 24.93 54 ALA B N 1
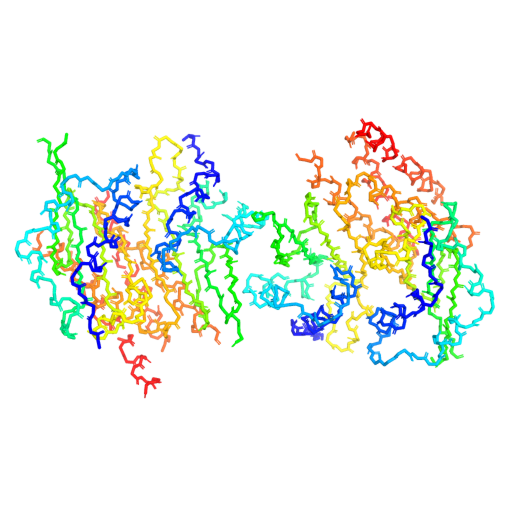ATOM 1516 C CA . ALA B 1 54 ? 56.116 2.979 27.711 1.00 26.59 54 ALA B CA 1
ATOM 1517 C C . ALA B 1 54 ? 55.620 3.157 26.265 1.00 25.70 54 ALA B C 1
ATOM 1518 O O . ALA B 1 54 ? 56.132 2.578 25.301 1.00 22.27 54 ALA B O 1
ATOM 1520 N N . ALA B 1 55 ? 54.632 4.026 26.107 1.00 21.66 55 ALA B N 1
ATOM 1521 C CA . ALA B 1 55 ? 54.106 4.288 24.809 1.00 23.22 55 ALA B CA 1
ATOM 1522 C C . ALA B 1 55 ? 55.090 4.992 23.874 1.00 23.27 55 ALA B C 1
ATOM 1523 O O . ALA B 1 55 ? 55.084 4.726 22.673 1.00 23.29 55 ALA B O 1
ATOM 1525 N N . LEU B 1 56 ? 55.907 5.888 24.404 1.00 24.18 56 LEU B N 1
ATOM 1526 C CA . LEU B 1 56 ? 56.841 6.644 23.591 1.00 25.49 56 LEU B CA 1
ATOM 1527 C C . LEU B 1 56 ? 58.038 5.804 23.126 1.00 28.02 56 LEU B C 1
ATOM 1528 O O . LEU B 1 56 ? 58.789 6.234 22.223 1.00 28.36 56 LEU B O 1
ATOM 1533 N N . GLU B 1 57 ? 58.224 4.640 23.757 1.00 30.90 57 GLU B N 1
ATOM 1534 C CA . GLU B 1 57 ? 59.379 3.744 23.453 1.00 32.63 57 GLU B CA 1
ATOM 1535 C C . GLU B 1 57 ? 58.973 2.531 22.649 1.00 36.17 57 GLU B C 1
ATOM 1536 O O . GLU B 1 57 ? 59.850 1.834 22.214 1.00 37.92 57 GLU B O 1
ATOM 1542 N N . GLU B 1 58 ? 57.682 2.274 22.398 1.00 33.62 58 GLU B N 1
ATOM 1543 C CA . GLU B 1 58 ? 57.275 1.163 21.474 1.00 33.27 58 GLU B CA 1
ATOM 1544 C C . GLU B 1 58 ? 57.860 1.347 20.109 1.00 32.34 58 GLU B C 1
ATOM 1545 O O . GLU B 1 58 ? 57.879 2.441 19.590 1.00 30.18 58 GLU B O 1
ATOM 1551 N N . LYS B 1 59 ? 58.255 0.247 19.461 1.00 29.20 59 LYS B N 1
ATOM 1552 C CA . LYS B 1 59 ? 58.913 0.317 18.175 1.00 33.66 59 LYS B CA 1
ATOM 1553 C C . LYS B 1 59 ? 57.963 0.914 17.153 1.00 29.10 59 LYS B C 1
ATOM 1554 O O . LYS B 1 59 ? 58.370 1.792 16.381 1.00 29.37 59 LYS B O 1
ATOM 1560 N N . SER B 1 60 ? 56.727 0.424 17.141 1.00 30.53 60 SER B N 1
ATOM 1561 C CA . SER B 1 60 ? 55.667 0.904 16.226 1.00 35.66 60 SER B CA 1
ATOM 1562 C C . SER B 1 60 ? 55.436 2.458 16.348 1.00 29.51 60 SER B C 1
ATOM 1563 O O . SER B 1 60 ? 55.446 3.203 15.372 1.00 32.32 60 SER B O 1
ATOM 1566 N N . ALA B 1 61 ? 55.386 2.916 17.591 1.00 31.46 61 ALA B N 1
ATOM 1567 C CA . ALA B 1 61 ? 55.281 4.332 17.896 1.00 27.88 61 ALA B CA 1
ATOM 1568 C C . ALA B 1 61 ? 56.471 5.112 17.391 1.00 29.47 61 ALA B C 1
ATOM 1569 O O . ALA B 1 61 ? 56.334 6.180 16.816 1.00 26.36 61 ALA B O 1
ATOM 1571 N N . LEU B 1 62 ? 57.654 4.576 17.589 1.00 27.94 62 LEU B N 1
ATOM 1572 C CA . LEU B 1 62 ? 58.852 5.227 17.111 1.00 28.57 62 LEU B CA 1
ATOM 1573 C C . LEU B 1 62 ? 58.847 5.388 15.581 1.00 27.21 62 LEU B C 1
ATOM 1574 O O . LEU B 1 62 ? 59.160 6.398 15.070 1.00 30.85 62 LEU B O 1
ATOM 1579 N N . GLU B 1 63 ? 58.476 4.365 14.864 1.00 30.77 63 GLU B N 1
ATOM 1580 C CA . GLU B 1 63 ? 58.430 4.449 13.420 1.00 34.79 63 GLU B CA 1
ATOM 1581 C C . GLU B 1 63 ? 57.386 5.462 12.917 1.00 32.79 63 GLU B C 1
ATOM 1582 O O . GLU B 1 63 ? 57.609 6.213 12.014 1.00 30.41 63 GLU B O 1
ATOM 1588 N N . GLN B 1 64 ? 56.237 5.441 13.539 1.00 34.16 64 GLN B N 1
ATOM 1589 C CA . GLN B 1 64 ? 55.182 6.366 13.188 1.00 36.09 64 GLN B CA 1
ATOM 1590 C C . GLN B 1 64 ? 55.546 7.810 13.450 1.00 31.21 64 GLN B C 1
ATOM 1591 O O . GLN B 1 64 ? 55.281 8.637 12.636 1.00 32.13 64 GLN B O 1
ATOM 1605 N N . ARG B 1 66 ? 58.598 8.915 13.508 1.00 30.20 66 ARG B N 1
ATOM 1606 C CA . ARG B 1 66 ? 59.662 9.229 12.563 1.00 30.78 66 ARG B CA 1
ATOM 1607 C C . ARG B 1 66 ? 59.038 9.656 11.243 1.00 24.87 66 ARG B C 1
ATOM 1608 O O . ARG B 1 66 ? 59.462 10.632 10.624 1.00 33.10 66 ARG B O 1
ATOM 1616 N N . LYS B 1 67 ? 58.023 8.910 10.823 1.00 27.18 67 LYS B N 1
ATOM 1617 C CA . LYS B 1 67 ? 57.313 9.195 9.606 1.00 34.92 67 LYS B CA 1
ATOM 1618 C C . LYS B 1 67 ? 56.658 10.594 9.664 1.00 32.92 67 LYS B C 1
ATOM 1619 O O . LYS B 1 67 ? 56.726 11.369 8.748 1.00 29.14 67 LYS B O 1
ATOM 1625 N N . PHE B 1 68 ? 56.000 10.853 10.769 1.00 28.28 68 PHE B N 1
ATOM 1626 C CA . PHE B 1 68 ? 55.356 12.115 11.006 1.00 26.98 68 PHE B CA 1
ATOM 1627 C C . PHE B 1 68 ? 56.329 13.255 10.835 1.00 30.24 68 PHE B C 1
ATOM 1628 O O . PHE B 1 68 ? 56.030 14.230 10.228 1.00 29.80 68 PHE B O 1
ATOM 1636 N N . LEU B 1 69 ? 57.505 13.115 11.398 1.00 26.53 69 LEU B N 1
ATOM 1637 C CA . LEU B 1 69 ? 58.482 14.160 11.309 1.00 30.16 69 LEU B CA 1
ATOM 1638 C C . LEU B 1 69 ? 59.007 14.396 9.897 1.00 28.41 69 LEU B C 1
ATOM 1639 O O . LEU B 1 69 ? 59.338 15.548 9.537 1.00 32.57 69 LEU B O 1
ATOM 1644 N N . SER B 1 70 ? 59.121 13.332 9.115 1.00 32.11 70 SER B N 1
ATOM 1645 C CA . SER B 1 70 ? 59.942 13.386 7.897 1.00 32.39 70 SER B CA 1
ATOM 1646 C C . SER B 1 70 ? 59.173 13.241 6.591 1.00 35.92 70 SER B C 1
ATOM 1647 O O . SER B 1 70 ? 59.650 13.683 5.556 1.00 38.84 70 SER B O 1
ATOM 1650 N N . ASP B 1 71 ? 58.009 12.629 6.619 1.00 31.95 71 ASP B N 1
ATOM 1651 C CA . ASP B 1 71 ? 57.281 12.315 5.446 1.00 31.69 71 ASP B CA 1
ATOM 1652 C C . ASP B 1 71 ? 56.143 13.330 5.166 1.00 33.48 71 ASP B C 1
ATOM 1653 O O . ASP B 1 71 ? 55.153 13.331 5.878 1.00 31.66 71 ASP B O 1
ATOM 1658 N N . PRO B 1 72 ? 56.205 14.072 4.052 1.00 35.62 72 PRO B N 1
ATOM 1659 C CA . PRO B 1 72 ? 55.130 15.033 3.737 1.00 35.85 72 PRO B CA 1
ATOM 1660 C C . PRO B 1 72 ? 53.706 14.463 3.687 1.00 30.37 72 PRO B C 1
ATOM 1661 O O . PRO B 1 72 ? 52.750 15.196 3.878 1.00 32.00 72 PRO B O 1
ATOM 1665 N N . GLN B 1 73 ? 53.536 13.196 3.397 1.00 32.66 73 GLN B N 1
ATOM 1666 C CA . GLN B 1 73 ? 52.207 12.615 3.306 1.00 33.75 73 GLN B CA 1
ATOM 1667 C C . GLN B 1 73 ? 51.614 12.122 4.611 1.00 30.75 73 GLN B C 1
ATOM 1668 O O . GLN B 1 73 ? 50.468 11.728 4.658 1.00 30.36 73 GLN B O 1
ATOM 1674 N N . VAL B 1 74 ? 52.368 12.136 5.691 1.00 30.91 74 VAL B N 1
ATOM 1675 C CA . VAL B 1 74 ? 51.792 11.837 7.004 1.00 25.29 74 VAL B CA 1
ATOM 1676 C C . VAL B 1 74 ? 51.584 13.194 7.678 1.00 25.13 74 VAL B C 1
ATOM 1677 O O . VAL B 1 74 ? 52.529 14.003 7.791 1.00 27.82 74 VAL B O 1
ATOM 1681 N N . HIS B 1 75 ? 50.346 13.498 8.058 1.00 24.31 75 HIS B N 1
ATOM 1682 C CA . HIS B 1 75 ? 50.038 14.877 8.504 1.00 23.97 75 HIS B CA 1
ATOM 1683 C C . HIS B 1 75 ? 49.890 15.000 10.028 1.00 23.90 75 HIS B C 1
ATOM 1684 O O . HIS B 1 75 ? 49.893 16.123 10.564 1.00 21.57 75 HIS B O 1
ATOM 1691 N N . THR B 1 76 ? 49.648 13.885 10.670 1.00 21.27 76 THR B N 1
ATOM 1692 C CA . THR B 1 76 ? 49.122 13.854 12.023 1.00 23.84 76 THR B CA 1
ATOM 1693 C C . THR B 1 76 ? 49.653 12.723 12.849 1.00 27.57 76 THR B C 1
ATOM 1694 O O . THR B 1 76 ? 49.981 11.637 12.328 1.00 26.88 76 THR B O 1
ATOM 1698 N N . VAL B 1 77 ? 49.672 12.952 14.157 1.00 24.86 77 VAL B N 1
ATOM 1699 C CA . VAL B 1 77 ? 49.895 11.907 15.115 1.00 25.87 77 VAL B CA 1
ATOM 1700 C C . VAL B 1 77 ? 48.963 12.098 16.320 1.00 25.36 77 VAL B C 1
ATOM 1701 O O . VAL B 1 77 ? 48.641 13.247 16.676 1.00 23.71 77 VAL B O 1
ATOM 1705 N N . LEU B 1 78 ? 48.453 10.988 16.892 1.00 22.05 78 LEU B N 1
ATOM 1706 C CA . LEU B 1 78 ? 47.533 11.040 18.024 1.00 22.29 78 LEU B CA 1
ATOM 1707 C C . LEU B 1 78 ? 48.210 10.402 19.233 1.00 25.54 78 LEU B C 1
ATOM 1708 O O . LEU B 1 78 ? 48.824 9.321 19.129 1.00 22.83 78 LEU B O 1
ATOM 1713 N N . VAL B 1 79 ? 48.050 11.009 20.400 1.00 23.21 79 VAL B N 1
ATOM 1714 C CA . VAL B 1 79 ? 48.458 10.386 21.685 1.00 20.52 79 VAL B CA 1
ATOM 1715 C C . VAL B 1 79 ? 47.180 10.122 22.342 1.00 21.76 79 VAL B C 1
ATOM 1716 O O . VAL B 1 79 ? 46.450 11.049 22.703 1.00 20.16 79 VAL B O 1
ATOM 1720 N N . GLU B 1 80 ? 46.889 8.858 22.565 1.00 18.96 80 GLU B N 1
ATOM 1721 C CA . GLU B 1 80 ? 45.628 8.440 23.042 1.00 20.55 80 GLU B CA 1
ATOM 1722 C C . GLU B 1 80 ? 45.789 7.824 24.415 1.00 22.82 80 GLU B C 1
ATOM 1723 O O . GLU B 1 80 ? 46.600 6.882 24.590 1.00 21.10 80 GLU B O 1
ATOM 1729 N N . ARG B 1 81 ? 45.031 8.323 25.377 1.00 18.61 81 ARG B N 1
ATOM 1730 C CA . ARG B 1 81 ? 45.008 7.848 26.752 1.00 20.79 81 ARG B CA 1
ATOM 1731 C C . ARG B 1 81 ? 43.728 7.037 26.995 1.00 22.78 81 ARG B C 1
ATOM 1732 O O . ARG B 1 81 ? 42.666 7.550 26.878 1.00 22.94 81 ARG B O 1
ATOM 1740 N N . SER B 1 82 ? 43.890 5.775 27.342 1.00 21.65 82 SER B N 1
ATOM 1741 C CA . SER B 1 82 ? 42.763 4.839 27.564 1.00 23.89 82 SER B CA 1
ATOM 1742 C C . SER B 1 82 ? 42.741 4.355 28.978 1.00 21.62 82 SER B C 1
ATOM 1743 O O . SER B 1 82 ? 43.771 4.257 29.647 1.00 23.77 82 SER B O 1
ATOM 1746 N N . THR B 1 83 ? 41.539 4.154 29.498 1.00 23.95 83 THR B N 1
ATOM 1747 C CA . THR B 1 83 ? 41.394 3.580 30.827 1.00 28.89 83 THR B CA 1
ATOM 1748 C C . THR B 1 83 ? 40.613 2.303 30.676 1.00 30.32 83 THR B C 1
ATOM 1749 O O . THR B 1 83 ? 39.769 2.158 29.824 1.00 30.98 83 THR B O 1
ATOM 1753 N N . LEU B 1 84 ? 40.974 1.370 31.516 1.00 35.44 84 LEU B N 1
ATOM 1754 C CA . LEU B 1 84 ? 40.348 0.099 31.611 1.00 42.99 84 LEU B CA 1
ATOM 1755 C C . LEU B 1 84 ? 39.965 -0.054 33.098 1.00 43.98 84 LEU B C 1
ATOM 1756 O O . LEU B 1 84 ? 40.770 0.249 33.974 1.00 40.85 84 LEU B O 1
ATOM 1761 N N . LYS B 1 85 ? 38.749 -0.510 33.385 1.00 54.77 85 LYS B N 1
ATOM 1762 C CA . LYS B 1 85 ? 38.293 -0.766 34.771 1.00 66.68 85 LYS B CA 1
ATOM 1763 C C . LYS B 1 85 ? 38.873 -2.117 35.303 1.00 67.59 85 LYS B C 1
ATOM 1764 O O . LYS B 1 85 ? 38.953 -3.095 34.556 1.00 59.28 85 LYS B O 1
ATOM 1770 N N . GLU B 1 97 ? 41.360 2.061 38.066 1.00 56.84 97 GLU B N 1
ATOM 1771 C CA . GLU B 1 97 ? 41.414 2.267 36.637 1.00 53.08 97 GLU B CA 1
ATOM 1772 C C . GLU B 1 97 ? 42.845 2.029 36.192 1.00 42.44 97 GLU B C 1
ATOM 1773 O O . GLU B 1 97 ? 43.764 2.592 36.743 1.00 42.68 97 GLU B O 1
ATOM 1779 N N . PHE B 1 98 ? 43.042 1.214 35.175 1.00 32.60 98 PHE B N 1
ATOM 1780 C CA . PHE B 1 98 ? 44.381 1.025 34.671 1.00 28.51 98 PHE B CA 1
ATOM 1781 C C . PHE B 1 98 ? 44.563 1.955 33.459 1.00 24.26 98 PHE B C 1
ATOM 1782 O O . PHE B 1 98 ? 43.811 1.864 32.518 1.00 24.49 98 PHE B O 1
ATOM 1790 N N . ILE B 1 99 ? 45.569 2.780 33.482 1.00 22.08 99 ILE B N 1
ATOM 1791 C CA . ILE B 1 99 ? 45.809 3.751 32.390 1.00 21.85 99 ILE B CA 1
ATOM 1792 C C . ILE B 1 99 ? 46.851 3.235 31.373 1.00 20.54 99 ILE B C 1
ATOM 1793 O O . ILE B 1 99 ? 47.918 2.752 31.740 1.00 21.60 99 ILE B O 1
ATOM 1798 N N . SER B 1 100 ? 46.536 3.385 30.106 1.00 20.64 100 SER B N 1
ATOM 1799 C CA . SER B 1 100 ? 47.381 2.993 28.997 1.00 23.32 100 SER B CA 1
ATOM 1800 C C . SER B 1 100 ? 47.472 4.168 28.002 1.00 22.05 100 SER B C 1
ATOM 1801 O O . SER B 1 100 ? 46.478 4.852 27.747 1.00 22.90 100 SER B O 1
ATOM 1804 N N . TYR B 1 101 ? 48.637 4.367 27.420 1.00 18.68 101 TYR B N 1
ATOM 1805 C CA . TYR B 1 101 ? 48.784 5.275 26.299 1.00 19.35 101 TYR B CA 1
ATOM 1806 C C . TYR B 1 101 ? 49.133 4.570 24.980 1.00 22.02 101 TYR B C 1
ATOM 1807 O O . TYR B 1 101 ? 49.790 3.510 24.989 1.00 19.01 101 TYR B O 1
ATOM 1816 N N . ASN B 1 102 ? 48.809 5.179 23.857 1.00 18.16 102 ASN B N 1
ATOM 1817 C CA . ASN B 1 102 ? 49.247 4.642 22.567 1.00 19.63 102 ASN B CA 1
ATOM 1818 C C . ASN B 1 102 ? 49.455 5.787 21.594 1.00 21.84 102 ASN B C 1
ATOM 1819 O O . ASN B 1 102 ? 48.624 6.690 21.568 1.00 22.34 102 ASN B O 1
ATOM 1824 N N . ILE B 1 103 ? 50.521 5.764 20.823 1.00 21.01 103 ILE B N 1
ATOM 1825 C CA . ILE B 1 103 ? 50.832 6.775 19.828 1.00 23.77 103 ILE B CA 1
ATOM 1826 C C . ILE B 1 103 ? 50.666 6.143 18.453 1.00 25.60 103 ILE B C 1
ATOM 1827 O O . ILE B 1 103 ? 51.342 5.127 18.165 1.00 22.56 103 ILE B O 1
ATOM 1832 N N . ASN B 1 104 ? 49.868 6.757 17.582 1.00 22.13 104 ASN B N 1
ATOM 1833 C CA . ASN B 1 104 ? 49.700 6.284 16.218 1.00 26.32 104 ASN B CA 1
ATOM 1834 C C . ASN B 1 104 ? 49.369 7.486 15.299 1.00 25.85 104 ASN B C 1
ATOM 1835 O O . ASN B 1 104 ? 48.891 8.537 15.785 1.00 23.84 104 ASN B O 1
ATOM 1840 N N . ILE B 1 105 ? 49.571 7.340 13.993 1.00 21.06 105 ILE B N 1
ATOM 1841 C CA . ILE B 1 105 ? 49.227 8.374 13.043 1.00 25.78 105 ILE B CA 1
ATOM 1842 C C . ILE B 1 105 ? 47.707 8.615 12.953 1.00 27.91 105 ILE B C 1
ATOM 1843 O O . ILE B 1 105 ? 47.249 9.762 12.817 1.00 33.94 105 ILE B O 1
ATOM 1848 N N . ASP B 1 106 ? 46.961 7.545 13.032 1.00 27.11 106 ASP B N 1
ATOM 1849 C CA . ASP B 1 106 ? 45.513 7.525 12.787 1.00 34.15 106 ASP B CA 1
ATOM 1850 C C . ASP B 1 106 ? 44.692 8.335 13.844 1.00 32.50 106 ASP B C 1
ATOM 1851 O O . ASP B 1 106 ? 44.868 8.104 15.035 1.00 31.29 106 ASP B O 1
ATOM 1856 N N . ILE B 1 107 ? 43.845 9.280 13.398 1.00 30.33 107 ILE B N 1
ATOM 1857 C CA . ILE B 1 107 ? 42.990 10.103 14.277 1.00 30.99 107 ILE B CA 1
ATOM 1858 C C . ILE B 1 107 ? 41.663 9.410 14.389 1.00 30.25 107 ILE B C 1
ATOM 1859 O O . ILE B 1 107 ? 40.988 9.226 13.380 1.00 32.70 107 ILE B O 1
ATOM 1864 N N . HIS B 1 108 ? 41.302 8.993 15.584 1.00 28.26 108 HIS B N 1
ATOM 1865 C CA . HIS B 1 108 ? 40.038 8.288 15.800 1.00 29.85 108 HIS B CA 1
ATOM 1866 C C . HIS B 1 108 ? 39.455 8.513 17.182 1.00 28.77 108 HIS B C 1
ATOM 1867 O O . HIS B 1 108 ? 40.148 8.963 18.093 1.00 26.48 108 HIS B O 1
ATOM 1874 N N . TYR B 1 109 ? 38.187 8.112 17.337 1.00 31.23 109 TYR B N 1
ATOM 1875 C CA . TYR B 1 109 ? 37.451 8.229 18.596 1.00 29.08 109 TYR B CA 1
ATOM 1876 C C . TYR B 1 109 ? 37.607 6.969 19.359 1.00 32.86 109 TYR B C 1
ATOM 1877 O O . TYR B 1 109 ? 37.608 5.931 18.758 1.00 32.58 109 TYR B O 1
ATOM 1886 N N . GLY B 1 110 ? 37.660 7.054 20.690 1.00 32.06 110 GLY B N 1
ATOM 1887 C CA . GLY B 1 110 ? 37.377 5.862 21.518 1.00 31.67 110 GLY B CA 1
ATOM 1888 C C . GLY B 1 110 ? 36.580 6.172 22.747 1.00 30.85 110 GLY B C 1
ATOM 1889 O O . GLY B 1 110 ? 36.749 7.219 23.443 1.00 27.91 110 GLY B O 1
ATOM 1890 N N . VAL B 1 111 ? 35.690 5.254 23.068 1.00 30.47 111 VAL B N 1
ATOM 1891 C CA . VAL B 1 111 ? 34.750 5.491 24.178 1.00 32.63 111 VAL B CA 1
ATOM 1892 C C . VAL B 1 111 ? 35.431 5.636 25.514 1.00 31.00 111 VAL B C 1
ATOM 1893 O O . VAL B 1 111 ? 34.978 6.326 26.437 1.00 28.56 111 VAL B O 1
ATOM 1897 N N . LYS B 1 112 ? 36.581 5.009 25.649 1.00 30.52 112 LYS B N 1
ATOM 1898 C CA . LYS B 1 112 ? 37.284 5.157 26.905 1.00 37.80 112 LYS B CA 1
ATOM 1899 C C . LYS B 1 112 ? 38.556 5.931 26.709 1.00 32.15 112 LYS B C 1
ATOM 1900 O O . LYS B 1 112 ? 39.480 5.739 27.521 1.00 31.40 112 LYS B O 1
ATOM 1906 N N . SER B 1 113 ? 38.641 6.772 25.649 1.00 27.23 113 SER B N 1
ATOM 1907 C CA . SER B 1 113 ? 39.906 7.392 25.278 1.00 25.00 113 SER B CA 1
ATOM 1908 C C . SER B 1 113 ? 39.773 8.914 25.259 1.00 24.48 113 SER B C 1
ATOM 1909 O O . SER B 1 113 ? 38.756 9.466 24.817 1.00 24.83 113 SER B O 1
ATOM 1912 N N . ASN B 1 114 ? 40.812 9.551 25.763 1.00 22.81 114 ASN B N 1
ATOM 1913 C CA . ASN B 1 114 ? 41.019 10.995 25.657 1.00 21.65 114 ASN B CA 1
ATOM 1914 C C . ASN B 1 114 ? 42.356 11.198 24.949 1.00 22.81 114 ASN B C 1
ATOM 1915 O O . ASN B 1 114 ? 43.362 10.549 25.298 1.00 20.88 114 ASN B O 1
ATOM 1920 N N . SER B 1 115 ? 42.372 12.057 23.915 1.00 19.59 115 SER B N 1
ATOM 1921 C CA . SER B 1 115 ? 43.494 12.140 23.036 1.00 20.74 115 SER B CA 1
ATOM 1922 C C . SER B 1 115 ? 43.917 13.564 22.760 1.00 22.63 115 SER B C 1
ATOM 1923 O O . SER B 1 115 ? 43.126 14.511 22.952 1.00 19.77 115 SER B O 1
ATOM 1926 N N . LEU B 1 116 ? 45.161 13.673 22.324 1.00 22.68 116 LEU B N 1
ATOM 1927 C CA . LEU B 1 116 ? 45.804 14.917 21.891 1.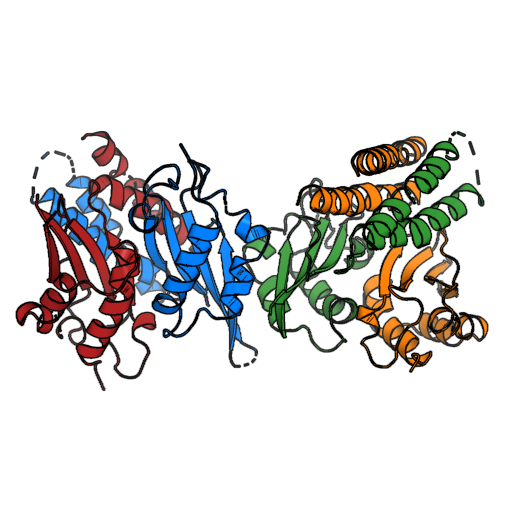00 24.09 116 LEU B CA 1
ATOM 1928 C C . LEU B 1 116 ? 46.222 14.638 20.455 1.00 27.32 116 LEU B C 1
ATOM 1929 O O . LEU B 1 116 ? 46.817 13.581 20.169 1.00 24.76 116 LEU B O 1
ATOM 1934 N N . ALA B 1 117 ? 45.787 15.473 19.512 1.00 24.27 117 ALA B N 1
ATOM 1935 C CA . ALA B 1 117 ? 46.147 15.326 18.097 1.00 22.57 117 ALA B CA 1
ATOM 1936 C C . ALA B 1 117 ? 47.124 16.417 17.729 1.00 24.51 117 ALA B C 1
ATOM 1937 O O . ALA B 1 117 ? 46.915 17.623 18.091 1.00 22.09 117 ALA B O 1
ATOM 1939 N N . PHE B 1 118 ? 48.191 16.040 17.036 1.00 19.95 118 PHE B N 1
ATOM 1940 C CA . PHE B 1 118 ? 49.181 16.988 16.541 1.00 21.03 118 PHE B CA 1
ATOM 1941 C C . PHE B 1 118 ? 49.095 16.937 15.002 1.00 21.09 118 PHE B C 1
ATOM 1942 O O . PHE B 1 118 ? 48.980 15.847 14.449 1.00 22.00 118 PHE B O 1
ATOM 1950 N N . ILE B 1 119 ? 49.025 18.104 14.373 1.00 19.33 119 ILE B N 1
ATOM 1951 C CA . ILE B 1 119 ? 48.968 18.237 12.925 1.00 19.12 119 ILE B CA 1
ATOM 1952 C C . ILE B 1 119 ? 50.164 19.092 12.507 1.00 19.98 119 ILE B C 1
ATOM 1953 O O . ILE B 1 119 ? 50.381 20.214 13.020 1.00 19.47 119 ILE B O 1
ATOM 1958 N N . LYS B 1 120 ? 50.976 18.595 11.589 1.00 21.93 120 LYS B N 1
ATOM 1959 C CA . LYS B 1 120 ? 52.090 19.427 11.086 1.00 22.76 120 LYS B CA 1
ATOM 1960 C C . LYS B 1 120 ? 51.631 20.663 10.300 1.00 22.75 120 LYS B C 1
ATOM 1961 O O . LYS B 1 120 ? 50.691 20.554 9.523 1.00 23.37 120 LYS B O 1
ATOM 1967 N N . ARG B 1 121 ? 52.217 21.828 10.565 1.00 22.54 121 ARG B N 1
ATOM 1968 C CA . ARG B 1 121 ? 51.995 23.019 9.754 1.00 21.65 121 ARG B CA 1
ATOM 1969 C C . ARG B 1 121 ? 52.695 23.000 8.392 1.00 29.97 121 ARG B C 1
ATOM 1970 O O . ARG B 1 121 ? 52.177 23.527 7.413 1.00 26.89 121 ARG B O 1
ATOM 1978 N N . THR B 1 122 ? 53.847 22.341 8.317 1.00 31.39 122 THR B N 1
ATOM 1979 C CA . THR B 1 122 ? 54.645 22.246 7.086 1.00 31.87 122 THR B CA 1
ATOM 1980 C C . THR B 1 122 ? 54.945 20.749 6.722 1.00 34.08 122 THR B C 1
ATOM 1981 O O . THR B 1 122 ? 54.659 19.821 7.509 1.00 33.48 122 THR B O 1
ATOM 1985 N N . PRO B 1 123 ? 55.480 20.486 5.508 1.00 31.34 123 PRO B N 1
ATOM 1986 C CA . PRO B 1 123 ? 55.665 19.096 5.157 1.00 32.06 123 PRO B CA 1
ATOM 1987 C C . PRO B 1 123 ? 56.614 18.320 6.055 1.00 27.37 123 PRO B C 1
ATOM 1988 O O . PRO B 1 123 ? 56.414 17.140 6.231 1.00 28.25 123 PRO B O 1
ATOM 1992 N N . VAL B 1 124 ? 57.625 18.954 6.608 1.00 30.64 124 VAL B N 1
ATOM 1993 C CA . VAL B 1 124 ? 58.495 18.268 7.555 1.00 33.62 124 VAL B CA 1
ATOM 1994 C C . VAL B 1 124 ? 58.749 19.139 8.729 1.00 34.10 124 VAL B C 1
ATOM 1995 O O . VAL B 1 124 ? 58.553 20.363 8.659 1.00 36.38 124 VAL B O 1
ATOM 1999 N N . ILE B 1 125 ? 59.113 18.508 9.844 1.00 32.24 125 ILE B N 1
ATOM 2000 C CA . ILE B 1 125 ? 59.495 19.212 11.037 1.00 32.06 125 ILE B CA 1
ATOM 2001 C C . ILE B 1 125 ? 61.021 19.428 11.027 1.00 33.72 125 ILE B C 1
ATOM 2002 O O . ILE B 1 125 ? 61.774 18.472 10.954 1.00 35.97 125 ILE B O 1
ATOM 2007 N N . ASP B 1 126 ? 61.413 20.692 11.100 1.00 33.67 126 ASP B N 1
ATOM 2008 C CA . ASP B 1 126 ? 62.788 21.204 11.086 1.00 36.39 126 ASP B CA 1
ATOM 2009 C C . ASP B 1 126 ? 63.432 21.257 12.480 1.00 33.73 126 ASP B C 1
ATOM 2010 O O . ASP B 1 126 ? 62.826 21.809 13.400 1.00 31.22 126 ASP B O 1
ATOM 2015 N N . ALA B 1 127 ? 64.686 20.776 12.642 1.00 34.24 127 ALA B N 1
ATOM 2016 C CA . ALA B 1 127 ? 65.411 20.822 13.932 1.00 32.86 127 ALA B CA 1
ATOM 2017 C C . ALA B 1 127 ? 65.800 22.222 14.358 1.00 37.72 127 ALA B C 1
ATOM 2018 O O . ALA B 1 127 ? 65.964 22.536 15.559 1.00 35.28 127 ALA B O 1
ATOM 2020 N N . ASP B 1 128 ? 65.886 23.107 13.378 1.00 39.34 128 ASP B N 1
ATOM 2021 C CA . ASP B 1 128 ? 66.391 24.440 13.621 1.00 45.29 128 ASP B CA 1
ATOM 2022 C C . ASP B 1 128 ? 65.284 25.396 14.022 1.00 47.23 128 ASP B C 1
ATOM 2023 O O . ASP B 1 128 ? 65.552 26.564 14.221 1.00 50.87 128 ASP B O 1
ATOM 2028 N N . LYS B 1 129 ? 64.039 24.934 14.160 1.00 43.24 129 LYS B N 1
ATOM 2029 C CA . LYS B 1 129 ? 63.007 25.814 14.722 1.00 41.89 129 LYS B CA 1
ATOM 2030 C C . LYS B 1 129 ? 62.293 25.131 15.860 1.00 34.72 129 LYS B C 1
ATOM 2031 O O . LYS B 1 129 ? 62.259 23.922 15.897 1.00 30.21 129 LYS B O 1
ATOM 2037 N N . PRO B 1 130 ? 61.715 25.908 16.788 1.00 37.29 130 PRO B N 1
ATOM 2038 C CA . PRO B 1 130 ? 60.996 25.310 17.915 1.00 38.55 130 PRO B CA 1
ATOM 2039 C C . PRO B 1 130 ? 59.935 24.318 17.385 1.00 35.91 130 PRO B C 1
ATOM 2040 O O . PRO B 1 130 ? 59.286 24.591 16.360 1.00 32.77 130 PRO B O 1
ATOM 2044 N N . VAL B 1 131 ? 59.788 23.180 18.026 1.00 33.75 131 VAL B N 1
ATOM 2045 C CA . VAL B 1 131 ? 58.821 22.216 17.511 1.00 34.06 131 VAL B CA 1
ATOM 2046 C C . VAL B 1 131 ? 57.352 22.713 17.661 1.00 33.88 131 VAL B C 1
ATOM 2047 O O . VAL B 1 131 ? 56.513 22.534 16.759 1.00 31.93 131 VAL B O 1
ATOM 2051 N N . SER B 1 132 ? 57.088 23.438 18.731 1.00 31.77 132 SER B N 1
ATOM 2052 C CA . SER B 1 132 ? 55.764 24.004 18.991 1.00 36.02 132 SER B CA 1
ATOM 2053 C C . SER B 1 132 ? 55.301 24.984 17.943 1.00 32.11 132 SER B C 1
ATOM 2054 O O . SER B 1 132 ? 54.106 25.086 17.657 1.00 35.64 132 SER B O 1
ATOM 2057 N N . SER B 1 133 ? 56.217 25.705 17.336 1.00 32.25 133 SER B N 1
ATOM 2058 C CA . SER B 1 133 ? 55.865 26.600 16.263 1.00 31.77 133 SER B CA 1
ATOM 2059 C C . SER B 1 133 ? 55.530 25.836 15.009 1.00 30.60 133 SER B C 1
ATOM 2060 O O . SER B 1 133 ? 55.148 26.469 14.034 1.00 33.12 133 SER B O 1
ATOM 2063 N N . GLN B 1 134 ? 55.707 24.504 14.975 1.00 24.23 134 GLN B N 1
ATOM 2064 C CA . GLN B 1 134 ? 55.561 23.790 13.728 1.00 26.17 134 GLN B CA 1
ATOM 2065 C C . GLN B 1 134 ? 54.341 22.831 13.736 1.00 23.11 134 GLN B C 1
ATOM 2066 O O . GLN B 1 134 ? 54.121 22.150 12.753 1.00 21.59 134 GLN B O 1
ATOM 2072 N N . LEU B 1 135 ? 53.628 22.782 14.859 1.00 22.42 135 LEU B N 1
ATOM 2073 C CA . LEU B 1 135 ? 52.525 21.870 15.054 1.00 22.48 135 LEU B CA 1
ATOM 2074 C C . LEU B 1 135 ? 51.257 22.672 15.344 1.00 23.69 135 LEU B C 1
ATOM 2075 O O . LEU B 1 135 ? 51.301 23.746 15.929 1.00 26.28 135 LEU B O 1
ATOM 2080 N N . ARG B 1 136 ? 50.119 22.100 15.016 1.00 19.49 136 ARG B N 1
ATOM 2081 C CA . ARG B 1 136 ? 48.827 22.533 15.491 1.00 18.81 136 ARG B CA 1
ATOM 2082 C C . ARG B 1 136 ? 48.387 21.454 16.478 1.00 18.96 136 ARG B C 1
ATOM 2083 O O . ARG B 1 136 ? 48.668 20.257 16.249 1.00 19.79 136 ARG B O 1
ATOM 2091 N N . VAL B 1 137 ? 47.737 21.837 17.573 1.00 18.47 137 VAL B N 1
ATOM 2092 C CA . VAL B 1 137 ? 47.258 20.882 18.575 1.00 21.34 137 VAL B CA 1
ATOM 2093 C C . VAL B 1 137 ? 45.724 20.996 18.730 1.00 24.28 137 VAL B C 1
ATOM 2094 O O . VAL B 1 137 ? 45.174 22.099 18.677 1.00 19.03 137 VAL B O 1
ATOM 2098 N N . LEU B 1 138 ? 45.044 19.882 18.945 1.00 21.11 138 LEU B N 1
ATOM 2099 C CA . LEU B 1 138 ? 43.580 19.834 19.135 1.00 23.67 138 LEU B CA 1
ATOM 2100 C C . LEU B 1 138 ? 43.409 18.716 20.174 1.00 27.16 138 LEU B C 1
ATOM 2101 O O . LEU B 1 138 ? 44.025 17.635 19.961 1.00 27.80 138 LEU B O 1
ATOM 2106 N N . THR B 1 139 ? 42.627 18.878 21.247 1.00 20.68 139 THR B N 1
ATOM 2107 C CA . THR B 1 139 ? 42.322 17.752 22.124 1.00 20.05 139 THR B CA 1
ATOM 2108 C C . THR B 1 139 ? 41.023 17.137 21.691 1.00 19.46 139 THR B C 1
ATOM 2109 O O . THR B 1 139 ? 40.144 17.813 21.192 1.00 18.37 139 THR B O 1
ATOM 2113 N N . LEU B 1 140 ? 40.880 15.852 21.882 1.00 17.83 140 LEU B N 1
ATOM 2114 C CA . LEU B 1 140 ? 39.727 15.085 21.467 1.00 19.30 140 LEU B CA 1
ATOM 2115 C C . LEU B 1 140 ? 39.276 14.196 22.610 1.00 23.47 140 LEU B C 1
ATOM 2116 O O . LEU B 1 140 ? 39.928 13.194 22.960 1.00 26.21 140 LEU B O 1
ATOM 2121 N N . SER B 1 141 ? 38.157 14.526 23.200 1.00 20.89 141 SER B N 1
ATOM 2122 C CA . SER B 1 141 ? 37.768 13.891 24.463 1.00 21.54 141 SER B CA 1
ATOM 2123 C C . SER B 1 141 ? 36.971 12.602 24.226 1.00 19.87 141 SER B C 1
ATOM 2124 O O . SER B 1 141 ? 36.742 12.203 23.098 1.00 19.68 141 SER B O 1
ATOM 2127 N N . GLU B 1 142 ? 36.539 12.017 25.338 1.00 23.55 142 GLU B N 1
ATOM 2128 C CA . GLU B 1 142 ? 35.687 10.800 25.354 1.00 26.43 142 GLU B CA 1
ATOM 2129 C C . GLU B 1 142 ? 34.217 11.147 25.189 1.00 24.73 142 GLU B C 1
ATOM 2130 O O . GLU B 1 142 ? 33.399 10.244 25.130 1.00 25.85 142 GLU B O 1
ATOM 2136 N N . ASP B 1 143 ? 33.859 12.420 25.074 1.00 21.82 143 ASP B N 1
ATOM 2137 C CA . ASP B 1 143 ? 32.465 12.769 24.725 1.00 23.64 143 ASP B CA 1
ATOM 2138 C C . ASP B 1 143 ? 32.013 12.217 23.375 1.00 21.82 143 ASP B C 1
ATOM 2139 O O . ASP B 1 143 ? 32.813 11.856 22.475 1.00 21.34 143 ASP B O 1
ATOM 2144 N N . SER B 1 144 ? 30.698 12.166 23.175 1.00 20.85 144 SER B N 1
ATOM 2145 C CA . SER B 1 144 ? 30.152 11.889 21.853 1.00 22.38 144 SER B CA 1
ATOM 2146 C C . SER B 1 144 ? 30.893 12.728 20.848 1.00 20.99 144 SER B C 1
ATOM 2147 O O . SER B 1 144 ? 30.990 13.945 21.029 1.00 17.82 144 SER B O 1
ATOM 2150 N N . PRO B 1 145 ? 31.396 12.115 19.798 1.00 22.59 145 PRO B N 1
ATOM 2151 C CA . PRO B 1 145 ? 32.072 12.835 18.730 1.00 20.53 145 PRO B CA 1
ATOM 2152 C C . PRO B 1 145 ? 31.217 13.891 18.054 1.00 21.29 145 PRO B C 1
ATOM 2153 O O . PRO B 1 145 ? 31.754 14.909 17.583 1.00 19.42 145 PRO B O 1
ATOM 2157 N N . TYR B 1 146 ? 29.890 13.719 18.062 1.00 18.82 146 TYR B N 1
ATOM 2158 C CA . TYR B 1 146 ? 29.037 14.715 17.475 1.00 18.69 146 TYR B CA 1
ATOM 2159 C C . TYR B 1 146 ? 29.112 15.952 18.319 1.00 17.84 146 TYR B C 1
ATOM 2160 O O . TYR B 1 146 ? 29.075 17.043 17.789 1.00 16.62 146 TYR B O 1
ATOM 2169 N N . GLU B 1 147 ? 29.144 15.796 19.651 1.00 17.07 147 GLU B N 1
ATOM 2170 C CA . GLU B 1 147 ? 29.212 16.931 20.565 1.00 18.88 147 GLU B CA 1
ATOM 2171 C C . GLU B 1 147 ? 30.603 17.592 20.445 1.00 18.14 147 GLU B C 1
ATOM 2172 O O . GLU B 1 147 ? 30.729 18.800 20.309 1.00 15.93 147 GLU B O 1
ATOM 2178 N N . THR B 1 148 ? 31.652 16.793 20.456 1.00 16.76 148 THR B N 1
ATOM 2179 C CA . THR B 1 148 ? 33.023 17.387 20.354 1.00 17.03 148 THR B CA 1
ATOM 2180 C C . THR B 1 148 ? 33.198 18.184 19.055 1.00 15.12 148 THR B C 1
ATOM 2181 O O . THR B 1 148 ? 33.719 19.323 19.030 1.00 17.14 148 THR B O 1
ATOM 2185 N N . LEU B 1 149 ? 32.782 17.597 17.951 1.00 15.05 149 LEU B N 1
ATOM 2186 C CA . LEU B 1 149 ? 32.895 18.269 16.666 1.00 13.98 149 LEU B CA 1
ATOM 2187 C C . LEU B 1 149 ? 31.961 19.489 16.522 1.00 15.38 149 LEU B C 1
ATOM 2188 O O . LEU B 1 149 ? 32.342 20.496 15.992 1.00 15.78 149 LEU B O 1
ATOM 2193 N N . HIS B 1 150 ? 30.741 19.377 17.016 1.00 16.51 150 HIS B N 1
ATOM 2194 C CA . HIS B 1 150 ? 29.884 20.514 17.032 1.00 17.36 150 HIS B CA 1
ATOM 2195 C C . HIS B 1 150 ? 30.511 21.679 17.762 1.00 18.05 150 HIS B C 1
ATOM 2196 O O . HIS B 1 150 ? 30.414 22.808 17.317 1.00 17.41 150 HIS B O 1
ATOM 2203 N N . SER B 1 151 ? 31.120 21.394 18.918 1.00 18.58 151 SER B N 1
ATOM 2204 C CA . SER B 1 151 ? 31.732 22.392 19.729 1.00 18.62 151 SER B CA 1
ATOM 2205 C C . SER B 1 151 ? 32.898 23.082 19.030 1.00 19.99 151 SER B C 1
ATOM 2206 O O . SER B 1 151 ? 32.956 24.300 18.994 1.00 18.72 151 SER B O 1
ATOM 2209 N N . PHE B 1 152 ? 33.781 22.303 18.389 1.00 19.78 152 PHE B N 1
ATOM 2210 C CA . PHE B 1 152 ? 34.907 22.871 17.592 1.00 18.96 152 PHE B CA 1
ATOM 2211 C C . PHE B 1 152 ? 34.401 23.682 16.408 1.00 18.94 152 PHE B C 1
ATOM 2212 O O . PHE B 1 152 ? 34.867 24.815 16.178 1.00 17.95 152 PHE B O 1
ATOM 2220 N N . ILE B 1 153 ? 33.409 23.180 15.709 1.00 16.93 153 ILE B N 1
ATOM 2221 C CA . ILE B 1 153 ? 32.929 23.934 14.549 1.00 17.90 153 ILE B CA 1
ATOM 2222 C C . ILE B 1 153 ? 32.198 25.233 14.995 1.00 16.99 153 ILE B C 1
ATOM 2223 O O . ILE B 1 153 ? 32.485 26.323 14.485 1.00 16.22 153 ILE B O 1
ATOM 2228 N N . SER B 1 154 ? 31.336 25.110 15.983 1.00 16.04 154 SER B N 1
ATOM 2229 C CA . SER B 1 154 ? 30.497 26.217 16.438 1.00 19.03 154 SER B CA 1
ATOM 2230 C C . SER B 1 154 ? 31.294 27.288 17.230 1.00 17.68 154 SER B C 1
ATOM 2231 O O . SER B 1 154 ? 31.104 28.502 17.049 1.00 18.07 154 SER B O 1
ATOM 2234 N N . ASN B 1 155 ? 32.238 26.868 18.075 1.00 18.58 155 ASN B N 1
ATOM 2235 C CA . ASN B 1 155 ? 32.907 27.790 18.963 1.00 20.13 155 ASN B CA 1
ATOM 2236 C C . ASN B 1 155 ? 34.283 28.203 18.488 1.00 21.16 155 ASN B C 1
ATOM 2237 O O . ASN B 1 155 ? 34.839 29.208 19.003 1.00 21.05 155 ASN B O 1
ATOM 2242 N N . ALA B 1 156 ? 34.836 27.512 17.483 1.00 19.24 156 ALA B N 1
ATOM 2243 C CA . ALA B 1 156 ? 36.207 27.880 16.975 1.00 18.21 156 ALA B CA 1
ATOM 2244 C C . ALA B 1 156 ? 36.257 28.144 15.481 1.00 18.00 156 ALA B C 1
ATOM 2245 O O . ALA B 1 156 ? 36.594 29.207 15.089 1.00 19.06 156 ALA B O 1
ATOM 2247 N N . VAL B 1 157 ? 35.855 27.199 14.667 1.00 17.85 157 VAL B N 1
ATOM 2248 C CA . VAL B 1 157 ? 35.956 27.333 13.218 1.00 17.90 157 VAL B CA 1
ATOM 2249 C C . VAL B 1 157 ? 35.058 28.454 12.664 1.00 18.60 157 VAL B C 1
ATOM 2250 O O . VAL B 1 157 ? 35.526 29.332 11.922 1.00 18.28 157 VAL B O 1
ATOM 2254 N N . ALA B 1 158 ? 33.784 28.439 13.026 1.00 17.95 158 ALA B N 1
ATOM 2255 C CA . ALA B 1 158 ? 32.883 29.475 12.511 1.00 18.38 158 ALA B CA 1
ATOM 2256 C C . ALA B 1 158 ? 33.303 30.892 12.875 1.00 19.62 158 ALA B C 1
ATOM 2257 O O . ALA B 1 158 ? 33.382 31.702 11.968 1.00 21.00 158 ALA B O 1
ATOM 2259 N N . PRO B 1 159 ? 33.645 31.212 14.156 1.00 20.33 159 PRO B N 1
ATOM 2260 C CA . PRO B 1 159 ? 34.040 32.605 14.402 1.00 19.48 159 PRO B CA 1
ATOM 2261 C C . PRO B 1 159 ? 35.359 32.982 13.917 1.00 19.47 159 PRO B C 1
ATOM 2262 O O . PRO B 1 159 ? 35.500 34.146 13.517 1.00 20.49 159 PRO B O 1
ATOM 2266 N N . PHE B 1 160 ? 36.289 32.011 13.825 1.00 17.37 160 PHE B N 1
ATOM 2267 C CA . PHE B 1 160 ? 37.599 32.257 13.263 1.00 18.97 160 PHE B CA 1
ATOM 2268 C C . PHE B 1 160 ? 37.496 32.633 11.782 1.00 18.70 160 PHE B C 1
ATOM 2269 O O . PHE B 1 160 ? 38.078 33.651 11.335 1.00 18.54 160 PHE B O 1
ATOM 2277 N N . PHE B 1 161 ? 36.738 31.857 11.044 1.00 19.25 161 PHE B N 1
ATOM 2278 C CA . PHE B 1 161 ? 36.511 32.120 9.609 1.00 19.73 161 PHE B CA 1
ATOM 2279 C C . PHE B 1 161 ? 35.780 33.491 9.392 1.00 23.63 161 PHE B C 1
ATOM 2280 O O . PHE B 1 161 ? 36.212 34.338 8.569 1.00 23.23 161 PHE B O 1
ATOM 2288 N N . LYS B 1 162 ? 34.719 33.732 10.140 1.00 25.55 162 LYS B N 1
ATOM 2289 C CA . LYS B 1 162 ? 34.030 35.012 10.047 1.00 27.63 162 LYS B CA 1
ATOM 2290 C C . LYS B 1 162 ? 34.893 36.206 10.355 1.00 29.35 162 LYS B C 1
ATOM 2291 O O . LYS B 1 162 ? 34.796 37.214 9.633 1.00 32.50 162 LYS B O 1
ATOM 2297 N N . SER B 1 163 ? 35.727 36.104 11.391 1.00 27.97 163 SER B N 1
ATOM 2298 C CA . SER B 1 163 ? 36.646 37.191 11.793 1.00 31.06 163 SER B CA 1
ATOM 2299 C C . SER B 1 163 ? 37.557 37.535 10.633 1.00 32.13 163 SER B C 1
ATOM 2300 O O . SER B 1 163 ? 37.946 38.684 10.449 1.00 32.22 163 SER B O 1
ATOM 2303 N N . TYR B 1 164 ? 37.928 36.546 9.844 1.00 28.00 164 TYR B N 1
ATOM 2304 C CA . TYR B 1 164 ? 38.827 36.806 8.775 1.00 28.33 164 TYR B CA 1
ATOM 2305 C C . TYR B 1 164 ? 38.115 37.397 7.557 1.00 32.28 164 TYR B C 1
ATOM 2306 O O . TYR B 1 164 ? 38.662 38.296 6.938 1.00 35.42 164 TYR B O 1
ATOM 2315 N N . ILE B 1 165 ? 36.970 36.837 7.159 1.00 28.37 165 ILE B N 1
ATOM 2316 C CA . ILE B 1 165 ? 36.359 37.286 5.948 1.00 35.38 165 ILE B CA 1
ATOM 2317 C C . ILE B 1 165 ? 35.640 38.623 6.145 1.00 43.28 165 ILE B C 1
ATOM 2318 O O . ILE B 1 165 ? 35.359 39.268 5.150 1.00 43.23 165 ILE B O 1
ATOM 2323 N N . ARG B 1 166 ? 35.375 39.021 7.397 1.00 49.15 166 ARG B N 1
ATOM 2324 C CA . ARG B 1 166 ? 34.967 40.425 7.784 1.00 61.84 166 ARG B CA 1
ATOM 2325 C C . ARG B 1 166 ? 36.076 41.513 7.717 1.00 66.03 166 ARG B C 1
ATOM 2326 O O . ARG B 1 166 ? 35.839 42.618 7.242 1.00 76.77 166 ARG B O 1
ATOM 2334 N N . GLU B 1 167 ? 37.241 41.235 8.274 1.00 72.49 167 GLU B N 1
ATOM 2335 C CA . GLU B 1 167 ? 38.419 42.057 8.038 1.00 80.20 167 GLU B CA 1
ATOM 2336 C C . GLU B 1 167 ? 38.809 42.048 6.526 1.00 89.18 167 GLU B C 1
ATOM 2337 O O . GLU B 1 167 ? 39.318 43.052 6.030 1.00 98.28 167 GLU B O 1
ATOM 2351 N N . ALA B 1 179 ? 33.889 32.675 -0.707 1.00 32.00 179 ALA B N 1
ATOM 2352 C CA . ALA B 1 179 ? 33.993 32.785 0.756 1.00 31.22 179 ALA B CA 1
ATOM 2353 C C . ALA B 1 179 ? 32.608 32.741 1.459 1.00 34.27 179 ALA B C 1
ATOM 2354 O O . ALA B 1 179 ? 32.418 32.011 2.425 1.00 29.96 179 ALA B O 1
ATOM 2356 N N . PRO B 1 180 ? 31.623 33.480 0.952 1.00 36.28 180 PRO B N 1
ATOM 2357 C CA . PRO B 1 180 ? 30.252 33.310 1.488 1.00 35.78 180 PRO B CA 1
ATOM 2358 C C . PRO B 1 180 ? 29.661 31.891 1.349 1.00 32.05 180 PRO B C 1
ATOM 2359 O O . PRO B 1 180 ? 28.918 31.479 2.208 1.00 28.21 180 PRO B O 1
ATOM 2363 N N . SER B 1 181 ? 29.956 31.179 0.283 1.00 27.34 181 SER B N 1
ATOM 2364 C CA . SER B 1 181 ? 29.507 29.793 0.168 1.00 29.32 181 SER B CA 1
ATOM 2365 C C . SER B 1 181 ? 30.136 28.900 1.290 1.00 28.07 181 SER B C 1
ATOM 2366 O O . SER B 1 181 ? 29.469 28.029 1.857 1.00 26.15 181 SER B O 1
ATOM 2369 N N . VAL B 1 182 ? 31.400 29.127 1.598 1.00 24.98 182 VAL B N 1
ATOM 2370 C CA . VAL B 1 182 ? 32.081 28.368 2.630 1.00 25.31 182 VAL B CA 1
ATOM 2371 C C . VAL B 1 182 ? 31.521 28.750 4.009 1.00 22.71 182 VAL B C 1
ATOM 2372 O O . VAL B 1 182 ? 31.304 27.890 4.846 1.00 22.88 182 VAL B O 1
ATOM 2376 N N . GLU B 1 183 ? 31.244 30.026 4.239 1.00 22.36 183 GLU B N 1
ATOM 2377 C CA . GLU B 1 183 ? 30.623 30.437 5.483 1.00 23.87 183 GLU B CA 1
ATOM 2378 C C . GLU B 1 183 ? 29.279 29.693 5.706 1.00 26.29 183 GLU B C 1
ATOM 2379 O O . GLU B 1 183 ? 28.913 29.262 6.807 1.00 24.07 183 GLU B O 1
ATOM 2385 N N . LYS B 1 184 ? 28.515 29.586 4.651 1.00 25.08 184 LYS B N 1
ATOM 2386 C CA . LYS B 1 184 ? 27.250 28.878 4.731 1.00 27.22 184 LYS B CA 1
ATOM 2387 C C . LYS B 1 184 ? 27.438 27.349 4.946 1.00 22.20 184 LYS B C 1
ATOM 2388 O O . LYS B 1 184 ? 26.649 26.723 5.651 1.00 22.56 184 LYS B O 1
ATOM 2394 N N . LYS B 1 185 ? 28.452 26.752 4.326 1.00 21.75 185 LYS B N 1
ATOM 2395 C CA . LYS B 1 185 ? 28.730 25.332 4.552 1.00 23.46 185 LYS B CA 1
ATOM 2396 C C . LYS B 1 185 ? 29.141 25.074 6.000 1.00 21.64 185 LYS B C 1
ATOM 2397 O O . LYS B 1 185 ? 28.818 24.033 6.527 1.00 22.03 185 LYS B O 1
ATOM 2403 N N . ILE B 1 186 ? 29.900 25.985 6.595 1.00 19.35 186 ILE B N 1
ATOM 2404 C CA . ILE B 1 186 ? 30.210 25.901 8.018 1.00 19.40 186 ILE B CA 1
ATOM 2405 C C . ILE B 1 186 ? 28.947 25.881 8.859 1.00 21.56 186 ILE B C 1
ATOM 2406 O O . ILE B 1 186 ? 28.780 25.054 9.761 1.00 20.64 186 ILE B O 1
ATOM 2411 N N . ALA B 1 187 ? 28.055 26.787 8.576 1.00 20.83 187 ALA B N 1
ATOM 2412 C CA . ALA B 1 187 ? 26.764 26.826 9.294 1.00 22.24 187 ALA B CA 1
ATOM 2413 C C . ALA B 1 187 ? 25.921 25.558 9.093 1.00 22.02 187 ALA B C 1
ATOM 2414 O O . ALA B 1 187 ? 25.267 25.066 10.026 1.00 23.54 187 ALA B O 1
ATOM 2416 N N . GLU B 1 188 ? 25.955 24.992 7.896 1.00 20.47 188 GLU B N 1
ATOM 2417 C CA . GLU B 1 188 ? 25.234 23.777 7.645 1.00 23.74 188 GLU B CA 1
ATOM 2418 C C . GLU B 1 188 ? 25.837 22.617 8.392 1.00 22.47 188 GLU B C 1
ATOM 2419 O O . GLU B 1 188 ? 25.124 21.738 8.892 1.00 20.52 188 GLU B O 1
ATOM 2425 N N . LEU B 1 189 ? 27.156 22.536 8.386 1.00 20.01 189 LEU B N 1
ATOM 2426 C CA . LEU B 1 189 ? 27.807 21.472 9.108 1.00 20.74 189 LEU B CA 1
ATOM 2427 C C . LEU B 1 189 ? 27.503 21.572 10.607 1.00 21.11 189 LEU B C 1
ATOM 2428 O O . LEU B 1 189 ? 27.308 20.554 11.286 1.00 21.43 189 LEU B O 1
ATOM 2433 N N . GLU B 1 190 ? 27.570 22.787 11.129 1.00 19.83 190 GLU B N 1
ATOM 2434 C CA . GLU B 1 190 ? 27.278 23.053 12.545 1.00 22.43 190 GLU B CA 1
ATOM 2435 C C . GLU B 1 190 ? 25.889 22.519 12.905 1.00 22.45 190 GLU B C 1
ATOM 2436 O O . GLU B 1 190 ? 25.684 21.797 13.907 1.00 20.05 190 GLU B O 1
ATOM 2450 N N . GLY B 1 192 ? 24.046 20.334 11.160 1.00 20.46 192 GLY B N 1
ATOM 2451 C CA . GLY B 1 192 ? 24.041 18.897 11.013 1.00 21.07 192 GLY B CA 1
ATOM 2452 C C . GLY B 1 192 ? 24.550 18.176 12.269 1.00 20.47 192 GLY B C 1
ATOM 2453 O O . GLY B 1 192 ? 23.976 17.146 12.715 1.00 20.60 192 GLY B O 1
ATOM 2454 N N . LEU B 1 193 ? 25.674 18.654 12.811 1.00 20.30 193 LEU B N 1
ATOM 2455 C CA . LEU B 1 193 ? 26.231 18.016 13.996 1.00 19.04 193 LEU B CA 1
ATOM 2456 C C . LEU B 1 193 ? 25.323 18.214 15.199 1.00 18.95 193 LEU B C 1
ATOM 2457 O O . LEU B 1 193 ? 25.175 17.323 16.036 1.00 20.73 193 LEU B O 1
ATOM 2462 N N . LEU B 1 194 ? 24.775 19.396 15.335 1.00 18.22 194 LEU B N 1
ATOM 2463 C CA . LEU B 1 194 ? 23.844 19.682 16.403 1.00 20.45 194 LEU B CA 1
ATOM 2464 C C . LEU B 1 194 ? 22.712 18.650 16.374 1.00 21.90 194 LEU B C 1
ATOM 2465 O O . LEU B 1 194 ? 22.367 18.102 17.414 1.00 22.33 194 LEU B O 1
ATOM 2470 N N . HIS B 1 195 ? 22.158 18.396 15.192 1.00 20.56 195 HIS B N 1
ATOM 2471 C CA . HIS B 1 195 ? 21.009 17.513 15.118 1.00 22.55 195 HIS B CA 1
ATOM 2472 C C . HIS B 1 195 ? 21.474 16.115 15.425 1.00 23.18 195 HIS B C 1
ATOM 2473 O O . HIS B 1 195 ? 20.768 15.382 16.103 1.00 22.32 195 HIS B O 1
ATOM 2480 N N . LEU B 1 196 ? 22.642 15.707 14.956 1.00 21.65 196 LEU B N 1
ATOM 2481 C CA . LEU B 1 196 ? 23.102 14.360 15.269 1.00 23.76 196 LEU B CA 1
ATOM 2482 C C . LEU B 1 196 ? 23.263 14.134 16.766 1.00 23.30 196 LEU B C 1
ATOM 2483 O O . LEU B 1 196 ? 22.891 13.061 17.264 1.00 22.53 196 LEU B O 1
ATOM 2488 N N . GLN B 1 197 ? 23.749 15.130 17.483 1.00 20.22 197 GLN B N 1
ATOM 2489 C CA . GLN B 1 197 ? 23.871 15.025 18.926 1.00 24.44 197 GLN B CA 1
ATOM 2490 C C . GLN B 1 197 ? 22.518 15.069 19.614 1.00 24.74 197 GLN B C 1
ATOM 2491 O O . GLN B 1 197 ? 22.243 14.273 20.493 1.00 28.66 197 GLN B O 1
ATOM 2497 N N . GLN B 1 198 ? 21.672 16.007 19.245 1.00 25.19 198 GLN B N 1
ATOM 2498 C CA . GLN B 1 198 ? 20.290 15.996 19.830 1.00 27.88 198 GLN B CA 1
ATOM 2499 C C . GLN B 1 198 ? 19.562 14.653 19.677 1.00 26.78 198 GLN B C 1
ATOM 2500 O O . GLN B 1 198 ? 18.869 14.206 20.553 1.00 29.10 198 GLN B O 1
ATOM 2506 N N . ASN B 1 199 ? 19.695 14.023 18.552 1.00 26.97 199 ASN B N 1
ATOM 2507 C CA . ASN B 1 199 ? 19.058 12.723 18.279 1.00 32.78 199 ASN B CA 1
ATOM 2508 C C . ASN B 1 199 ? 19.441 11.555 19.161 1.00 39.06 199 ASN B C 1
ATOM 2509 O O . ASN B 1 199 ? 18.715 10.600 19.174 1.00 41.85 199 ASN B O 1
ATOM 2514 N N . ILE B 1 200 ? 20.580 11.614 19.838 1.00 39.73 200 ILE B N 1
ATOM 2515 C CA . ILE B 1 200 ? 20.968 10.551 20.767 1.00 41.49 200 ILE B CA 1
ATOM 2516 C C . ILE B 1 200 ? 20.901 10.996 22.215 1.00 42.07 200 ILE B C 1
ATOM 2517 O O . ILE B 1 200 ? 21.249 10.256 23.071 1.00 45.08 200 ILE B O 1
ATOM 2522 N N . GLU B 1 201 ? 20.475 12.221 22.481 1.00 47.61 201 GLU B N 1
ATOM 2523 C CA . GLU B 1 201 ? 20.330 12.706 23.845 1.00 53.70 201 GLU B CA 1
ATOM 2524 C C . GLU B 1 201 ? 19.023 12.188 24.447 1.00 56.41 201 GLU B C 1
ATOM 2525 O O . GLU B 1 201 ? 17.950 12.490 23.919 1.00 58.54 201 GLU B O 1
ATOM 2531 N N . GLN C 1 22 ? 27.691 23.964 41.412 1.00 54.34 22 GLN C N 1
ATOM 2532 C CA . GLN C 1 22 ? 27.547 24.798 42.639 1.00 61.98 22 GLN C CA 1
ATOM 2533 C C . GLN C 1 22 ? 28.787 25.650 42.986 1.00 63.77 22 GLN C C 1
ATOM 2534 O O . GLN C 1 22 ? 28.641 26.841 43.372 1.00 63.34 22 GLN C O 1
ATOM 2540 N N . ASN C 1 23 ? 29.979 25.057 42.865 1.00 50.02 23 ASN C N 1
ATOM 2541 C CA . ASN C 1 23 ? 31.255 25.793 43.086 1.00 45.12 23 ASN C CA 1
ATOM 2542 C C . ASN C 1 23 ? 32.063 26.053 41.770 1.00 38.03 23 ASN C C 1
ATOM 2543 O O . ASN C 1 23 ? 32.610 25.106 41.159 1.00 34.19 23 ASN C O 1
ATOM 2548 N N . VAL C 1 24 ? 32.131 27.331 41.376 1.00 31.91 24 VAL C N 1
ATOM 2549 C CA . VAL C 1 24 ? 32.835 27.747 40.171 1.00 31.54 24 VAL C CA 1
ATOM 2550 C C . VAL C 1 24 ? 34.324 27.919 40.451 1.00 27.72 24 VAL C C 1
ATOM 2551 O O . VAL C 1 24 ? 34.750 28.441 41.497 1.00 26.04 24 VAL C O 1
ATOM 2555 N N . ALA C 1 25 ? 35.157 27.441 39.533 1.00 26.10 25 ALA C N 1
ATOM 2556 C CA . ALA C 1 25 ? 36.608 27.560 39.669 1.00 22.92 25 ALA C CA 1
ATOM 2557 C C . ALA C 1 25 ? 36.996 29.033 39.718 1.00 23.38 25 ALA C C 1
ATOM 2558 O O . ALA C 1 25 ? 36.378 29.903 39.073 1.00 24.16 25 ALA C O 1
ATOM 2560 N N . ASP C 1 26 ? 37.954 29.326 40.599 1.00 26.78 26 ASP C N 1
ATOM 2561 C CA . ASP C 1 26 ? 38.502 30.661 40.727 1.00 27.85 26 ASP C CA 1
ATOM 2562 C C . ASP C 1 26 ? 39.346 30.977 39.486 1.00 24.32 26 ASP C C 1
ATOM 2563 O O . ASP C 1 26 ? 40.021 30.108 38.908 1.00 23.13 26 ASP C O 1
ATOM 2568 N N . VAL C 1 27 ? 39.395 32.261 39.141 1.00 23.84 27 VAL C N 1
ATOM 2569 C CA . VAL C 1 27 ? 40.236 32.716 38.022 1.00 24.16 27 VAL C CA 1
ATOM 2570 C C . VAL C 1 27 ? 41.661 32.299 38.211 1.00 21.52 27 VAL C C 1
ATOM 2571 O O . VAL C 1 27 ? 42.373 32.000 37.237 1.00 20.94 27 VAL C O 1
ATOM 2575 N N . SER C 1 28 ? 42.116 32.160 39.456 1.00 19.40 28 SER C N 1
ATOM 2576 C CA . SER C 1 28 ? 43.502 31.772 39.665 1.00 21.88 28 SER C CA 1
ATOM 2577 C C . SER C 1 28 ? 43.794 30.331 39.174 1.00 20.95 28 SER C C 1
ATOM 2578 O O . SER C 1 28 ? 44.927 29.986 38.797 1.00 18.98 28 SER C O 1
ATOM 2581 N N . VAL C 1 29 ? 42.767 29.506 39.145 1.00 20.70 29 VAL C N 1
ATOM 2582 C CA . VAL C 1 29 ? 42.953 28.133 38.576 1.00 22.23 29 VAL C CA 1
ATOM 2583 C C . VAL C 1 29 ? 43.366 28.212 37.096 1.00 20.39 29 VAL C C 1
ATOM 2584 O O . VAL C 1 29 ? 44.250 27.497 36.607 1.00 21.42 29 VAL C O 1
ATOM 2588 N N . LEU C 1 30 ? 42.713 29.080 36.391 1.00 20.88 30 LEU C N 1
ATOM 2589 C CA . LEU C 1 30 ? 42.954 29.276 34.944 1.00 20.75 30 LEU C CA 1
ATOM 2590 C C . LEU C 1 30 ? 44.275 29.955 34.708 1.00 22.08 30 LEU C C 1
ATOM 2591 O O . LEU C 1 30 ? 45.066 29.489 33.867 1.00 22.47 30 LEU C O 1
ATOM 2596 N N . GLN C 1 31 ? 44.612 30.956 35.543 1.00 19.81 31 GLN C N 1
ATOM 2597 C CA . GLN C 1 31 ? 45.908 31.593 35.454 1.00 20.06 31 GLN C CA 1
ATOM 2598 C C . GLN C 1 31 ? 47.041 30.623 35.617 1.00 21.20 31 GLN C C 1
ATOM 2599 O O . GLN C 1 31 ? 48.019 30.643 34.837 1.00 20.77 31 GLN C O 1
ATOM 2605 N N . LYS C 1 32 ? 46.942 29.763 36.622 1.00 20.82 32 LYS C N 1
ATOM 2606 C CA . LYS C 1 32 ? 47.984 28.801 36.882 1.00 21.45 32 LYS C CA 1
ATOM 2607 C C . LYS C 1 32 ? 48.179 27.824 35.721 1.00 21.54 32 LYS C C 1
ATOM 2608 O O . LYS C 1 32 ? 49.293 27.476 35.368 1.00 21.13 32 LYS C O 1
ATOM 2614 N N . HIS C 1 33 ? 47.081 27.367 35.186 1.00 21.30 33 HIS C N 1
ATOM 2615 C CA . HIS C 1 33 ? 47.064 26.401 34.072 1.00 19.14 33 HIS C CA 1
ATOM 2616 C C . HIS C 1 33 ? 47.716 27.058 32.848 1.00 19.31 33 HIS C C 1
ATOM 2617 O O . HIS C 1 33 ? 48.615 26.491 32.235 1.00 21.02 33 HIS C O 1
ATOM 2624 N N . LEU C 1 34 ? 47.396 28.310 32.582 1.00 19.94 34 LEU C N 1
ATOM 2625 C CA . LEU C 1 34 ? 47.979 29.009 31.434 1.00 20.24 34 LEU C CA 1
ATOM 2626 C C . LEU C 1 34 ? 49.430 29.308 31.584 1.00 20.71 34 LEU C C 1
ATOM 2627 O O . LEU C 1 34 ? 50.149 29.232 30.602 1.00 20.81 34 LEU C O 1
ATOM 2632 N N . ARG C 1 35 ? 49.878 29.540 32.813 1.00 19.39 35 ARG C N 1
ATOM 2633 C CA . ARG C 1 35 ? 51.287 29.788 33.072 1.00 19.09 35 ARG C CA 1
ATOM 2634 C C . ARG C 1 35 ? 52.101 28.568 32.641 1.00 21.16 35 ARG C C 1
ATOM 2635 O O . ARG C 1 35 ? 53.187 28.707 32.077 1.00 22.69 35 ARG C O 1
ATOM 2643 N N . LYS C 1 36 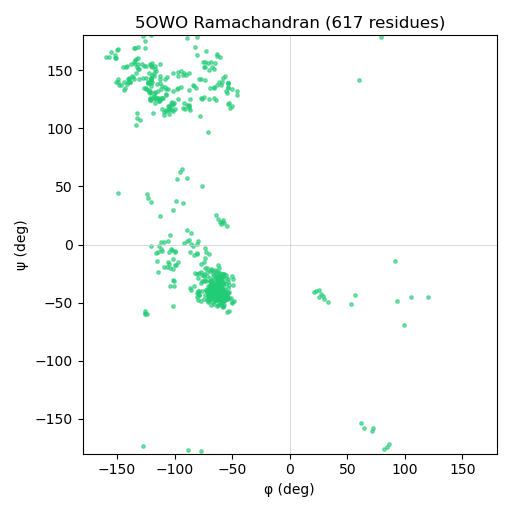? 51.575 27.372 32.907 1.00 23.72 36 LYS C N 1
ATOM 2644 C CA . LYS C 1 36 ? 52.275 26.113 32.517 1.00 24.36 36 LYS C CA 1
ATOM 2645 C C . LYS C 1 36 ? 52.117 25.766 31.069 1.00 23.01 36 LYS C C 1
ATOM 2646 O O . LYS C 1 36 ? 53.065 25.351 30.436 1.00 24.51 36 LYS C O 1
ATOM 2652 N N . LEU C 1 37 ? 50.915 25.964 30.520 1.00 21.29 37 LEU C N 1
ATOM 2653 C CA . LEU C 1 37 ? 50.586 25.529 29.153 1.00 20.19 37 LEU C CA 1
ATOM 2654 C C . LEU C 1 37 ? 51.082 26.413 28.019 1.00 21.62 37 LEU C C 1
ATOM 2655 O O . LEU C 1 37 ? 51.644 25.975 27.020 1.00 19.41 37 LEU C O 1
ATOM 2660 N N . VAL C 1 38 ? 50.932 27.732 28.202 1.00 20.86 38 VAL C N 1
ATOM 2661 C CA . VAL C 1 38 ? 51.353 28.686 27.170 1.00 20.95 38 VAL C CA 1
ATOM 2662 C C . VAL C 1 38 ? 52.810 28.583 26.674 1.00 20.25 38 VAL C C 1
ATOM 2663 O O . VAL C 1 38 ? 53.084 28.600 25.471 1.00 23.64 38 VAL C O 1
ATOM 2667 N N . PRO C 1 39 ? 53.734 28.434 27.570 1.00 21.17 39 PRO C N 1
ATOM 2668 C CA . PRO C 1 39 ? 55.124 28.312 27.180 1.00 23.47 39 PRO C CA 1
ATOM 2669 C C . PRO C 1 39 ? 55.429 27.089 26.340 1.00 26.10 39 PRO C C 1
ATOM 2670 O O . PRO C 1 39 ? 56.340 27.110 25.501 1.00 28.07 39 PRO C O 1
ATOM 2674 N N . LEU C 1 40 ? 54.672 26.031 26.533 1.00 24.37 40 LEU C N 1
ATOM 2675 C CA . LEU C 1 40 ? 54.859 24.849 25.670 1.00 24.65 40 LEU C CA 1
ATOM 2676 C C . LEU C 1 40 ? 54.196 24.963 24.300 1.00 24.77 40 LEU C C 1
ATOM 2677 O O . LEU C 1 40 ? 54.564 24.267 23.385 1.00 29.07 40 LEU C O 1
ATOM 2682 N N . LEU C 1 41 ? 53.117 25.701 24.181 1.00 20.79 41 LEU C N 1
ATOM 2683 C CA . LEU C 1 41 ? 52.360 25.770 22.919 1.00 22.88 41 LEU C CA 1
ATOM 2684 C C . LEU C 1 41 ? 52.633 27.025 22.122 1.00 24.27 41 LEU C C 1
ATOM 2685 O O . LEU C 1 41 ? 52.560 26.997 20.879 1.00 24.32 41 LEU C O 1
ATOM 2690 N N . LEU C 1 42 ? 52.947 28.144 22.815 1.00 21.15 42 LEU C N 1
ATOM 2691 C CA . LEU C 1 42 ? 53.175 29.416 22.112 1.00 23.31 42 LEU C CA 1
ATOM 2692 C C . LEU C 1 42 ? 54.600 29.953 22.197 1.00 24.28 42 LEU C C 1
ATOM 2693 O O . LEU C 1 42 ? 54.904 30.931 21.578 1.00 26.89 42 LEU C O 1
ATOM 2698 N N . GLU C 1 43 ? 55.450 29.334 22.980 1.00 25.30 43 GLU C N 1
ATOM 2699 C CA . GLU C 1 43 ? 56.859 29.729 23.055 1.00 28.56 43 GLU C CA 1
ATOM 2700 C C . GLU C 1 43 ? 57.681 28.466 22.823 1.00 30.93 43 GLU C C 1
ATOM 2701 O O . GLU C 1 43 ? 57.109 27.398 22.601 1.00 31.24 43 GLU C O 1
ATOM 2707 N N . ASP C 1 44 ? 58.983 28.550 22.986 1.00 35.01 44 ASP C N 1
ATOM 2708 C CA . ASP C 1 44 ? 59.858 27.350 22.943 1.00 39.46 44 ASP C CA 1
ATOM 2709 C C . ASP C 1 44 ? 60.208 26.798 24.326 1.00 37.55 44 ASP C C 1
ATOM 2710 O O . ASP C 1 44 ? 61.354 26.649 24.643 1.00 43.32 44 ASP C O 1
ATOM 2715 N N . GLY C 1 45 ? 59.214 26.477 25.137 1.00 38.03 45 GLY C N 1
ATOM 2716 C CA . GLY C 1 45 ? 59.426 26.069 26.527 1.00 42.39 45 GLY C CA 1
ATOM 2717 C C . GLY C 1 45 ? 59.850 27.230 27.415 1.00 48.21 45 GLY C C 1
ATOM 2718 O O . GLY C 1 45 ? 59.658 28.439 27.097 1.00 44.39 45 GLY C O 1
ATOM 2719 N N . GLY C 1 46 ? 60.428 26.856 28.545 1.00 53.02 46 GLY C N 1
ATOM 2720 C CA . GLY C 1 46 ? 60.961 27.809 29.488 1.00 46.46 46 GLY C CA 1
ATOM 2721 C C . GLY C 1 46 ? 59.858 28.272 30.432 1.00 46.85 46 GLY C C 1
ATOM 2722 O O . GLY C 1 46 ? 58.729 27.750 30.463 1.00 42.34 46 GLY C O 1
ATOM 2723 N N . GLU C 1 47 ? 60.212 29.271 31.211 1.00 42.02 47 GLU C N 1
ATOM 2724 C CA . GLU C 1 47 ? 59.310 29.841 32.163 1.00 45.26 47 GLU C CA 1
ATOM 2725 C C . GLU C 1 47 ? 58.242 30.689 31.446 1.00 40.24 47 GLU C C 1
ATOM 2726 O O . GLU C 1 47 ? 58.437 31.130 30.303 1.00 36.96 47 GLU C O 1
ATOM 2732 N N . ALA C 1 48 ? 57.105 30.870 32.108 1.00 34.84 48 ALA C N 1
ATOM 2733 C CA . ALA C 1 48 ? 56.101 31.858 31.663 1.00 37.42 48 ALA C CA 1
ATOM 2734 C C . ALA C 1 48 ? 56.756 33.262 31.446 1.00 37.02 48 ALA C C 1
ATOM 2735 O O . ALA C 1 48 ? 57.322 33.859 32.393 1.00 33.10 48 ALA C O 1
ATOM 2737 N N . PRO C 1 49 ? 56.726 33.762 30.188 1.00 33.50 49 PRO C N 1
ATOM 2738 C CA . PRO C 1 49 ? 57.332 35.083 30.002 1.00 34.32 49 PRO C CA 1
ATOM 2739 C C . PRO C 1 49 ? 56.558 36.205 30.791 1.00 33.42 49 PRO C C 1
ATOM 2740 O O . PRO C 1 49 ? 55.383 36.056 31.183 1.00 28.05 49 PRO C O 1
ATOM 2744 N N . ALA C 1 50 ? 57.267 37.290 31.089 1.00 31.51 50 ALA C N 1
ATOM 2745 C CA . ALA C 1 50 ? 56.693 38.408 31.802 1.00 28.60 50 ALA C CA 1
ATOM 2746 C C . ALA C 1 50 ? 55.545 38.977 31.011 1.00 22.03 50 ALA C C 1
ATOM 2747 O O . ALA C 1 50 ? 54.547 39.401 31.596 1.00 22.08 50 ALA C O 1
ATOM 2749 N N . ALA C 1 51 ? 55.660 38.931 29.674 1.00 19.98 51 ALA C N 1
ATOM 2750 C CA . ALA C 1 51 ? 54.609 39.420 28.808 1.00 20.15 51 ALA C CA 1
ATOM 2751 C C . ALA C 1 51 ? 53.291 38.655 29.059 1.00 20.06 51 ALA C C 1
ATOM 2752 O O . ALA C 1 51 ? 52.212 39.209 28.959 1.00 19.33 51 ALA C O 1
ATOM 2754 N N . LEU C 1 52 ? 53.394 37.339 29.275 1.00 20.00 52 LEU C N 1
ATOM 2755 C CA . LEU C 1 52 ? 52.220 36.556 29.573 1.00 20.84 52 LEU C CA 1
ATOM 2756 C C . LEU C 1 52 ? 51.668 36.956 30.953 1.00 19.63 52 LEU C C 1
ATOM 2757 O O . LEU C 1 52 ? 50.453 37.155 31.128 1.00 21.95 52 LEU C O 1
ATOM 2762 N N . GLU C 1 53 ? 52.540 37.079 31.937 1.00 22.12 53 GLU C N 1
ATOM 2763 C CA . GLU C 1 53 ? 52.087 37.454 33.271 1.00 23.28 53 GLU C CA 1
ATOM 2764 C C . GLU C 1 53 ? 51.353 38.815 33.265 1.00 21.90 53 GLU C C 1
ATOM 2765 O O . GLU C 1 53 ? 50.329 39.001 33.913 1.00 22.85 53 GLU C O 1
ATOM 2771 N N . ALA C 1 54 ? 51.809 39.764 32.456 1.00 22.41 54 ALA C N 1
ATOM 2772 C CA . ALA C 1 54 ? 51.095 41.082 32.337 1.00 22.75 54 ALA C CA 1
ATOM 2773 C C . ALA C 1 54 ? 49.690 40.941 31.777 1.00 22.79 54 ALA C C 1
ATOM 2774 O O . ALA C 1 54 ? 48.718 41.521 32.282 1.00 20.83 54 ALA C O 1
ATOM 2776 N N . ALA C 1 55 ? 49.577 40.108 30.726 1.00 22.64 55 ALA C N 1
ATOM 2777 C CA . ALA C 1 55 ? 48.286 39.775 30.147 1.00 20.80 55 ALA C CA 1
ATOM 2778 C C . ALA C 1 55 ? 47.344 39.094 31.136 1.00 19.45 55 ALA C C 1
ATOM 2779 O O . ALA C 1 55 ? 46.138 39.400 31.159 1.00 19.39 55 ALA C O 1
ATOM 2781 N N . LEU C 1 56 ? 47.913 38.229 31.982 1.00 20.82 56 LEU C N 1
ATOM 2782 C CA . LEU C 1 56 ? 47.125 37.469 33.002 1.00 21.76 56 LEU C CA 1
ATOM 2783 C C . LEU C 1 56 ? 46.624 38.306 34.140 1.00 23.21 56 LEU C C 1
ATOM 2784 O O . LEU C 1 56 ? 45.603 37.964 34.714 1.00 23.97 56 LEU C O 1
ATOM 2789 N N . GLU C 1 57 ? 47.272 39.440 34.406 1.00 24.25 57 GLU C N 1
ATOM 2790 C CA . GLU C 1 57 ? 46.847 40.331 35.537 1.00 25.51 57 GLU C CA 1
ATOM 2791 C C . GLU C 1 57 ? 46.079 41.549 35.109 1.00 27.99 57 GLU C C 1
ATOM 2792 O O . GLU C 1 57 ? 45.602 42.264 35.952 1.00 27.05 57 GLU C O 1
ATOM 2798 N N . GLU C 1 58 ? 45.901 41.823 33.813 1.00 25.86 58 GLU C N 1
ATOM 2799 C CA . GLU C 1 58 ? 44.955 42.875 33.429 1.00 26.13 58 GLU C CA 1
ATOM 2800 C C . GLU C 1 58 ? 43.598 42.740 33.983 1.00 27.49 58 GLU C C 1
ATOM 2801 O O . GLU C 1 58 ? 42.966 41.675 33.892 1.00 21.21 58 GLU C O 1
ATOM 2807 N N . LYS C 1 59 ? 43.019 43.864 34.416 1.00 26.34 59 LYS C N 1
ATOM 2808 C CA . LYS C 1 59 ? 41.652 43.806 34.910 1.00 31.84 59 LYS C CA 1
ATOM 2809 C C . LYS C 1 59 ? 40.631 43.334 33.877 1.00 30.00 59 LYS C C 1
ATOM 2810 O O . LYS C 1 59 ? 39.704 42.576 34.209 1.00 26.60 59 LYS C O 1
ATOM 2816 N N . SER C 1 60 ? 40.810 43.751 32.628 1.00 26.45 60 SER C N 1
ATOM 2817 C CA . SER C 1 60 ? 39.911 43.339 31.557 1.00 29.77 60 SER C CA 1
ATOM 2818 C C . SER C 1 60 ? 39.992 41.824 31.388 1.00 22.35 60 SER C C 1
ATOM 2819 O O . SER C 1 60 ? 38.974 41.149 31.232 1.00 23.26 60 SER C O 1
ATOM 2822 N N . ALA C 1 61 ? 41.214 41.302 31.420 1.00 23.64 61 ALA C N 1
ATOM 2823 C CA . ALA C 1 61 ? 41.458 39.872 31.290 1.00 22.91 61 ALA C CA 1
ATOM 2824 C C . ALA C 1 61 ? 40.847 39.039 32.440 1.00 22.77 61 ALA C C 1
ATOM 2825 O O . ALA C 1 61 ? 40.172 37.989 32.187 1.00 24.29 61 ALA C O 1
ATOM 2827 N N . LEU C 1 62 ? 40.984 39.523 33.678 1.00 21.40 62 LEU C N 1
ATOM 2828 C CA . LEU C 1 62 ? 40.363 38.867 34.855 1.00 23.18 62 LEU C CA 1
ATOM 2829 C C . LEU C 1 62 ? 38.881 38.783 34.680 1.00 23.34 62 LEU C C 1
ATOM 2830 O O . LEU C 1 62 ? 38.308 37.737 34.887 1.00 23.59 62 LEU C O 1
ATOM 2835 N N . GLU C 1 63 ? 38.231 39.860 34.213 1.00 23.52 63 GLU C N 1
ATOM 2836 C CA . GLU C 1 63 ? 36.797 39.815 34.039 1.00 27.45 63 GLU C CA 1
ATOM 2837 C C . GLU C 1 63 ? 36.355 38.878 32.898 1.00 25.20 63 GLU C C 1
ATOM 2838 O O . GLU C 1 63 ? 35.387 38.152 33.077 1.00 25.46 63 GLU C O 1
ATOM 2844 N N . GLN C 1 64 ? 37.067 38.928 31.769 1.00 25.08 64 GLN C N 1
ATOM 2845 C CA . GLN C 1 64 ? 36.807 38.027 30.636 1.00 26.01 64 GLN C CA 1
ATOM 2846 C C . GLN C 1 64 ? 36.950 36.547 31.134 1.00 21.44 64 GLN C C 1
ATOM 2847 O O . GLN C 1 64 ? 36.108 35.719 30.874 1.00 23.80 64 GLN C O 1
ATOM 2861 N N . ARG C 1 66 ? 36.769 35.421 34.210 1.00 23.65 66 ARG C N 1
ATOM 2862 C CA . ARG C 1 66 ? 35.694 35.071 35.181 1.00 25.29 66 ARG C CA 1
ATOM 2863 C C . ARG C 1 66 ? 34.377 34.755 34.525 1.00 25.41 66 ARG C C 1
ATOM 2864 O O . ARG C 1 66 ? 33.658 33.809 34.931 1.00 24.27 66 ARG C O 1
ATOM 2872 N N . LYS C 1 67 ? 34.055 35.521 33.495 1.00 23.25 67 LYS C N 1
ATOM 2873 C CA . LYS C 1 67 ? 32.872 35.234 32.671 1.00 26.61 67 LYS C CA 1
ATOM 2874 C C . LYS C 1 67 ? 32.985 33.878 31.964 1.00 25.36 67 LYS C C 1
ATOM 2875 O O . LYS C 1 67 ? 32.047 33.144 31.947 1.00 21.60 67 LYS C O 1
ATOM 2881 N N . PHE C 1 68 ? 34.130 33.579 31.388 1.00 20.24 68 PHE C N 1
ATOM 2882 C CA . PHE C 1 68 ? 34.332 32.220 30.826 1.00 21.25 68 PHE C CA 1
ATOM 2883 C C . PHE C 1 68 ? 34.106 31.101 31.840 1.00 20.85 68 PHE C C 1
ATOM 2884 O O . PHE C 1 68 ? 33.492 30.077 31.521 1.00 23.00 68 PHE C O 1
ATOM 2892 N N . LEU C 1 69 ? 34.630 31.253 33.054 1.00 22.34 69 LEU C N 1
ATOM 2893 C CA . LEU C 1 69 ? 34.504 30.218 34.047 1.00 22.53 69 LEU C CA 1
ATOM 2894 C C . LEU C 1 69 ? 33.074 30.056 34.531 1.00 23.82 69 LEU C C 1
ATOM 2895 O O . LEU C 1 69 ? 32.621 28.910 34.752 1.00 24.38 69 LEU C O 1
ATOM 2900 N N . SER C 1 70 ? 32.333 31.163 34.633 1.00 23.24 70 SER C N 1
ATOM 2901 C CA . SER C 1 70 ? 31.014 31.159 35.323 1.00 28.86 70 SER C CA 1
ATOM 2902 C C . SER C 1 70 ? 29.748 31.247 34.478 1.00 29.71 70 SER C C 1
ATOM 2903 O O . SER C 1 70 ? 28.695 30.862 34.934 1.00 32.76 70 SER C O 1
ATOM 2906 N N . ASP C 1 71 ? 29.829 31.702 33.243 1.00 28.91 71 ASP C N 1
ATOM 2907 C CA . ASP C 1 71 ? 28.639 31.985 32.446 1.00 26.71 71 ASP C CA 1
ATOM 2908 C C . ASP C 1 71 ? 28.452 30.979 31.309 1.00 27.63 71 ASP C C 1
ATOM 2909 O O . ASP C 1 71 ? 29.252 30.983 30.343 1.00 25.07 71 ASP C O 1
ATOM 2914 N N . PRO C 1 72 ? 27.381 30.167 31.375 1.00 27.22 72 PRO C N 1
ATOM 2915 C CA . PRO C 1 72 ? 27.019 29.226 30.319 1.00 27.54 72 PRO C CA 1
ATOM 2916 C C . PRO C 1 72 ? 26.971 29.771 28.898 1.00 27.43 72 PRO C C 1
ATOM 2917 O O . PRO C 1 72 ? 27.228 29.047 27.955 1.00 26.87 72 PRO C O 1
ATOM 2921 N N . GLN C 1 73 ? 26.662 31.048 28.731 1.00 28.35 73 GLN C N 1
ATOM 2922 C CA . GLN C 1 73 ? 26.628 31.616 27.380 1.00 31.15 73 GLN C CA 1
ATOM 2923 C C . GLN C 1 73 ? 28.025 32.008 26.809 1.00 27.87 73 GLN C C 1
ATOM 2924 O O . GLN C 1 73 ? 28.122 32.363 25.636 1.00 27.89 73 GLN C O 1
ATOM 2930 N N . VAL C 1 74 ? 29.081 31.963 27.627 1.00 23.70 74 VAL C N 1
ATOM 2931 C CA . VAL C 1 74 ? 30.445 32.272 27.140 1.00 21.37 74 VAL C CA 1
ATOM 2932 C C . VAL C 1 74 ? 31.139 30.911 27.016 1.00 22.19 74 VAL C C 1
ATOM 2933 O O . VAL C 1 74 ? 31.272 30.238 28.012 1.00 22.37 74 VAL C O 1
ATOM 2937 N N . HIS C 1 75 ? 31.533 30.520 25.801 1.00 18.86 75 HIS C N 1
ATOM 2938 C CA . HIS C 1 75 ? 32.007 29.152 25.540 1.00 20.45 75 HIS C CA 1
ATOM 2939 C C . HIS C 1 75 ? 33.524 29.067 25.453 1.00 18.18 75 HIS C C 1
ATOM 2940 O O . HIS C 1 75 ? 34.071 27.948 25.523 1.00 16.50 75 HIS C O 1
ATOM 2947 N N . THR C 1 76 ? 34.162 30.208 25.182 1.00 18.19 76 THR C N 1
ATOM 2948 C CA . THR C 1 76 ? 35.545 30.260 24.830 1.00 19.32 76 THR C CA 1
ATOM 2949 C C . THR C 1 76 ? 36.352 31.366 25.451 1.00 23.19 76 THR C C 1
ATOM 2950 O O . THR C 1 76 ? 35.888 32.441 25.797 1.00 22.82 76 THR C O 1
ATOM 2954 N N . VAL C 1 77 ? 37.638 31.096 25.529 1.00 22.17 77 VAL C N 1
ATOM 2955 C CA . VAL C 1 77 ? 38.635 32.125 25.805 1.00 22.51 77 VAL C CA 1
ATOM 2956 C C . VAL C 1 77 ? 39.880 31.912 24.939 1.00 20.56 77 VAL C C 1
ATOM 2957 O O . VAL C 1 77 ? 40.277 30.749 24.602 1.00 19.26 77 VAL C O 1
ATOM 2961 N N . LEU C 1 78 ? 40.457 33.009 24.491 1.00 19.42 78 LEU C N 1
ATOM 2962 C CA . LEU C 1 78 ? 41.612 33.032 23.513 1.00 21.42 78 LEU C CA 1
ATOM 2963 C C . LEU C 1 78 ? 42.814 33.668 24.232 1.00 22.43 78 LEU C C 1
ATOM 2964 O O . LEU C 1 78 ? 42.676 34.724 24.820 1.00 22.10 78 LEU C O 1
ATOM 2969 N N . VAL C 1 79 ? 43.946 33.000 24.264 1.00 19.33 79 VAL C N 1
ATOM 2970 C CA . VAL C 1 79 ? 45.223 33.593 24.640 1.00 19.31 79 VAL C CA 1
ATOM 2971 C C . VAL C 1 79 ? 45.936 33.839 23.387 1.00 18.46 79 VAL C C 1
ATOM 2972 O O . VAL C 1 79 ? 46.334 32.897 22.681 1.00 18.93 79 VAL C O 1
ATOM 2976 N N . GLU C 1 80 ? 46.171 35.120 23.097 1.00 18.62 80 GLU C N 1
ATOM 2977 C CA . GLU C 1 80 ? 46.713 35.542 21.807 1.00 19.06 80 GLU C CA 1
ATOM 2978 C C . GLU C 1 80 ? 48.136 36.129 22.004 1.00 18.86 80 GLU C C 1
ATOM 2979 O O . GLU C 1 80 ? 48.320 37.095 22.786 1.00 18.82 80 GLU C O 1
ATOM 2985 N N . ARG C 1 81 ? 49.099 35.575 21.272 1.00 16.23 81 ARG C N 1
ATOM 2986 C CA . ARG C 1 81 ? 50.478 36.042 21.299 1.00 18.72 81 ARG C CA 1
ATOM 2987 C C . ARG C 1 81 ? 50.696 36.851 20.024 1.00 20.40 81 ARG C C 1
ATOM 2988 O O . ARG C 1 81 ? 50.520 36.336 18.919 1.00 19.52 81 ARG C O 1
ATOM 2996 N N . SER C 1 82 ? 51.076 38.115 20.176 1.00 19.63 82 SER C N 1
ATOM 2997 C CA . SER C 1 82 ? 51.274 39.019 19.004 1.00 22.44 82 SER C CA 1
ATOM 2998 C C . SER C 1 82 ? 52.719 39.476 18.938 1.00 21.00 82 SER C C 1
ATOM 2999 O O . SER C 1 82 ? 53.359 39.623 19.955 1.00 21.39 82 SER C O 1
ATOM 3002 N N . THR C 1 83 ? 53.228 39.682 17.733 1.00 21.05 83 THR C N 1
ATOM 3003 C CA . THR C 1 83 ? 54.555 40.226 17.562 1.00 25.03 83 THR C CA 1
ATOM 3004 C C . THR C 1 83 ? 54.446 41.471 16.734 1.00 25.19 83 THR C C 1
ATOM 3005 O O . THR C 1 83 ? 53.675 41.559 15.773 1.00 25.18 83 THR C O 1
ATOM 3009 N N . LEU C 1 84 ? 55.232 42.435 17.145 1.00 27.66 84 LEU C N 1
ATOM 3010 C CA . LEU C 1 84 ? 55.393 43.717 16.546 1.00 35.98 84 LEU C CA 1
ATOM 3011 C C . LEU C 1 84 ? 56.859 43.904 16.053 1.00 36.16 84 LEU C C 1
ATOM 3012 O O . LEU C 1 84 ? 57.815 43.635 16.789 1.00 37.87 84 LEU C O 1
ATOM 3017 N N . LYS C 1 85 ? 56.965 44.334 14.811 1.00 42.91 85 LYS C N 1
ATOM 3018 C CA . LYS C 1 85 ? 58.072 45.152 14.201 1.00 53.63 85 LYS C CA 1
ATOM 3019 C C . LYS C 1 85 ? 59.099 44.280 13.569 1.00 57.08 85 LYS C C 1
ATOM 3020 O O . LYS C 1 85 ? 58.842 43.845 12.454 1.00 64.24 85 LYS C O 1
ATOM 3026 N N . GLU C 1 97 ? 59.881 41.227 16.833 1.00 47.58 97 GLU C N 1
ATOM 3027 C CA . GLU C 1 97 ? 60.753 41.158 17.939 1.00 45.22 97 GLU C CA 1
ATOM 3028 C C . GLU C 1 97 ? 60.165 41.719 19.267 1.00 38.13 97 GLU C C 1
ATOM 3029 O O . GLU C 1 97 ? 60.722 41.386 20.298 1.00 43.85 97 GLU C O 1
ATOM 3035 N N . PHE C 1 98 ? 59.054 42.471 19.284 1.00 28.44 98 PHE C N 1
ATOM 3036 C CA . PHE C 1 98 ? 58.394 42.792 20.586 1.00 24.46 98 PHE C CA 1
ATOM 3037 C C . PHE C 1 98 ? 57.143 41.886 20.798 1.00 22.97 98 PHE C C 1
ATOM 3038 O O . PHE C 1 98 ? 56.247 41.939 20.013 1.00 23.55 98 PHE C O 1
ATOM 3046 N N . ILE C 1 99 ? 57.108 41.105 21.853 1.00 22.29 99 ILE C N 1
ATOM 3047 C CA . ILE C 1 99 ? 56.050 40.103 22.083 1.00 21.62 99 ILE C CA 1
ATOM 3048 C C . ILE C 1 99 ? 55.057 40.647 23.077 1.00 19.22 99 ILE C C 1
ATOM 3049 O O . ILE C 1 99 ? 55.420 41.117 24.175 1.00 19.96 99 ILE C O 1
ATOM 3054 N N . SER C 1 100 ? 53.768 40.539 22.748 1.00 19.95 100 SER C N 1
ATOM 3055 C CA . SER C 1 100 ? 52.688 40.949 23.639 1.00 21.10 100 SER C CA 1
ATOM 3056 C C . SER C 1 100 ? 51.666 39.766 23.701 1.00 21.43 100 SER C C 1
ATOM 3057 O O . SER C 1 100 ? 51.572 39.007 22.733 1.00 21.32 100 SER C O 1
ATOM 3060 N N . TYR C 1 101 ? 50.967 39.635 24.830 1.00 20.73 101 TYR C N 1
ATOM 3061 C CA . TYR C 1 101 ? 49.881 38.677 25.008 1.00 18.04 101 TYR C CA 1
ATOM 3062 C C . TYR C 1 101 ? 48.650 39.403 25.305 1.00 18.18 101 TYR C C 1
ATOM 3063 O O . TYR C 1 101 ? 48.702 40.454 25.890 1.00 17.78 101 TYR C O 1
ATOM 3072 N N . ASN C 1 102 ? 47.503 38.837 24.968 1.00 16.08 102 ASN C N 1
ATOM 3073 C CA . ASN C 1 102 ? 46.223 39.424 25.341 1.00 18.20 102 ASN C CA 1
ATOM 3074 C C . ASN C 1 102 ? 45.235 38.250 25.513 1.00 18.63 102 ASN C C 1
ATOM 3075 O O . ASN C 1 102 ? 45.261 37.330 24.697 1.00 17.20 102 ASN C O 1
ATOM 3080 N N . ILE C 1 103 ? 44.348 38.366 26.498 1.00 17.77 103 ILE C N 1
ATOM 3081 C CA . ILE C 1 103 ? 43.380 37.327 26.836 1.00 18.16 103 ILE C CA 1
ATOM 3082 C C . ILE C 1 103 ? 41.998 37.907 26.642 1.00 20.80 103 ILE C C 1
ATOM 3083 O O . ILE C 1 103 ? 41.671 38.940 27.216 1.00 20.80 103 ILE C O 1
ATOM 3088 N N . ASN C 1 104 ? 41.167 37.230 25.877 1.00 18.65 104 ASN C N 1
ATOM 3089 C CA . ASN C 1 104 ? 39.844 37.727 25.657 1.00 23.06 104 ASN C CA 1
ATOM 3090 C C . ASN C 1 104 ? 38.954 36.577 25.194 1.00 23.04 104 ASN C C 1
ATOM 3091 O O . ASN C 1 104 ? 39.440 35.578 24.689 1.00 22.66 104 ASN C O 1
ATOM 3096 N N . ILE C 1 105 ? 37.650 36.749 25.304 1.00 20.21 105 ILE C N 1
ATOM 3097 C CA . ILE C 1 105 ? 36.701 35.708 24.947 1.00 21.69 105 ILE C CA 1
ATOM 3098 C C . ILE C 1 105 ? 36.621 35.532 23.431 1.00 25.15 105 ILE C C 1
ATOM 3099 O O . ILE C 1 105 ? 36.337 34.426 22.932 1.00 30.97 105 ILE C O 1
ATOM 3104 N N . ASP C 1 106 ? 36.828 36.608 22.697 1.00 22.26 106 ASP C N 1
ATOM 3105 C CA . ASP C 1 106 ? 36.566 36.560 21.236 1.00 28.40 106 ASP C CA 1
ATOM 3106 C C . ASP C 1 106 ? 37.581 35.697 20.425 1.00 26.47 106 ASP C C 1
ATOM 3107 O O . ASP C 1 106 ? 38.762 35.909 20.525 1.00 26.94 106 ASP C O 1
ATOM 3112 N N . ILE C 1 107 ? 37.140 34.721 19.639 1.00 25.69 107 ILE C N 1
ATOM 3113 C CA . ILE C 1 107 ? 38.052 33.920 18.820 1.00 25.64 107 ILE C CA 1
ATOM 3114 C C . ILE C 1 107 ? 38.258 34.641 17.475 1.00 26.69 107 ILE C C 1
ATOM 3115 O O . ILE C 1 107 ? 37.300 34.876 16.793 1.00 26.65 107 ILE C O 1
ATOM 3120 N N . HIS C 1 108 ? 39.478 35.036 17.137 1.00 26.68 108 HIS C N 1
ATOM 3121 C CA . HIS C 1 108 ? 39.750 35.774 15.879 1.00 28.39 108 HIS C CA 1
ATOM 3122 C C . HIS C 1 108 ? 41.167 35.532 15.377 1.00 25.77 108 HIS C C 1
ATOM 3123 O O . HIS C 1 108 ? 42.039 35.070 16.130 1.00 21.29 108 HIS C O 1
ATOM 3130 N N . TYR C 1 109 ? 41.373 35.869 14.095 1.00 26.82 109 TYR C N 1
ATOM 3131 C CA . TYR C 1 109 ? 42.644 35.774 13.419 1.00 25.70 109 TYR C CA 1
ATOM 3132 C C . TYR C 1 109 ? 43.413 37.036 13.630 1.00 25.93 109 TYR C C 1
ATOM 3133 O O . TYR C 1 109 ? 42.840 38.093 13.666 1.00 30.08 109 TYR C O 1
ATOM 3142 N N . GLY C 1 110 ? 44.716 36.938 13.698 1.00 24.16 110 GLY C N 1
ATOM 3143 C CA . GLY C 1 110 ? 45.560 38.140 13.558 1.00 25.97 110 GLY C CA 1
ATOM 3144 C C . GLY C 1 110 ? 46.767 37.819 12.749 1.00 25.76 110 GLY C C 1
ATOM 3145 O O . GLY C 1 110 ? 47.367 36.725 12.849 1.00 22.93 110 GLY C O 1
ATOM 3146 N N . VAL C 1 111 ? 47.145 38.754 11.887 1.00 27.11 111 VAL C N 1
ATOM 3147 C CA . VAL C 1 111 ? 48.191 38.501 10.902 1.00 29.68 111 VAL C CA 1
ATOM 3148 C C . VAL C 1 111 ? 49.571 38.230 11.528 1.00 27.54 111 VAL C C 1
ATOM 3149 O O . VAL C 1 111 ? 50.391 37.478 10.976 1.00 26.91 111 VAL C O 1
ATOM 3153 N N . LYS C 1 112 ? 49.850 38.773 12.703 1.00 26.83 112 LYS C N 1
ATOM 3154 C CA . LYS C 1 112 ? 51.097 38.348 13.328 1.00 30.58 112 LYS C CA 1
ATOM 3155 C C . LYS C 1 112 ? 50.780 37.802 14.735 1.00 31.33 112 LYS C C 1
ATOM 3156 O O . LYS C 1 112 ? 51.450 38.147 15.736 1.00 29.85 112 LYS C O 1
ATOM 3162 N N . SER C 1 113 ? 49.715 37.010 14.815 1.00 26.40 113 SER C N 1
ATOM 3163 C CA . SER C 1 113 ? 49.274 36.442 16.096 1.00 24.21 113 SER C CA 1
ATOM 3164 C C . SER C 1 113 ? 49.229 34.918 15.985 1.00 23.65 113 SER C C 1
ATOM 3165 O O . SER C 1 113 ? 48.728 34.378 14.968 1.00 22.60 113 SER C O 1
ATOM 3168 N N . ASN C 1 114 ? 49.677 34.266 17.048 1.00 21.75 114 ASN C N 1
ATOM 3169 C CA . ASN C 1 114 ? 49.496 32.843 17.266 1.00 21.36 114 ASN C CA 1
ATOM 3170 C C . ASN C 1 114 ? 48.727 32.671 18.561 1.00 21.71 114 ASN C C 1
ATOM 3171 O O . ASN C 1 114 ? 49.068 33.294 19.536 1.00 20.76 114 ASN C O 1
ATOM 3176 N N . SER C 1 115 ? 47.654 31.843 18.564 1.00 20.60 115 SER C N 1
ATOM 3177 C CA . SER C 1 115 ? 46.735 31.806 19.652 1.00 19.82 115 SER C CA 1
ATOM 3178 C C . SER C 1 115 ? 46.429 30.390 20.108 1.00 20.20 115 SER C C 1
ATOM 3179 O O . SER C 1 115 ? 46.599 29.439 19.355 1.00 19.19 115 SER C O 1
ATOM 3182 N N . LEU C 1 116 ? 46.037 30.314 21.349 1.00 19.70 116 LEU C N 1
ATOM 3183 C CA . LEU C 1 116 ? 45.557 29.096 22.027 1.00 21.89 116 LEU C CA 1
ATOM 3184 C C . LEU C 1 116 ? 44.080 29.390 22.415 1.00 22.31 116 LEU C C 1
ATOM 3185 O O . LEU C 1 116 ? 43.767 30.443 23.061 1.00 21.49 116 LEU C O 1
ATOM 3190 N N . ALA C 1 117 ? 43.164 28.548 21.928 1.00 18.24 117 ALA C N 1
ATOM 3191 C CA . ALA C 1 117 ? 41.717 28.721 22.212 1.00 19.41 117 ALA C CA 1
ATOM 3192 C C . ALA C 1 117 ? 41.279 27.633 23.183 1.00 21.75 117 ALA C C 1
ATOM 3193 O O . ALA C 1 117 ? 41.699 26.438 23.011 1.00 21.63 117 ALA C O 1
ATOM 3195 N N . PHE C 1 118 ? 40.627 28.005 24.282 1.00 18.16 118 PHE C N 1
ATOM 3196 C CA . PHE C 1 118 ? 40.015 27.071 25.162 1.00 18.77 118 PHE C CA 1
ATOM 3197 C C . PHE C 1 118 ? 38.503 27.101 24.991 1.00 19.10 118 PHE C C 1
ATOM 3198 O O . PHE C 1 118 ? 37.901 28.179 24.902 1.00 19.37 118 PHE C O 1
ATOM 3206 N N . ILE C 1 119 ? 37.883 25.938 24.902 1.00 16.88 119 ILE C N 1
ATOM 3207 C CA . ILE C 1 119 ? 36.427 25.856 24.795 1.00 17.58 119 ILE C CA 1
ATOM 3208 C C . ILE C 1 119 ? 35.982 25.001 25.965 1.00 19.29 119 ILE C C 1
ATOM 3209 O O . ILE C 1 119 ? 36.527 23.866 26.239 1.00 17.50 119 ILE C O 1
ATOM 3214 N N . LYS C 1 120 ? 34.975 25.479 26.663 1.00 19.48 120 LYS C N 1
ATOM 3215 C CA . LYS C 1 120 ? 34.502 24.676 27.783 1.00 19.83 120 LYS C CA 1
ATOM 3216 C C . LYS C 1 120 ? 33.709 23.450 27.324 1.00 20.19 120 LYS C C 1
ATOM 3217 O O . LYS C 1 120 ? 32.916 23.545 26.377 1.00 15.60 120 LYS C O 1
ATOM 3223 N N . ARG C 1 121 ? 33.914 22.338 28.039 1.00 18.33 121 ARG C N 1
ATOM 3224 C CA . ARG C 1 121 ? 33.137 21.124 27.819 1.00 22.18 121 ARG C CA 1
ATOM 3225 C C . ARG C 1 121 ? 31.781 21.133 28.470 1.00 25.59 121 ARG C C 1
ATOM 3226 O O . ARG C 1 121 ? 30.880 20.410 28.015 1.00 27.89 121 ARG C O 1
ATOM 3234 N N . THR C 1 122 ? 31.625 21.893 29.527 1.00 21.85 122 THR C N 1
ATOM 3235 C CA . THR C 1 122 ? 30.329 22.028 30.183 1.00 25.35 122 THR C CA 1
ATOM 3236 C C . THR C 1 122 ? 30.007 23.496 30.440 1.00 26.14 122 THR C C 1
ATOM 3237 O O . THR C 1 122 ? 30.869 24.358 30.316 1.00 26.05 122 THR C O 1
ATOM 3241 N N . PRO C 1 123 ? 28.762 23.798 30.842 1.00 28.95 123 PRO C N 1
ATOM 3242 C CA . PRO C 1 123 ? 28.371 25.211 31.016 1.00 27.38 123 PRO C CA 1
ATOM 3243 C C . PRO C 1 123 ? 29.180 26.034 31.978 1.00 25.53 123 PRO C C 1
ATOM 3244 O O . PRO C 1 123 ? 29.392 27.242 31.753 1.00 24.94 123 PRO C O 1
ATOM 3248 N N . VAL C 1 124 ? 29.674 25.417 33.019 1.00 26.46 124 VAL C N 1
ATOM 3249 C CA . VAL C 1 124 ? 30.357 26.158 34.086 1.00 31.12 124 VAL C CA 1
ATOM 3250 C C . VAL C 1 124 ? 31.601 25.337 34.424 1.00 32.12 124 VAL C C 1
ATOM 3251 O O . VAL C 1 124 ? 31.562 24.124 34.334 1.00 34.10 124 VAL C O 1
ATOM 3255 N N . ILE C 1 125 ? 32.708 25.978 34.746 1.00 25.47 125 ILE C N 1
ATOM 3256 C CA . ILE C 1 125 ? 33.905 25.249 35.140 1.00 24.10 125 ILE C CA 1
ATOM 3257 C C . ILE C 1 125 ? 33.852 25.001 36.666 1.00 27.91 125 ILE C C 1
ATOM 3258 O O . ILE C 1 125 ? 33.870 25.926 37.437 1.00 25.27 125 ILE C O 1
ATOM 3263 N N . ASP C 1 126 ? 33.875 23.736 37.034 1.00 27.68 126 ASP C N 1
ATOM 3264 C CA . ASP C 1 126 ? 33.625 23.274 38.366 1.00 27.99 126 ASP C CA 1
ATOM 3265 C C . ASP C 1 126 ? 34.928 23.322 39.122 1.00 25.06 126 ASP C C 1
ATOM 3266 O O . ASP C 1 126 ? 35.914 22.702 38.731 1.00 25.08 126 ASP C O 1
ATOM 3271 N N . ALA C 1 127 ? 34.935 24.012 40.258 1.00 28.00 127 ALA C N 1
ATOM 3272 C CA . ALA C 1 127 ? 36.111 24.034 41.160 1.00 26.97 127 ALA C CA 1
ATOM 3273 C C . ALA C 1 127 ? 36.583 22.686 41.709 1.00 26.47 127 ALA C C 1
ATOM 3274 O O . ALA C 1 127 ? 37.760 22.482 41.990 1.00 27.45 127 ALA C O 1
ATOM 3276 N N . ASP C 1 128 ? 35.667 21.737 41.825 1.00 29.79 128 ASP C N 1
ATOM 3277 C CA . ASP C 1 128 ? 35.981 20.431 42.436 1.00 32.26 128 ASP C CA 1
ATOM 3278 C C . ASP C 1 128 ? 36.567 19.388 41.505 1.00 37.07 128 ASP C C 1
ATOM 3279 O O . ASP C 1 128 ? 36.885 18.297 41.965 1.00 39.20 128 ASP C O 1
ATOM 3284 N N . LYS C 1 129 ? 36.763 19.715 40.215 1.00 30.95 129 LYS C N 1
ATOM 3285 C CA . LYS C 1 129 ? 37.384 18.801 39.247 1.00 31.46 129 LYS C CA 1
ATOM 3286 C C . LYS C 1 129 ? 38.574 19.484 38.611 1.00 29.56 129 LYS C C 1
ATOM 3287 O O . LYS C 1 129 ? 38.612 20.718 38.544 1.00 27.20 129 LYS C O 1
ATOM 3293 N N . PRO C 1 130 ? 39.533 18.699 38.160 1.00 30.51 130 PRO C N 1
ATOM 3294 C CA . PRO C 1 130 ? 40.692 19.196 37.460 1.00 33.50 130 PRO C CA 1
ATOM 3295 C C . PRO C 1 130 ? 40.297 20.084 36.232 1.00 25.87 130 PRO C C 1
ATOM 3296 O O . PRO C 1 130 ? 39.402 19.735 35.492 1.00 26.73 130 PRO C O 1
ATOM 3300 N N . VAL C 1 131 ? 40.950 21.201 36.059 1.00 25.76 131 VAL C N 1
ATOM 3301 C CA . VAL C 1 131 ? 40.549 22.120 35.000 1.00 26.61 131 VAL C CA 1
ATOM 3302 C C . VAL C 1 131 ? 40.791 21.515 33.628 1.00 25.04 131 VAL C C 1
ATOM 3303 O O . VAL C 1 131 ? 39.980 21.717 32.740 1.00 25.35 131 VAL C O 1
ATOM 3307 N N . SER C 1 132 ? 41.816 20.695 33.456 1.00 26.51 132 SER C N 1
ATOM 3308 C CA . SER C 1 132 ? 42.178 20.242 32.115 1.00 33.69 132 SER C CA 1
ATOM 3309 C C . SER C 1 132 ? 41.162 19.243 31.532 1.00 33.96 132 SER C C 1
ATOM 3310 O O . SER C 1 132 ? 40.967 19.190 30.347 1.00 41.44 132 SER C O 1
ATOM 3313 N N . SER C 1 133 ? 40.468 18.508 32.384 1.00 28.13 133 SER C N 1
ATOM 3314 C CA . SER C 1 133 ? 39.423 17.623 31.985 1.00 31.24 133 SER C CA 1
ATOM 3315 C C . SER C 1 133 ? 38.144 18.373 31.573 1.00 28.04 133 SER C C 1
ATOM 3316 O O . SER C 1 133 ? 37.214 17.787 31.044 1.00 26.72 133 SER C O 1
ATOM 3319 N N . GLN C 1 134 ? 38.057 19.652 31.846 1.00 21.83 134 GLN C N 1
ATOM 3320 C CA . GLN C 1 134 ? 36.843 20.391 31.516 1.00 21.42 134 GLN C CA 1
ATOM 3321 C C . GLN C 1 134 ? 36.944 21.274 30.261 1.00 18.93 134 GLN C C 1
ATOM 3322 O O . GLN C 1 134 ? 36.021 22.051 29.985 1.00 19.34 134 GLN C O 1
ATOM 3328 N N . LEU C 1 135 ? 38.114 21.342 29.660 1.00 17.73 135 LEU C N 1
ATOM 3329 C CA . LEU C 1 135 ? 38.376 22.233 28.536 1.00 19.32 135 LEU C CA 1
ATOM 3330 C C . LEU C 1 135 ? 38.724 21.423 27.294 1.00 20.85 135 LEU C C 1
ATOM 3331 O O . LEU C 1 135 ? 39.301 20.363 27.407 1.00 24.73 135 LEU C O 1
ATOM 3336 N N . ARG C 1 136 ? 38.430 21.955 26.120 1.00 18.60 136 ARG C N 1
ATOM 3337 C CA . ARG C 1 136 ? 38.997 21.493 24.852 1.00 16.48 136 ARG C CA 1
ATOM 3338 C C . ARG C 1 136 ? 39.985 22.553 24.454 1.00 18.94 136 ARG C C 1
ATOM 3339 O O . ARG C 1 136 ? 39.745 23.765 24.682 1.00 18.68 136 ARG C O 1
ATOM 3347 N N . VAL C 1 137 ? 41.086 22.135 23.841 1.00 17.05 137 VAL C N 1
ATOM 3348 C CA . VAL C 1 137 ? 42.170 23.096 23.444 1.00 20.48 137 VAL C CA 1
ATOM 3349 C C . VAL C 1 137 ? 42.393 22.977 21.925 1.00 20.28 137 VAL C C 1
ATOM 3350 O O . VAL C 1 137 ? 42.329 21.860 21.375 1.00 18.22 137 VAL C O 1
ATOM 3354 N N . LEU C 1 138 ? 42.606 24.109 21.239 1.00 19.64 138 LEU C N 1
ATOM 3355 C CA . LEU C 1 138 ? 42.889 24.138 19.787 1.00 22.48 138 LEU C CA 1
ATOM 3356 C C . LEU C 1 138 ? 43.932 25.292 19.668 1.00 27.05 138 LEU C C 1
ATOM 3357 O O . LEU C 1 138 ? 43.718 26.375 20.304 1.00 26.31 138 LEU C O 1
ATOM 3362 N N . THR C 1 139 ? 45.021 25.108 18.925 1.00 20.59 139 THR C N 1
ATOM 3363 C CA . THR C 1 139 ? 45.915 26.197 18.605 1.00 18.95 139 THR C CA 1
ATOM 3364 C C . THR C 1 139 ? 45.593 26.777 17.210 1.00 19.93 139 THR C C 1
ATOM 3365 O O . THR C 1 139 ? 45.123 26.059 16.290 1.00 18.69 139 THR C O 1
ATOM 3369 N N . LEU C 1 140 ? 45.770 28.097 17.083 1.00 17.86 140 LEU C N 1
ATOM 3370 C CA . LEU C 1 140 ? 45.395 28.819 15.893 1.00 18.14 140 LEU C CA 1
ATOM 3371 C C . LEU C 1 140 ? 46.569 29.712 15.520 1.00 21.37 140 LEU C C 1
ATOM 3372 O O . LEU C 1 140 ? 46.838 30.700 16.203 1.00 24.17 140 LEU C O 1
ATOM 3377 N N . SER C 1 141 ? 47.207 29.411 14.390 1.00 21.80 141 SER C N 1
ATOM 3378 C CA . SER C 1 141 ? 48.462 29.995 14.041 1.00 21.65 141 SER C CA 1
ATOM 3379 C C . SER C 1 141 ? 48.245 31.279 13.261 1.00 20.94 141 SER C C 1
ATOM 3380 O O . SER C 1 141 ? 47.103 31.676 12.950 1.00 19.64 141 SER C O 1
ATOM 3383 N N . GLU C 1 142 ? 49.374 31.916 12.933 1.00 20.73 142 GLU C N 1
ATOM 3384 C CA . GLU C 1 142 ? 49.400 33.082 12.046 1.00 26.03 142 GLU C CA 1
ATOM 3385 C C . GLU C 1 142 ? 49.314 32.784 10.534 1.00 22.76 142 GLU C C 1
ATOM 3386 O O . GLU C 1 142 ? 49.297 33.721 9.769 1.00 23.75 142 GLU C O 1
ATOM 3392 N N . ASP C 1 143 ? 49.170 31.524 10.142 1.00 24.31 143 ASP C N 1
ATOM 3393 C CA . ASP C 1 143 ? 48.955 31.135 8.751 1.00 22.16 143 ASP C CA 1
ATOM 3394 C C . ASP C 1 143 ? 47.640 31.700 8.248 1.00 21.86 143 ASP C C 1
ATOM 3395 O O . ASP C 1 143 ? 46.766 32.154 9.007 1.00 20.54 143 ASP C O 1
ATOM 3400 N N . SER C 1 144 ? 47.500 31.707 6.932 1.00 19.81 144 SER C N 1
ATOM 3401 C CA . SER C 1 144 ? 46.232 32.070 6.362 1.00 22.69 144 SER C CA 1
ATOM 3402 C C . SER C 1 144 ? 45.151 31.229 7.062 1.00 19.83 144 SER C C 1
ATOM 3403 O O . SER C 1 144 ? 45.303 29.997 7.171 1.00 17.36 144 SER C O 1
ATOM 3406 N N . PRO C 1 145 ? 44.059 31.856 7.467 1.00 20.55 145 PRO C N 1
ATOM 3407 C CA . PRO C 1 145 ? 43.018 31.063 8.120 1.00 20.83 145 PRO C CA 1
ATOM 3408 C C . PRO C 1 145 ? 42.403 30.011 7.222 1.00 20.02 145 PRO C C 1
ATOM 3409 O O . PRO C 1 145 ? 41.941 28.994 7.699 1.00 18.82 145 PRO C O 1
ATOM 3413 N N . TYR C 1 146 ? 42.453 30.197 5.887 1.00 18.47 146 TYR C N 1
ATOM 3414 C CA . TYR C 1 146 ? 42.022 29.150 4.998 1.00 19.05 146 TYR C CA 1
ATOM 3415 C C . TYR C 1 146 ? 42.809 27.892 5.160 1.00 18.39 146 TYR C C 1
ATOM 3416 O O . TYR C 1 146 ? 42.244 26.803 5.168 1.00 17.96 146 TYR C O 1
ATOM 3425 N N . GLU C 1 147 ? 44.110 28.039 5.269 1.00 16.88 147 GLU C N 1
ATOM 3426 C CA . GLU C 1 147 ? 44.997 26.930 5.424 1.00 19.78 147 GLU C CA 1
ATOM 3427 C C . GLU C 1 147 ? 44.803 26.257 6.808 1.00 17.84 147 GLU C C 1
ATOM 3428 O O . GLU C 1 147 ? 44.792 25.048 6.906 1.00 17.74 147 GLU C O 1
ATOM 3434 N N . THR C 1 148 ? 44.756 27.052 7.856 1.00 15.96 148 THR C N 1
ATOM 3435 C CA . THR C 1 148 ? 44.574 26.540 9.217 1.00 15.67 148 THR C CA 1
ATOM 3436 C C . THR C 1 148 ? 43.305 25.718 9.320 1.00 16.22 148 THR C C 1
ATOM 3437 O O . THR C 1 148 ? 43.300 24.577 9.792 1.00 18.01 148 THR C O 1
ATOM 3441 N N . LEU C 1 149 ? 42.211 26.304 8.869 1.00 16.22 149 LEU C N 1
ATOM 3442 C CA . LEU C 1 149 ? 40.945 25.611 8.857 1.00 16.12 149 LEU C CA 1
ATOM 3443 C C . LEU C 1 149 ? 40.896 24.416 7.918 1.00 15.50 149 LEU C C 1
ATOM 3444 O O . LEU C 1 149 ? 40.348 23.367 8.340 1.00 18.09 149 LEU C O 1
ATOM 3449 N N . HIS C 1 150 ? 41.416 24.536 6.682 1.00 15.93 150 HIS C N 1
ATOM 3450 C CA . HIS C 1 150 ? 41.570 23.377 5.826 1.00 17.69 150 HIS C CA 1
ATOM 3451 C C . HIS C 1 150 ? 42.244 22.211 6.548 1.00 17.08 150 HIS C C 1
ATOM 3452 O O . HIS C 1 150 ? 41.748 21.097 6.525 1.00 16.69 150 HIS C O 1
ATOM 3459 N N . SER C 1 151 ? 43.349 22.510 7.206 1.00 17.06 151 SER C N 1
ATOM 3460 C CA . SER C 1 151 ? 44.122 21.507 7.924 1.00 20.01 151 SER C CA 1
ATOM 3461 C C . SER C 1 151 ? 43.337 20.872 9.067 1.00 19.58 151 SER C C 1
ATOM 3462 O O . SER C 1 151 ? 43.251 19.630 9.129 1.00 18.32 151 SER C O 1
ATOM 3465 N N . PHE C 1 152 ? 42.673 21.680 9.906 1.00 19.02 152 PHE C N 1
ATOM 3466 C CA . PHE C 1 152 ? 41.846 21.070 10.937 1.00 19.01 152 PHE C CA 1
ATOM 3467 C C . PHE C 1 152 ? 40.695 20.208 10.390 1.00 17.85 152 PHE C C 1
ATOM 3468 O O . PHE C 1 152 ? 40.419 19.136 10.957 1.00 15.67 152 PHE C O 1
ATOM 3476 N N . ILE C 1 153 ? 40.048 20.655 9.325 1.00 18.14 153 ILE C N 1
ATOM 3477 C CA . ILE C 1 153 ? 38.928 19.903 8.769 1.00 19.50 153 ILE C CA 1
ATOM 3478 C C . ILE C 1 153 ? 39.389 18.579 8.137 1.00 20.50 153 ILE C C 1
ATOM 3479 O O . ILE C 1 153 ? 38.838 17.497 8.428 1.00 17.66 153 ILE C O 1
ATOM 3484 N N . SER C 1 154 ? 40.373 18.668 7.248 1.00 19.04 154 SER C N 1
ATOM 3485 C CA . SER C 1 154 ? 40.868 17.501 6.516 1.00 20.65 154 SER C CA 1
ATOM 3486 C C . SER C 1 154 ? 41.745 16.517 7.289 1.00 20.98 154 SER C C 1
ATOM 3487 O O . SER C 1 154 ? 41.812 15.340 6.934 1.00 17.92 154 SER C O 1
ATOM 3490 N N . ASN C 1 155 ? 42.415 16.982 8.337 1.00 18.89 155 ASN C N 1
ATOM 3491 C CA . ASN C 1 155 ? 43.298 16.098 9.100 1.00 19.17 155 ASN C CA 1
ATOM 3492 C C . ASN C 1 155 ? 42.754 15.682 10.450 1.00 20.76 155 ASN C C 1
ATOM 3493 O O . ASN C 1 155 ? 43.298 14.754 11.064 1.00 21.62 155 ASN C O 1
ATOM 3498 N N . ALA C 1 156 ? 41.709 16.364 10.969 1.00 19.30 156 ALA C N 1
ATOM 3499 C CA . ALA C 1 156 ? 41.157 16.019 12.290 1.00 19.24 156 ALA C CA 1
ATOM 3500 C C . ALA C 1 156 ? 39.689 15.750 12.262 1.00 18.56 156 ALA C C 1
ATOM 3501 O O . ALA C 1 156 ? 39.288 14.642 12.559 1.00 18.70 156 ALA C O 1
ATOM 3503 N N . VAL C 1 157 ? 38.907 16.719 11.827 1.00 18.00 157 VAL C N 1
ATOM 3504 C CA . VAL C 1 157 ? 37.469 16.597 11.871 1.00 19.00 157 VAL C CA 1
ATOM 3505 C C . VAL C 1 157 ? 36.989 15.428 10.962 1.00 18.52 157 VAL C C 1
ATOM 3506 O O . VAL C 1 157 ? 36.223 14.559 11.415 1.00 19.34 157 VAL C O 1
ATOM 3510 N N . ALA C 1 158 ? 37.412 15.429 9.706 1.00 18.06 158 ALA C N 1
ATOM 3511 C CA . ALA C 1 158 ? 37.019 14.358 8.773 1.00 20.16 158 ALA C CA 1
ATOM 3512 C C . ALA C 1 158 ? 37.297 12.933 9.269 1.00 20.77 158 ALA C C 1
ATOM 3513 O O . ALA C 1 158 ? 36.345 12.149 9.401 1.00 20.49 158 ALA C O 1
ATOM 3515 N N . PRO C 1 159 ? 38.554 12.616 9.599 1.00 20.69 159 PRO C N 1
ATOM 3516 C CA . PRO C 1 159 ? 38.840 11.254 10.047 1.00 21.09 159 PRO C CA 1
ATOM 3517 C C . PRO C 1 159 ? 38.250 10.910 11.397 1.00 22.58 159 PRO C C 1
ATOM 3518 O O . PRO C 1 159 ? 37.834 9.769 11.553 1.00 19.94 159 PRO C O 1
ATOM 3522 N N . PHE C 1 160 ? 38.057 11.886 12.316 1.00 19.59 160 PHE C N 1
ATOM 3523 C C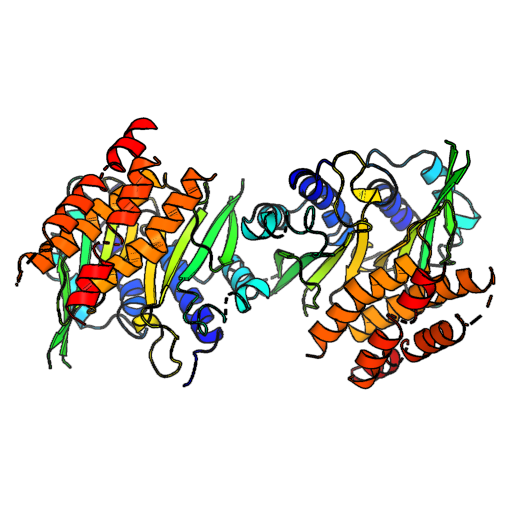A . PHE C 1 160 ? 37.423 11.619 13.589 1.00 20.98 160 PHE C CA 1
ATOM 3524 C C . PHE C 1 160 ? 35.977 11.266 13.402 1.00 22.69 160 PHE C C 1
ATOM 3525 O O . PHE C 1 160 ? 35.496 10.254 13.948 1.00 18.57 160 PHE C O 1
ATOM 3533 N N . PHE C 1 161 ? 35.323 12.019 12.538 1.00 20.04 161 PHE C N 1
ATOM 3534 C CA . PHE C 1 161 ? 33.882 11.763 12.260 1.00 21.84 161 PHE C CA 1
ATOM 3535 C C . PHE C 1 161 ? 33.718 10.410 11.572 1.00 23.06 161 PHE C C 1
ATOM 3536 O O . PHE C 1 161 ? 32.856 9.600 11.964 1.00 21.83 161 PHE C O 1
ATOM 3544 N N . LYS C 1 162 ? 34.549 10.137 10.572 1.00 24.96 162 LYS C N 1
ATOM 3545 C CA . LYS C 1 162 ? 34.470 8.873 9.839 1.00 30.74 162 LYS C CA 1
ATOM 3546 C C . LYS C 1 162 ? 34.758 7.639 10.702 1.00 29.25 162 LYS C C 1
ATOM 3547 O O . LYS C 1 162 ? 34.182 6.573 10.486 1.00 34.39 162 LYS C O 1
ATOM 3553 N N . SER C 1 163 ? 35.649 7.794 11.676 1.00 31.10 163 SER C N 1
ATOM 3554 C CA . SER C 1 163 ? 36.039 6.706 12.568 1.00 33.08 163 SER C CA 1
ATOM 3555 C C . SER C 1 163 ? 34.851 6.310 13.414 1.00 36.20 163 SER C C 1
ATOM 3556 O O . SER C 1 163 ? 34.632 5.138 13.709 1.00 36.90 163 SER C O 1
ATOM 3559 N N . TYR C 1 164 ? 34.066 7.290 13.799 1.00 29.58 164 TYR C N 1
ATOM 3560 C CA . TYR C 1 164 ? 32.925 7.053 14.653 1.00 30.65 164 TYR C CA 1
ATOM 3561 C C . TYR C 1 164 ? 31.782 6.462 13.877 1.00 33.05 164 TYR C C 1
ATOM 3562 O O . TYR C 1 164 ? 31.183 5.533 14.345 1.00 33.83 164 TYR C O 1
ATOM 3571 N N . ILE C 1 165 ? 31.420 7.017 12.749 1.00 33.54 165 ILE C N 1
ATOM 3572 C CA . ILE C 1 165 ? 30.246 6.508 12.087 1.00 38.86 165 ILE C CA 1
ATOM 3573 C C . ILE C 1 165 ? 30.468 5.178 11.432 1.00 42.33 165 ILE C C 1
ATOM 3574 O O . ILE C 1 165 ? 29.536 4.472 11.189 1.00 44.99 165 ILE C O 1
ATOM 3579 N N . ARG C 1 166 ? 31.707 4.839 11.167 1.00 42.95 166 ARG C N 1
ATOM 3580 C CA . ARG C 1 166 ? 31.975 3.568 10.556 1.00 56.66 166 ARG C CA 1
ATOM 3581 C C . ARG C 1 166 ? 32.013 2.468 11.608 1.00 64.16 166 ARG C C 1
ATOM 3582 O O . ARG C 1 166 ? 31.538 1.376 11.379 1.00 73.01 166 ARG C O 1
ATOM 3590 N N . GLU C 1 167 ? 32.511 2.778 12.788 1.00 68.92 167 GLU C N 1
ATOM 3591 C CA . GLU C 1 167 ? 32.526 1.821 13.864 1.00 75.31 167 GLU C CA 1
ATOM 3592 C C . GLU C 1 167 ? 31.119 1.678 14.388 1.00 80.67 167 GLU C C 1
ATOM 3593 O O . GLU C 1 167 ? 30.747 2.291 15.378 1.00 91.13 167 GLU C O 1
ATOM 3595 N N . LYS C 1 177 ? 20.634 8.610 10.021 1.00 77.18 177 LYS C N 1
ATOM 3596 C CA . LYS C 1 177 ? 20.267 8.739 8.579 1.00 81.31 177 LYS C CA 1
ATOM 3597 C C . LYS C 1 177 ? 20.786 10.082 8.013 1.00 71.87 177 LYS C C 1
ATOM 3598 O O . LYS C 1 177 ? 21.083 10.199 6.840 1.00 76.67 177 LYS C O 1
ATOM 3612 N N . ALA C 1 179 ? 23.724 11.083 9.134 1.00 32.32 179 ALA C N 1
ATOM 3613 C CA . ALA C 1 179 ? 25.166 11.006 9.270 1.00 30.89 179 ALA C CA 1
ATOM 3614 C C . ALA C 1 179 ? 25.917 11.038 7.907 1.00 34.85 179 ALA C C 1
ATOM 3615 O O . ALA C 1 179 ? 26.935 11.696 7.793 1.00 25.61 179 ALA C O 1
ATOM 3617 N N . PRO C 1 180 ? 25.453 10.296 6.883 1.00 38.74 180 PRO C 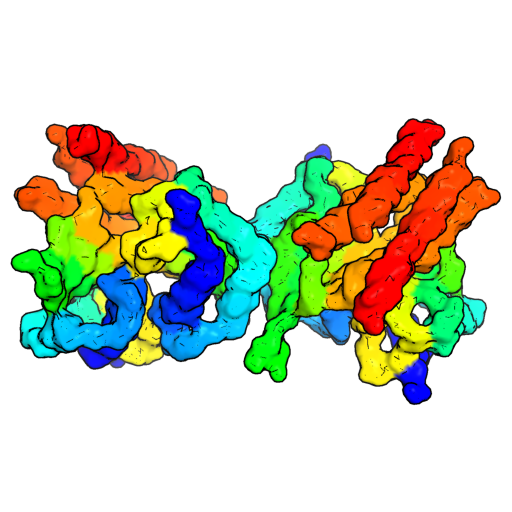N 1
ATOM 3618 C CA . PRO C 1 180 ? 26.155 10.403 5.586 1.00 35.18 180 PRO C CA 1
ATOM 3619 C C . PRO C 1 180 ? 26.035 11.825 4.991 1.00 31.48 180 PRO C C 1
ATOM 3620 O O . PRO C 1 180 ? 26.944 12.295 4.347 1.00 30.35 180 PRO C O 1
ATOM 3624 N N . SER C 1 181 ? 24.927 12.510 5.235 1.00 30.77 181 SER C N 1
ATOM 3625 C CA . SER C 1 181 ? 24.755 13.860 4.796 1.00 28.86 181 SER C CA 1
ATOM 3626 C C . SER C 1 181 ? 25.782 14.811 5.475 1.00 27.94 181 SER C C 1
ATOM 3627 O O . SER C 1 181 ? 26.397 15.638 4.839 1.00 26.37 181 SER C O 1
ATOM 3630 N N . VAL C 1 182 ? 26.034 14.616 6.761 1.00 25.05 182 VAL C N 1
ATOM 3631 C CA . VAL C 1 182 ? 27.040 15.400 7.457 1.00 24.35 182 VAL C CA 1
ATOM 3632 C C . VAL C 1 182 ? 28.473 15.052 6.960 1.00 23.13 182 VAL C C 1
ATOM 3633 O O . VAL C 1 182 ? 29.325 15.949 6.803 1.00 21.69 182 VAL C O 1
ATOM 3637 N N . GLU C 1 183 ? 28.762 13.779 6.725 1.00 21.74 183 GLU C N 1
ATOM 3638 C CA . GLU C 1 183 ? 30.020 13.390 6.111 1.00 23.89 183 GLU C CA 1
ATOM 3639 C C . GLU C 1 183 ? 30.258 14.120 4.781 1.00 25.27 183 GLU C C 1
ATOM 3640 O O . GLU C 1 183 ? 31.381 14.575 4.511 1.00 22.88 183 GLU C O 1
ATOM 3646 N N . LYS C 1 184 ? 29.240 14.177 3.934 1.00 26.02 184 LYS C N 1
ATOM 3647 C CA . LYS C 1 184 ? 29.339 14.913 2.727 1.00 30.47 184 LYS C CA 1
ATOM 3648 C C . LYS C 1 184 ? 29.592 16.399 2.965 1.00 25.71 184 LYS C C 1
ATOM 3649 O O . LYS C 1 184 ? 30.354 17.025 2.234 1.00 23.46 184 LYS C O 1
ATOM 3655 N N . LYS C 1 185 ? 28.883 16.990 3.901 1.00 24.64 185 LYS C N 1
ATOM 3656 C CA . LYS C 1 185 ? 29.169 18.394 4.269 1.00 24.16 185 LYS C CA 1
ATOM 3657 C C . LYS C 1 185 ? 30.624 18.664 4.684 1.00 20.98 185 LYS C C 1
ATOM 3658 O O . LYS C 1 185 ? 31.186 19.687 4.340 1.00 23.58 185 LYS C O 1
ATOM 3664 N N . ILE C 1 186 ? 31.213 17.773 5.442 1.00 19.78 186 ILE C N 1
ATOM 3665 C CA . ILE C 1 186 ? 32.614 17.904 5.799 1.00 20.51 186 ILE C CA 1
ATOM 3666 C C . ILE C 1 186 ? 33.524 17.916 4.564 1.00 21.52 186 ILE C C 1
ATOM 3667 O O . ILE C 1 186 ? 34.455 18.729 4.489 1.00 20.88 186 ILE C O 1
ATOM 3672 N N . ALA C 1 187 ? 33.282 17.016 3.619 1.00 21.95 187 ALA C N 1
ATOM 3673 C CA . ALA C 1 187 ? 34.036 16.984 2.391 1.00 23.04 187 ALA C CA 1
ATOM 3674 C C . ALA C 1 187 ? 33.851 18.247 1.559 1.00 21.41 187 ALA C C 1
ATOM 3675 O O . ALA C 1 187 ? 34.831 18.755 0.964 1.00 23.96 187 ALA C O 1
ATOM 3677 N N . GLU C 1 188 ? 32.627 18.780 1.508 1.00 21.15 188 GLU C N 1
ATOM 3678 C CA . GLU C 1 188 ? 32.386 20.021 0.762 1.00 22.38 188 GLU C CA 1
ATOM 3679 C C . GLU C 1 188 ? 33.126 21.174 1.405 1.00 24.90 188 GLU C C 1
ATOM 3680 O O . GLU C 1 188 ? 33.730 21.986 0.726 1.00 21.80 188 GLU C O 1
ATOM 3686 N N . LEU C 1 189 ? 33.129 21.210 2.753 1.00 21.75 189 LEU C N 1
ATOM 3687 C CA . LEU C 1 189 ? 33.754 22.299 3.482 1.00 20.04 189 LEU C CA 1
ATOM 3688 C C . LEU C 1 189 ? 35.259 22.200 3.261 1.00 18.04 189 LEU C C 1
ATOM 3689 O O . LEU C 1 189 ? 35.951 23.204 3.057 1.00 19.01 189 LEU C O 1
ATOM 3694 N N . GLU C 1 190 ? 35.763 20.977 3.307 1.00 19.04 190 GLU C N 1
ATOM 3695 C CA . GLU C 1 190 ? 37.186 20.772 3.125 1.00 21.95 190 GLU C CA 1
ATOM 3696 C C . GLU C 1 190 ? 37.646 21.270 1.719 1.00 21.62 190 GLU C C 1
ATOM 3697 O O . GLU C 1 190 ? 38.695 21.950 1.512 1.00 20.40 190 GLU C O 1
ATOM 3711 N N . GLY C 1 192 ? 36.006 23.392 -0.239 1.00 22.70 192 GLY C N 1
ATOM 3712 C CA . GLY C 1 192 ? 35.880 24.844 -0.301 1.00 23.27 192 GLY C CA 1
ATOM 3713 C C . GLY C 1 192 ? 37.058 25.606 0.302 1.00 23.72 192 GLY C C 1
ATOM 3714 O O . GLY C 1 192 ? 37.506 26.601 -0.240 1.00 22.60 192 GLY C O 1
ATOM 3715 N N . LEU C 1 193 ? 37.513 25.170 1.482 1.00 21.76 193 LEU C N 1
ATOM 3716 C CA . LEU C 1 193 ? 38.646 25.787 2.116 1.00 20.82 193 LEU C CA 1
ATOM 3717 C C . LEU C 1 193 ? 39.933 25.589 1.316 1.00 18.48 193 LEU C C 1
ATOM 3718 O O . LEU C 1 193 ? 40.747 26.505 1.237 1.00 19.63 193 LEU C O 1
ATOM 3723 N N . LEU C 1 194 ? 40.086 24.441 0.700 1.00 20.45 194 LEU C N 1
ATOM 3724 C CA . LEU C 1 194 ? 41.254 24.136 -0.130 1.00 21.50 194 LEU C CA 1
ATOM 3725 C C . LEU C 1 194 ? 41.289 25.135 -1.297 1.00 22.39 194 LEU C C 1
ATOM 3726 O O . LEU C 1 194 ? 42.337 25.734 -1.579 1.00 20.37 194 LEU C O 1
ATOM 3731 N N . HIS C 1 195 ? 40.145 25.349 -1.936 1.00 21.84 195 HIS C N 1
ATOM 3732 C CA . HIS C 1 195 ? 40.110 26.267 -3.056 1.00 23.86 195 HIS C CA 1
ATOM 3733 C C . HIS C 1 195 ? 40.360 27.683 -2.623 1.00 22.64 195 HIS C C 1
ATOM 3734 O O . HIS C 1 195 ? 41.057 28.398 -3.335 1.00 20.81 195 HIS C O 1
ATOM 3741 N N . LEU C 1 196 ? 39.809 28.116 -1.483 1.00 21.19 196 LEU C N 1
ATOM 3742 C CA . LEU C 1 196 ? 40.100 29.470 -0.961 1.00 22.62 196 LEU C CA 1
ATOM 3743 C C . LEU C 1 196 ? 41.618 29.690 -0.714 1.00 21.47 196 LEU C C 1
ATOM 3744 O O . LEU C 1 196 ? 42.128 30.763 -1.008 1.00 25.75 196 LEU C O 1
ATOM 3749 N N . GLN C 1 197 ? 42.309 28.683 -0.215 1.00 23.33 197 GLN C N 1
ATOM 3750 C CA . GLN C 1 197 ? 43.745 28.782 0.050 1.00 25.04 197 GLN C CA 1
ATOM 3751 C C . GLN C 1 197 ? 44.522 28.825 -1.260 1.00 28.05 197 GLN C C 1
ATOM 3752 O O . GLN C 1 197 ? 45.361 29.709 -1.470 1.00 31.27 197 GLN C O 1
ATOM 3758 N N . GLN C 1 198 ? 44.214 27.895 -2.142 1.00 27.89 198 GLN C N 1
ATOM 3759 C CA . GLN C 1 198 ? 44.829 27.876 -3.477 1.00 29.32 198 GLN C CA 1
ATOM 3760 C C . GLN C 1 198 ? 44.690 29.181 -4.209 1.00 29.13 198 GLN C C 1
ATOM 3761 O O . GLN C 1 198 ? 45.637 29.543 -4.920 1.00 32.14 198 GLN C O 1
ATOM 3767 N N . ASN C 1 199 ? 43.546 29.873 -4.075 1.00 25.78 199 ASN C N 1
ATOM 3768 C CA . ASN C 1 199 ? 43.323 31.115 -4.790 1.00 28.49 199 ASN C CA 1
ATOM 3769 C C . ASN C 1 199 ? 44.262 32.263 -4.378 1.00 36.72 199 ASN C C 1
ATOM 3770 O O . ASN C 1 199 ? 44.479 33.200 -5.165 1.00 37.37 199 ASN C O 1
ATOM 3775 N N . ILE C 1 200 ? 44.839 32.213 -3.187 1.00 35.50 200 ILE C N 1
ATOM 3776 C CA . ILE C 1 200 ? 45.749 33.282 -2.747 1.00 38.16 200 ILE C CA 1
ATOM 3777 C C . ILE C 1 200 ? 47.217 32.832 -2.774 1.00 42.56 200 ILE C C 1
ATOM 3778 O O . ILE C 1 200 ? 48.083 33.580 -2.353 1.00 41.79 200 ILE C O 1
ATOM 3783 N N . GLU C 1 201 ? 47.477 31.615 -3.235 1.00 44.31 201 GLU C N 1
ATOM 3784 C CA . GLU C 1 201 ? 48.844 31.095 -3.472 1.00 54.72 201 GLU C CA 1
ATOM 3785 C C . GLU C 1 201 ? 49.439 31.405 -4.884 1.00 63.46 201 GLU C C 1
ATOM 3786 O O . GLU C 1 201 ? 48.710 31.545 -5.899 1.00 65.05 201 GLU C O 1
ATOM 3792 N N . GLN D 1 22 ? 67.030 67.801 48.243 1.00 60.80 22 GLN D N 1
ATOM 3793 C CA . GLN D 1 22 ? 68.183 68.723 48.166 1.00 62.56 22 GLN D CA 1
ATOM 3794 C C . GLN D 1 22 ? 68.080 69.721 46.954 1.00 62.58 22 GLN D C 1
ATOM 3795 O O . GLN D 1 22 ? 68.288 70.947 47.100 1.00 60.87 22 GLN D O 1
ATOM 3797 N N . ASN D 1 23 ? 67.731 69.195 45.775 1.00 48.85 23 ASN D N 1
ATOM 3798 C CA . ASN D 1 23 ? 67.832 69.940 44.523 1.00 44.41 23 ASN D CA 1
ATOM 3799 C C . ASN D 1 23 ? 66.430 70.053 43.938 1.00 37.20 23 ASN D C 1
ATOM 3800 O O . ASN D 1 23 ? 65.849 69.048 43.556 1.00 34.00 23 ASN D O 1
ATOM 3805 N N . VAL D 1 24 ? 65.930 71.277 43.904 1.00 33.14 24 VAL D N 1
ATOM 3806 C CA . VAL D 1 24 ? 64.711 71.646 43.249 1.00 32.25 24 VAL D CA 1
ATOM 3807 C C . VAL D 1 24 ? 64.938 71.845 41.747 1.00 29.49 24 VAL D C 1
ATOM 3808 O O . VAL D 1 24 ? 65.858 72.490 41.340 1.00 27.39 24 VAL D O 1
ATOM 3812 N N . ALA D 1 25 ? 64.074 71.314 40.918 1.00 27.24 25 ALA D N 1
ATOM 3813 C CA . ALA D 1 25 ? 64.198 71.502 39.477 1.00 28.45 25 ALA D CA 1
ATOM 3814 C C . ALA D 1 25 ? 64.221 72.946 39.113 1.00 27.88 25 ALA D C 1
ATOM 3815 O O . ALA D 1 25 ? 63.514 73.763 39.724 1.00 25.70 25 ALA D O 1
ATOM 3817 N N . ASP D 1 26 ? 65.001 73.231 38.082 1.00 25.66 26 ASP D N 1
ATOM 3818 C CA . ASP D 1 26 ? 65.092 74.572 37.538 1.00 28.15 26 ASP D CA 1
ATOM 3819 C C . ASP D 1 26 ? 63.800 74.900 36.754 1.00 24.63 26 ASP D C 1
ATOM 3820 O O . ASP D 1 26 ? 63.172 74.015 36.115 1.00 20.98 26 ASP D O 1
ATOM 3825 N N . VAL D 1 27 ? 63.497 76.172 36.691 1.00 20.91 27 VAL D N 1
ATOM 3826 C CA . VAL D 1 27 ? 62.362 76.636 35.860 1.00 22.62 27 VAL D CA 1
ATOM 3827 C C . VAL D 1 27 ? 62.439 76.149 34.430 1.00 22.43 27 VAL D C 1
ATOM 3828 O O . VAL D 1 27 ? 61.401 75.848 33.808 1.00 22.02 27 VAL D O 1
ATOM 3832 N N . SER D 1 28 ? 63.635 76.034 33.858 1.00 20.81 28 SER D N 1
ATOM 3833 C CA . SER D 1 28 ? 63.762 75.588 32.468 1.00 22.18 28 SER D CA 1
ATOM 3834 C C . SER D 1 28 ? 63.229 74.187 32.228 1.00 20.53 28 SER D C 1
ATOM 3835 O O . SER D 1 28 ? 62.842 73.887 31.109 1.00 19.68 28 SER D O 1
ATOM 3838 N N . VAL D 1 29 ? 63.184 73.361 33.263 1.00 20.86 29 VAL D N 1
ATOM 3839 C CA . VAL D 1 29 ? 62.689 71.961 33.125 1.00 23.19 29 VAL D CA 1
ATOM 3840 C C . VAL D 1 29 ? 61.151 72.058 32.868 1.00 23.20 29 VAL D C 1
ATOM 3841 O O . VAL D 1 29 ? 60.581 71.385 31.972 1.00 21.16 29 VAL D O 1
ATOM 3845 N N . LEU D 1 30 ? 60.503 72.939 33.596 1.00 23.84 30 LEU D N 1
ATOM 3846 C CA . LEU D 1 30 ? 59.042 73.135 33.401 1.00 21.94 30 LEU D CA 1
ATOM 3847 C C . LEU D 1 30 ? 58.735 73.801 32.088 1.00 20.57 30 LEU D C 1
ATOM 3848 O O . LEU D 1 30 ? 57.853 73.395 31.336 1.00 22.64 30 LEU D O 1
ATOM 3853 N N . GLN D 1 31 ? 59.521 74.803 31.692 1.00 21.15 31 GLN D N 1
ATOM 3854 C CA . GLN D 1 31 ? 59.358 75.416 30.395 1.00 19.83 31 GLN D CA 1
ATOM 3855 C C . GLN D 1 31 ? 59.488 74.421 29.275 1.00 19.99 31 GLN D C 1
ATOM 3856 O O . GLN D 1 31 ? 58.709 74.449 28.343 1.00 18.85 31 GLN D O 1
ATOM 3862 N N . LYS D 1 32 ? 60.493 73.529 29.358 1.00 20.49 32 LYS D N 1
ATOM 3863 C CA . LYS D 1 32 ? 60.725 72.611 28.232 1.00 21.11 32 LYS D CA 1
ATOM 3864 C C . LYS D 1 32 ? 59.572 71.629 28.121 1.00 20.90 32 LYS D C 1
ATOM 3865 O O . LYS D 1 32 ? 59.205 71.223 27.034 1.00 21.80 32 LYS D O 1
ATOM 3871 N N . HIS D 1 33 ? 59.057 71.257 29.262 1.00 20.85 33 HIS D N 1
ATOM 3872 C CA . HIS D 1 33 ? 57.971 70.277 29.333 1.00 22.72 33 HIS D CA 1
ATOM 3873 C C . HIS D 1 33 ? 56.709 70.898 28.745 1.00 22.41 33 HIS D C 1
ATOM 3874 O O . HIS D 1 33 ? 56.014 70.289 27.965 1.00 20.88 33 HIS D O 1
ATOM 3881 N N . LEU D 1 34 ? 56.432 72.160 29.090 1.00 20.97 34 LEU D N 1
ATOM 3882 C CA . LEU D 1 34 ? 55.285 72.833 28.531 1.00 19.36 34 LEU D CA 1
ATOM 3883 C C . LEU D 1 34 ? 55.367 73.136 27.046 1.00 19.14 34 LEU D C 1
ATOM 3884 O O . LEU D 1 34 ? 54.344 73.074 26.364 1.00 18.05 34 LEU D O 1
ATOM 3889 N N . ARG D 1 35 ? 56.551 73.434 26.496 1.00 17.48 35 ARG D N 1
ATOM 3890 C CA . ARG D 1 35 ? 56.672 73.591 25.095 1.00 18.29 35 ARG D CA 1
ATOM 3891 C C . ARG D 1 35 ? 56.271 72.366 24.340 1.00 21.52 35 ARG D C 1
ATOM 3892 O O . ARG D 1 35 ? 55.824 72.454 23.192 1.00 21.41 35 ARG D O 1
ATOM 3900 N N . LYS D 1 36 ? 56.492 71.190 24.947 1.00 21.29 36 LYS D N 1
ATOM 3901 C CA . LYS D 1 36 ? 56.091 69.930 24.256 1.00 25.78 36 LYS D CA 1
ATOM 3902 C C . LYS D 1 36 ? 54.623 69.525 24.511 1.00 21.52 36 LYS D C 1
ATOM 3903 O O . LYS D 1 36 ? 53.910 69.127 23.616 1.00 24.06 36 LYS D O 1
ATOM 3909 N N . LEU D 1 37 ? 54.162 69.745 25.719 1.00 20.79 37 LEU D N 1
ATOM 3910 C CA . LEU D 1 37 ? 52.827 69.327 26.120 1.00 19.83 37 LEU D CA 1
ATOM 3911 C C . LEU D 1 37 ? 51.713 70.252 25.646 1.00 20.82 37 LEU D C 1
ATOM 3912 O O . LEU D 1 37 ? 50.665 69.826 25.131 1.00 17.97 37 LEU D O 1
ATOM 3917 N N . VAL D 1 38 ? 51.935 71.567 25.776 1.00 21.34 38 VAL D N 1
ATOM 3918 C CA . VAL D 1 38 ? 50.896 72.515 25.381 1.00 22.81 38 VAL D CA 1
ATOM 3919 C C . VAL D 1 38 ? 50.378 72.384 23.950 1.00 21.36 38 VAL D C 1
ATOM 3920 O O . VAL D 1 38 ? 49.141 72.369 23.753 1.00 22.55 38 VAL D O 1
ATOM 3924 N N . PRO D 1 39 ? 51.240 72.267 22.943 1.00 24.53 39 PRO D N 1
ATOM 3925 C CA . PRO D 1 39 ? 50.754 72.071 21.584 1.00 26.81 39 PRO D CA 1
ATOM 3926 C C . PRO D 1 39 ? 49.872 70.844 21.376 1.00 26.99 39 PRO D C 1
ATOM 3927 O O . PRO D 1 39 ? 48.999 70.889 20.516 1.00 30.48 39 PRO D O 1
ATOM 3931 N N . LEU D 1 40 ? 50.052 69.797 22.169 1.00 22.05 40 LEU D N 1
ATOM 3932 C CA . LEU D 1 40 ? 49.197 68.619 22.095 1.00 25.19 40 LEU D CA 1
ATOM 3933 C C . LEU D 1 40 ? 47.821 68.757 22.741 1.00 25.54 40 LEU D C 1
ATOM 3934 O O . LEU D 1 40 ? 46.878 68.141 22.282 1.00 30.36 40 LEU D O 1
ATOM 3939 N N . LEU D 1 41 ? 47.725 69.527 23.816 1.00 21.15 41 LEU D N 1
ATOM 3940 C CA . LEU D 1 41 ? 46.538 69.642 24.602 1.00 21.12 41 LEU D CA 1
ATOM 3941 C C . LEU D 1 41 ? 45.719 70.894 24.331 1.00 22.31 41 LEU D C 1
ATOM 3942 O O . LEU D 1 41 ? 44.502 70.809 24.431 1.00 24.39 41 LEU D O 1
ATOM 3947 N N . LEU D 1 42 ? 46.356 72.065 24.043 1.00 20.73 42 LEU D N 1
ATOM 3948 C CA . LEU D 1 42 ? 45.608 73.307 23.798 1.00 21.07 42 LEU D CA 1
ATOM 3949 C C . LEU D 1 42 ? 45.655 73.840 22.368 1.00 23.31 42 LEU D C 1
ATOM 3950 O O . LEU D 1 42 ? 45.102 74.921 22.077 1.00 22.74 42 LEU D O 1
ATOM 3955 N N . GLU D 1 43 ? 46.424 73.193 21.503 1.00 23.85 43 GLU D N 1
ATOM 3956 C CA . GLU D 1 43 ? 46.502 73.541 20.082 1.00 26.45 43 GLU D CA 1
ATOM 3957 C C . GLU D 1 43 ? 46.196 72.265 19.285 1.00 28.69 43 GLU D C 1
ATOM 3958 O O . GLU D 1 43 ? 46.038 71.191 19.852 1.00 30.99 43 GLU D O 1
ATOM 3964 N N . ASP D 1 44 ? 46.112 72.393 17.985 1.00 31.32 44 ASP D N 1
ATOM 3965 C CA . ASP D 1 44 ? 45.986 71.209 17.127 1.00 34.51 44 ASP D CA 1
ATOM 3966 C C . ASP D 1 44 ? 47.368 70.691 16.728 1.00 37.17 44 ASP D C 1
ATOM 3967 O O . ASP D 1 44 ? 47.651 70.636 15.559 1.00 43.42 44 ASP D O 1
ATOM 3972 N N . GLY D 1 45 ? 48.254 70.354 17.672 1.00 37.25 45 GLY D N 1
ATOM 3973 C CA . GLY D 1 45 ? 49.631 69.901 17.331 1.00 37.63 45 GLY D CA 1
ATOM 3974 C C . GLY D 1 45 ? 50.514 71.041 16.837 1.00 44.36 45 GLY D C 1
ATOM 3975 O O . GLY D 1 45 ? 50.250 72.217 17.152 1.00 44.77 45 GLY D O 1
ATOM 3976 N N . GLY D 1 46 ? 51.575 70.712 16.097 1.00 42.11 46 GLY D N 1
ATOM 3977 C CA . GLY D 1 46 ? 52.485 71.712 15.529 1.00 43.00 46 GLY D CA 1
ATOM 3978 C C . GLY D 1 46 ? 53.436 72.187 16.624 1.00 43.74 46 GLY D C 1
ATOM 3979 O O . GLY D 1 46 ? 53.323 71.712 17.748 1.00 40.88 46 GLY D O 1
ATOM 3980 N N . GLU D 1 47 ? 54.385 73.090 16.352 1.00 42.11 47 GLU D N 1
ATOM 3981 C CA . GLU D 1 47 ? 55.345 73.410 17.438 1.00 45.17 47 GLU D CA 1
ATOM 3982 C C . GLU D 1 47 ? 54.753 74.455 18.406 1.00 36.78 47 GLU D C 1
ATOM 3983 O O . GLU D 1 47 ? 53.722 74.988 18.173 1.00 32.04 47 GLU D O 1
ATOM 3989 N N . ALA D 1 48 ? 55.410 74.678 19.524 1.00 34.00 48 ALA D N 1
ATOM 3990 C CA . ALA D 1 48 ? 54.998 75.671 20.484 1.00 36.74 48 ALA D CA 1
ATOM 3991 C C . ALA D 1 48 ? 54.836 77.070 19.797 1.00 36.14 48 ALA D C 1
ATOM 3992 O O . ALA D 1 48 ? 55.778 77.596 19.169 1.00 33.80 48 ALA D O 1
ATOM 3994 N N . PRO D 1 49 ? 53.635 77.633 19.876 1.00 34.77 49 PRO D N 1
ATOM 3995 C CA . PRO D 1 49 ? 53.452 78.971 19.243 1.00 35.13 49 PRO D CA 1
ATOM 3996 C C . PRO D 1 49 ? 54.293 80.099 19.951 1.00 32.53 49 PRO D C 1
ATOM 3997 O O . PRO D 1 49 ? 54.550 80.019 21.155 1.00 30.87 49 PRO D O 1
ATOM 4001 N N . ALA D 1 50 ? 54.702 81.133 19.201 1.00 31.54 50 ALA D N 1
ATOM 4002 C CA . ALA D 1 50 ? 55.398 82.301 19.745 1.00 28.33 50 ALA D CA 1
ATOM 4003 C C . ALA D 1 50 ? 54.640 82.829 20.947 1.00 21.58 50 ALA D C 1
ATOM 4004 O O . ALA D 1 50 ? 55.227 83.273 21.901 1.00 21.02 50 ALA D O 1
ATOM 4006 N N . ALA D 1 51 ? 53.325 82.747 20.922 1.00 22.21 51 ALA D N 1
ATOM 4007 C CA . ALA D 1 51 ? 52.525 83.275 22.015 1.00 22.92 51 ALA D CA 1
ATOM 4008 C C . ALA D 1 51 ? 52.788 82.511 23.264 1.00 23.90 51 ALA D C 1
ATOM 4009 O O . ALA D 1 51 ? 52.745 83.075 24.361 1.00 19.92 51 ALA D O 1
ATOM 4011 N N . LEU D 1 52 ? 53.025 81.188 23.136 1.00 19.80 52 LEU D N 1
ATOM 4012 C CA . LEU D 1 52 ? 53.301 80.435 24.315 1.00 19.67 52 LEU D CA 1
ATOM 4013 C C . LEU D 1 52 ? 54.708 80.761 24.839 1.00 19.23 52 LEU D C 1
ATOM 4014 O O . LEU D 1 52 ? 54.919 80.915 26.032 1.00 18.27 52 LEU D O 1
ATOM 4019 N N . GLU D 1 53 ? 55.656 80.931 23.937 1.00 21.08 53 GLU D N 1
ATOM 4020 C CA . GLU D 1 53 ? 57.004 81.317 24.315 1.00 23.36 53 GLU D CA 1
ATOM 4021 C C . GLU D 1 53 ? 57.050 82.666 25.024 1.00 22.67 53 GLU D C 1
ATOM 4022 O O . GLU D 1 53 ? 57.689 82.782 26.073 1.00 21.88 53 GLU D O 1
ATOM 4028 N N . ALA D 1 54 ? 56.239 83.622 24.566 1.00 24.52 54 ALA D N 1
ATOM 4029 C CA . ALA D 1 54 ? 56.105 84.947 25.283 1.00 22.94 54 ALA D CA 1
ATOM 4030 C C . ALA D 1 54 ? 55.648 84.748 26.712 1.00 22.56 54 ALA D C 1
ATOM 4031 O O . ALA D 1 54 ? 56.220 85.311 27.647 1.00 21.21 54 ALA D O 1
ATOM 4033 N N . ALA D 1 55 ? 54.624 83.882 26.923 1.00 20.32 55 ALA D N 1
ATOM 4034 C CA . ALA D 1 55 ? 54.158 83.646 28.235 1.00 18.54 55 ALA D CA 1
ATOM 4035 C C . ALA D 1 55 ? 55.186 82.977 29.142 1.00 19.28 55 ALA D C 1
ATOM 4036 O O . ALA D 1 55 ? 55.228 83.276 30.345 1.00 20.70 55 ALA D O 1
ATOM 4038 N N . LEU D 1 56 ? 55.940 82.018 28.609 1.00 22.03 56 LEU D N 1
ATOM 4039 C CA . LEU D 1 56 ? 56.930 81.246 29.396 1.00 22.17 56 LEU D CA 1
ATOM 4040 C C . LEU D 1 56 ? 58.097 82.124 29.823 1.00 23.43 56 LEU D C 1
ATOM 4041 O O . LEU D 1 56 ? 58.785 81.789 30.776 1.00 22.06 56 LEU D O 1
ATOM 4046 N N . GLU D 1 57 ? 58.290 83.246 29.105 1.00 24.74 57 GLU D N 1
ATOM 4047 C CA . GLU D 1 57 ? 59.405 84.158 29.426 1.00 28.45 57 GLU D CA 1
ATOM 4048 C C . GLU D 1 57 ? 59.020 85.377 30.234 1.00 29.53 57 GLU D C 1
ATOM 4049 O O . GLU D 1 57 ? 59.918 86.085 30.662 1.00 27.49 57 GLU D O 1
ATOM 4055 N N . GLU D 1 58 ? 57.737 85.632 30.513 1.00 27.33 58 GLU D N 1
ATOM 4056 C CA . GLU D 1 58 ? 57.343 86.784 31.372 1.00 29.06 58 GLU D CA 1
ATOM 4057 C C . GLU D 1 58 ? 57.951 86.669 32.732 1.00 28.35 58 GLU D C 1
ATOM 4058 O O . GLU D 1 58 ? 57.838 85.646 33.392 1.00 27.30 58 GLU D O 1
ATOM 4064 N N . LYS D 1 59 ? 58.459 87.764 33.269 1.00 27.62 59 LYS D N 1
ATOM 4065 C CA . LYS D 1 59 ? 59.013 87.731 34.618 1.00 28.34 59 LYS D CA 1
ATOM 4066 C C . LYS D 1 59 ? 58.047 87.233 35.683 1.00 30.50 59 LYS D C 1
ATOM 4067 O O . LYS D 1 59 ? 58.453 86.457 36.611 1.00 26.14 59 LYS D O 1
ATOM 4070 N N . SER D 1 60 ? 56.793 87.668 35.590 1.00 28.37 60 SER D N 1
ATOM 4071 C CA . SER D 1 60 ? 55.770 87.248 36.535 1.00 28.57 60 SER D CA 1
ATOM 4072 C C . SER D 1 60 ? 55.656 85.735 36.452 1.00 26.55 60 SER D C 1
ATOM 4073 O O . SER D 1 60 ? 55.701 85.037 37.465 1.00 23.41 60 SER D O 1
ATOM 4076 N N . ALA D 1 61 ? 55.509 85.236 35.229 1.00 25.19 61 ALA D N 1
ATOM 4077 C CA . ALA D 1 61 ? 55.419 83.754 34.987 1.00 25.01 61 ALA D CA 1
ATOM 4078 C C . ALA D 1 61 ? 56.604 82.950 35.587 1.00 26.90 61 ALA D C 1
ATOM 4079 O O . ALA D 1 61 ? 56.417 81.913 36.236 1.00 23.03 61 ALA D O 1
ATOM 4081 N N . LEU D 1 62 ? 57.827 83.447 35.370 1.00 23.20 62 LEU D N 1
ATOM 4082 C CA . LEU D 1 62 ? 59.006 82.828 35.920 1.00 23.50 62 LEU D CA 1
ATOM 4083 C C . LEU D 1 62 ? 58.930 82.774 37.403 1.00 22.53 62 LEU D C 1
ATOM 4084 O O . LEU D 1 62 ? 59.225 81.755 37.994 1.00 22.66 62 LEU D O 1
ATOM 4089 N N . GLU D 1 63 ? 58.531 83.850 38.070 1.00 24.65 63 GLU D N 1
ATOM 4090 C CA . GLU D 1 63 ? 58.420 83.787 39.527 1.00 27.26 63 GLU D CA 1
ATOM 4091 C C . GLU D 1 63 ? 57.288 82.849 40.032 1.00 27.37 63 GLU D C 1
ATOM 4092 O O . GLU D 1 63 ? 57.496 82.113 41.010 1.00 28.13 63 GLU D O 1
ATOM 4098 N N . GLN D 1 64 ? 56.131 82.883 39.355 1.00 26.24 64 GLN D N 1
ATOM 4099 C CA . GLN D 1 64 ? 55.012 81.945 39.678 1.00 29.21 64 GLN D CA 1
ATOM 4100 C C . GLN D 1 64 ? 55.509 80.445 39.521 1.00 24.59 64 GLN D C 1
ATOM 4101 O O . GLN D 1 64 ? 55.322 79.635 40.407 1.00 23.83 64 GLN D O 1
ATOM 4115 N N . ARG D 1 66 ? 58.735 79.307 39.507 1.00 22.27 66 ARG D N 1
ATOM 4116 C CA . ARG D 1 66 ? 59.688 78.977 40.610 1.00 23.58 66 ARG D CA 1
ATOM 4117 C C . ARG D 1 66 ? 59.048 78.690 41.925 1.00 23.23 66 ARG D C 1
ATOM 4118 O O . ARG D 1 66 ? 59.494 77.841 42.656 1.00 23.56 66 ARG D O 1
ATOM 4126 N N . LYS D 1 67 ? 58.033 79.451 42.270 1.00 23.82 67 LYS D N 1
ATOM 4127 C CA . LYS D 1 67 ? 57.268 79.202 43.461 1.00 26.90 67 LYS D CA 1
ATOM 4128 C C . LYS D 1 67 ? 56.585 77.812 43.480 1.00 27.21 67 LYS D C 1
ATOM 4129 O O . LYS D 1 67 ? 56.669 77.032 44.460 1.00 26.70 67 LYS D O 1
ATOM 4135 N N . PHE D 1 68 ? 55.912 77.511 42.394 1.00 22.99 68 PHE D N 1
ATOM 4136 C CA . PHE D 1 68 ? 55.327 76.182 42.200 1.00 23.38 68 PHE D CA 1
ATOM 4137 C C . PHE D 1 68 ? 56.368 75.062 42.387 1.00 20.30 68 PHE D C 1
ATOM 4138 O O . PHE D 1 68 ? 56.108 74.076 43.035 1.00 22.23 68 PHE D O 1
ATOM 4146 N N . LEU D 1 69 ? 57.546 75.202 41.808 1.00 20.65 69 LEU D N 1
ATOM 4147 C CA . LEU D 1 69 ? 58.573 74.149 41.901 1.00 22.19 69 LEU D CA 1
ATOM 4148 C C . LEU D 1 69 ? 59.114 73.927 43.331 1.00 23.65 69 LEU D C 1
ATOM 4149 O O . LEU D 1 69 ? 59.393 72.777 43.758 1.00 23.88 69 LEU D O 1
ATOM 4154 N N . SER D 1 70 ? 59.270 75.023 44.060 1.00 25.62 70 SER D N 1
ATOM 4155 C CA . SER D 1 70 ? 60.050 75.059 45.326 1.00 28.14 70 SER D CA 1
ATOM 4156 C C . SER D 1 70 ? 59.231 75.229 46.593 1.00 30.31 70 SER D C 1
ATOM 4157 O O . SER D 1 70 ? 59.713 74.906 47.642 1.00 32.10 70 SER D O 1
ATOM 4160 N N . ASP D 1 71 ? 57.991 75.709 46.536 1.00 30.62 71 ASP D N 1
ATOM 4161 C CA . ASP D 1 71 ? 57.290 76.063 47.751 1.00 26.85 71 ASP D CA 1
ATOM 4162 C C . ASP D 1 71 ? 56.183 75.038 48.053 1.00 27.30 71 ASP D C 1
ATOM 4163 O O . ASP D 1 71 ? 55.179 75.002 47.327 1.00 25.49 71 ASP D O 1
ATOM 4168 N N . PRO D 1 72 ? 56.291 74.300 49.156 1.00 27.86 72 PRO D N 1
ATOM 4169 C CA . PRO D 1 72 ? 55.280 73.340 49.502 1.00 28.83 72 PRO D CA 1
ATOM 4170 C C . PRO D 1 72 ? 53.869 73.890 49.640 1.00 29.89 72 PRO D C 1
ATOM 4171 O O . PRO D 1 72 ? 52.930 73.150 49.489 1.00 31.68 72 PRO D O 1
ATOM 4175 N N . GLN D 1 73 ? 53.698 75.160 49.944 1.00 31.03 73 GLN D N 1
ATOM 4176 C CA . GLN D 1 73 ? 52.360 75.735 50.017 1.00 33.45 73 GLN D CA 1
ATOM 4177 C C . GLN D 1 73 ? 51.732 76.121 48.658 1.00 29.68 73 GLN D C 1
ATOM 4178 O O . GLN D 1 73 ? 50.597 76.516 48.605 1.00 29.89 73 GLN D O 1
ATOM 4184 N N . VAL D 1 74 ? 52.471 76.044 47.571 1.00 26.56 74 VAL D N 1
ATOM 4185 C CA . VAL D 1 74 ? 51.917 76.345 46.283 1.00 22.57 74 VAL D CA 1
ATOM 4186 C C . VAL D 1 74 ? 51.731 75.022 45.582 1.00 23.57 74 VAL D C 1
ATOM 4187 O O . VAL D 1 74 ? 52.694 74.305 45.386 1.00 23.18 74 VAL D O 1
ATOM 4191 N N . HIS D 1 75 ? 50.495 74.677 45.230 1.00 20.16 75 HIS D N 1
ATOM 4192 C CA . HIS D 1 75 ? 50.210 73.294 44.778 1.00 22.05 75 HIS D CA 1
ATOM 4193 C C . HIS D 1 75 ? 50.003 73.201 43.267 1.00 21.15 75 HIS D C 1
ATOM 4194 O O . HIS D 1 75 ? 50.047 72.092 42.735 1.00 21.35 75 HIS D O 1
ATOM 4201 N N . THR D 1 76 ? 49.759 74.317 42.590 1.00 20.20 76 THR D N 1
ATOM 4202 C CA . THR D 1 76 ? 49.260 74.287 41.224 1.00 21.85 76 THR D CA 1
ATOM 4203 C C . THR D 1 76 ? 49.854 75.333 40.359 1.00 22.13 76 THR D C 1
ATOM 4204 O O . THR D 1 76 ? 50.281 76.421 40.814 1.00 22.48 76 THR D O 1
ATOM 4208 N N . VAL D 1 77 ? 49.881 75.048 39.081 1.00 18.62 77 VAL D N 1
ATOM 4209 C CA . VAL D 1 77 ? 50.121 76.043 38.103 1.00 19.74 77 VAL D CA 1
ATOM 4210 C C . VAL D 1 77 ? 49.193 75.831 36.910 1.00 22.95 77 VAL D C 1
ATOM 4211 O O . VAL D 1 77 ? 48.886 74.662 36.559 1.00 20.56 77 VAL D O 1
ATOM 4215 N N . LEU D 1 78 ? 48.660 76.937 36.354 1.00 20.42 78 LEU D N 1
ATOM 4216 C CA . LEU D 1 78 ? 47.730 76.929 35.194 1.00 22.97 78 LEU D CA 1
ATOM 4217 C C . LEU D 1 78 ? 48.439 77.549 33.993 1.00 22.26 78 LEU D C 1
ATOM 4218 O O . LEU D 1 78 ? 49.048 78.670 34.113 1.00 20.93 78 LEU D O 1
ATOM 4223 N N . VAL D 1 79 ? 48.323 76.891 32.851 1.00 20.38 79 VAL D N 1
ATOM 4224 C CA . VAL D 1 79 ? 48.691 77.461 31.556 1.00 19.96 79 VAL D CA 1
ATOM 4225 C C . VAL D 1 79 ? 47.385 77.723 30.854 1.00 20.40 79 VAL D C 1
ATOM 4226 O O . VAL D 1 79 ? 46.624 76.800 30.539 1.00 19.13 79 VAL D O 1
ATOM 4230 N N . GLU D 1 80 ? 47.089 79.010 30.617 1.00 17.92 80 GLU D N 1
ATOM 4231 C CA . GLU D 1 80 ? 45.764 79.409 30.082 1.00 20.64 80 GLU D CA 1
ATOM 4232 C C . GLU D 1 80 ? 45.892 79.976 28.699 1.00 19.37 80 GLU D C 1
ATOM 4233 O O . GLU D 1 80 ? 46.632 80.955 28.512 1.00 20.37 80 GLU D O 1
ATOM 4239 N N . ARG D 1 81 ? 45.195 79.410 27.741 1.00 16.47 81 ARG D N 1
ATOM 4240 C CA . ARG D 1 81 ? 45.179 79.862 26.352 1.00 18.36 81 ARG D CA 1
ATOM 4241 C C . ARG D 1 81 ? 43.888 80.656 26.098 1.00 21.34 81 ARG D C 1
ATOM 4242 O O . ARG D 1 81 ? 42.763 80.135 26.313 1.00 20.92 81 ARG D O 1
ATOM 4250 N N . SER D 1 82 ? 44.036 81.909 25.687 1.00 19.30 82 SER D N 1
ATOM 4251 C CA . SER D 1 82 ? 42.874 82.847 25.566 1.00 20.22 82 SER D CA 1
ATOM 4252 C C . SER D 1 82 ? 42.806 83.348 24.140 1.00 21.44 82 SER D C 1
ATOM 4253 O O . SER D 1 82 ? 43.825 83.428 23.435 1.00 23.29 82 SER D O 1
ATOM 4256 N N . THR D 1 83 ? 41.587 83.606 23.646 1.00 23.92 83 THR D N 1
ATOM 4257 C CA . THR D 1 83 ? 41.435 84.137 22.300 1.00 27.87 83 THR D CA 1
ATOM 4258 C C . THR D 1 83 ? 40.622 85.406 22.413 1.00 28.62 83 THR D C 1
ATOM 4259 O O . THR D 1 83 ? 39.795 85.539 23.284 1.00 31.16 83 THR D O 1
ATOM 4263 N N . LEU D 1 84 ? 40.954 86.385 21.591 1.00 34.60 84 LEU D N 1
ATOM 4264 C CA . LEU D 1 84 ? 40.098 87.549 21.451 1.00 43.24 84 LEU D CA 1
ATOM 4265 C C . LEU D 1 84 ? 39.832 87.716 19.933 1.00 41.85 84 LEU D C 1
ATOM 4266 O O . LEU D 1 84 ? 40.691 87.418 19.092 1.00 38.69 84 LEU D O 1
ATOM 4271 N N . LYS D 1 85 ? 38.620 88.126 19.588 1.00 53.02 85 LYS D N 1
ATOM 4272 C CA . LYS D 1 85 ? 38.259 88.443 18.200 1.00 64.86 85 LYS D CA 1
ATOM 4273 C C . LYS D 1 85 ? 38.956 89.744 17.752 1.00 65.51 85 LYS D C 1
ATOM 4274 O O . LYS D 1 85 ? 38.966 90.732 18.482 1.00 60.52 85 LYS D O 1
ATOM 4280 N N . GLU D 1 97 ? 41.021 84.395 16.613 1.00 42.34 97 GLU D N 1
ATOM 4281 C CA . GLU D 1 97 ? 41.803 85.336 15.836 1.00 47.03 97 GLU D CA 1
ATOM 4282 C C . GLU D 1 97 ? 43.109 85.597 16.561 1.00 37.22 97 GLU D C 1
ATOM 4283 O O . GLU D 1 97 ? 44.099 85.159 16.058 1.00 45.12 97 GLU D O 1
ATOM 4289 N N . PHE D 1 98 ? 43.122 86.278 17.713 1.00 29.59 98 PHE D N 1
ATOM 4290 C CA . PHE D 1 98 ? 44.396 86.604 18.390 1.00 25.88 98 PHE D CA 1
ATOM 4291 C C . PHE D 1 98 ? 44.604 85.708 19.618 1.00 22.03 98 PHE D C 1
ATOM 4292 O O . PHE D 1 98 ? 43.853 85.788 20.536 1.00 23.31 98 PHE D O 1
ATOM 4300 N N . ILE D 1 99 ? 45.607 84.886 19.595 1.00 20.80 99 ILE D N 1
ATOM 4301 C CA . ILE D 1 99 ? 45.881 83.910 20.662 1.00 20.41 99 ILE D CA 1
ATOM 4302 C C . ILE D 1 99 ? 46.898 84.488 21.693 1.00 19.05 99 ILE D C 1
ATOM 4303 O O . ILE D 1 99 ? 47.955 85.049 21.345 1.00 22.05 99 ILE D O 1
ATOM 4308 N N . SER D 1 100 ? 46.617 84.302 22.935 1.00 18.18 100 SER D N 1
ATOM 4309 C CA . SER D 1 100 ? 47.474 84.727 24.050 1.00 20.50 100 SER D CA 1
ATOM 4310 C C . SER D 1 100 ? 47.539 83.635 25.092 1.00 21.24 100 SER D C 1
ATOM 4311 O O . SER D 1 100 ? 46.528 82.960 25.316 1.00 24.09 100 SER D O 1
ATOM 4314 N N . TYR D 1 101 ? 48.676 83.474 25.738 1.00 17.04 101 TYR D N 1
ATOM 4315 C CA . TYR D 1 101 ? 48.818 82.529 26.857 1.00 17.63 101 TYR D CA 1
ATOM 4316 C C . TYR D 1 101 ? 49.217 83.265 28.092 1.00 19.18 101 TYR D C 1
ATOM 4317 O O . TYR D 1 101 ? 49.817 84.313 28.010 1.00 17.62 101 TYR D O 1
ATOM 4326 N N . ASN D 1 102 ? 48.930 82.706 29.228 1.00 17.93 102 ASN D N 1
ATOM 4327 C CA . ASN D 1 102 ? 49.376 83.214 30.507 1.00 19.21 102 ASN D CA 1
ATOM 4328 C C . ASN D 1 102 ? 49.575 82.090 31.482 1.00 19.34 102 ASN D C 1
ATOM 4329 O O . ASN D 1 102 ? 48.783 81.171 31.505 1.00 18.99 102 ASN D O 1
ATOM 4334 N N . ILE D 1 103 ? 50.621 82.169 32.278 1.00 17.90 103 ILE D N 1
ATOM 4335 C CA . ILE D 1 103 ? 50.957 81.222 33.290 1.00 19.95 103 ILE D CA 1
ATOM 4336 C C . ILE D 1 103 ? 50.783 81.835 34.644 1.00 21.76 103 ILE D C 1
ATOM 4337 O O . ILE D 1 103 ? 51.429 82.843 34.959 1.00 22.11 103 ILE D O 1
ATOM 4342 N N . ASN D 1 104 ? 50.009 81.189 35.496 1.00 19.86 104 ASN D N 1
ATOM 4343 C CA . ASN D 1 104 ? 49.817 81.625 36.845 1.00 23.89 104 ASN D CA 1
ATOM 4344 C C . ASN D 1 104 ? 49.484 80.477 37.832 1.00 22.65 104 ASN D C 1
ATOM 4345 O O . ASN D 1 104 ? 49.008 79.460 37.418 1.00 23.94 104 ASN D O 1
ATOM 4350 N N . ILE D 1 105 ? 49.659 80.673 39.134 1.00 20.47 105 ILE D N 1
ATOM 4351 C CA . ILE D 1 105 ? 49.388 79.657 40.131 1.00 24.88 105 ILE D CA 1
ATOM 4352 C C . ILE D 1 105 ? 47.867 79.429 40.261 1.00 28.35 105 ILE D C 1
ATOM 4353 O O . ILE D 1 105 ? 47.394 78.307 40.451 1.00 30.34 105 ILE D O 1
ATOM 4358 N N . ASP D 1 106 ? 47.129 80.499 40.176 1.00 26.24 106 ASP D N 1
ATOM 4359 C CA . ASP D 1 106 ? 45.664 80.466 40.380 1.00 33.73 106 ASP D CA 1
ATOM 4360 C C . ASP D 1 106 ? 44.859 79.625 39.327 1.00 32.27 106 ASP D C 1
ATOM 4361 O O . ASP D 1 106 ? 45.016 79.823 38.112 1.00 31.84 106 ASP D O 1
ATOM 4366 N N . ILE D 1 107 ? 44.073 78.651 39.801 1.00 29.97 107 ILE D N 1
ATOM 4367 C CA . ILE D 1 107 ? 43.192 77.825 38.945 1.00 31.32 107 ILE D CA 1
ATOM 4368 C C . ILE D 1 107 ? 41.869 78.543 38.853 1.00 31.29 107 ILE D C 1
ATOM 4369 O O . ILE D 1 107 ? 41.267 78.775 39.871 1.00 31.44 107 ILE D O 1
ATOM 4374 N N . HIS D 1 108 ? 41.436 78.919 37.662 1.00 29.89 108 HIS D N 1
ATOM 4375 C CA . HIS D 1 108 ? 40.184 79.707 37.441 1.00 29.18 108 HIS D CA 1
ATOM 4376 C C . HIS D 1 108 ? 39.632 79.474 36.025 1.00 31.95 108 HIS D C 1
ATOM 4377 O O . HIS D 1 108 ? 40.327 78.940 35.151 1.00 30.15 108 HIS D O 1
ATOM 4384 N N . TYR D 1 109 ? 38.376 79.891 35.843 1.00 35.37 109 TYR D N 1
ATOM 4385 C CA . TYR D 1 109 ? 37.599 79.780 34.600 1.00 33.38 109 TYR D CA 1
ATOM 4386 C C . TYR D 1 109 ? 37.774 81.025 33.773 1.00 33.73 109 TYR D C 1
ATOM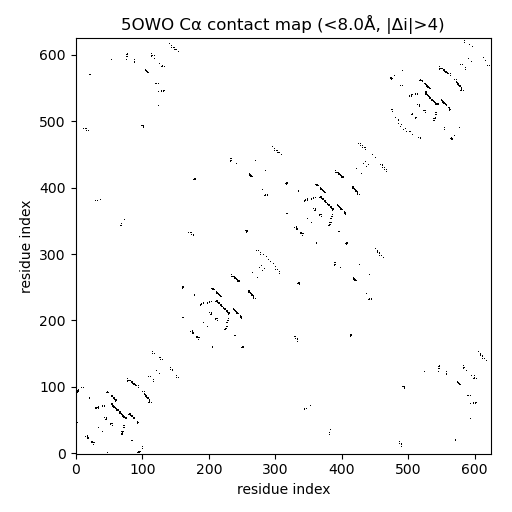 4387 O O . TYR D 1 109 ? 37.910 82.069 34.346 1.00 35.42 109 TYR D O 1
ATOM 4396 N N . GLY D 1 110 ? 37.746 80.918 32.431 1.00 32.05 110 GLY D N 1
ATOM 4397 C CA . GLY D 1 110 ? 37.504 82.101 31.564 1.00 26.40 110 GLY D CA 1
ATOM 4398 C C . GLY D 1 110 ? 36.697 81.719 30.384 1.00 28.37 110 GLY D C 1
ATOM 4399 O O . GLY D 1 110 ? 36.904 80.637 29.787 1.00 26.43 110 GLY D O 1
ATOM 4400 N N . VAL D 1 111 ? 35.750 82.594 30.008 1.00 28.11 111 VAL D N 1
ATOM 4401 C CA . VAL D 1 111 ? 34.806 82.332 28.900 1.00 30.58 111 VAL D CA 1
ATOM 4402 C C . VAL D 1 111 ? 35.439 82.102 27.609 1.00 30.69 111 VAL D C 1
ATOM 4403 O O . VAL D 1 111 ? 34.909 81.409 26.763 1.00 29.64 111 VAL D O 1
ATOM 4407 N N . LYS D 1 112 ? 36.588 82.711 27.378 1.00 31.59 112 LYS D N 1
ATOM 4408 C CA . LYS D 1 112 ? 37.316 82.359 26.136 1.00 34.79 112 LYS D CA 1
ATOM 4409 C C . LYS D 1 112 ? 38.695 81.801 26.420 1.00 30.56 112 LYS D C 1
ATOM 4410 O O . LYS D 1 112 ? 39.616 82.029 25.653 1.00 32.56 112 LYS D O 1
ATOM 4416 N N . SER D 1 113 ? 38.801 81.028 27.499 1.00 27.21 113 SER D N 1
ATOM 4417 C CA . SER D 1 113 ? 40.080 80.427 27.931 1.00 26.06 113 SER D CA 1
ATOM 4418 C C . SER D 1 113 ? 39.940 78.906 27.959 1.00 22.98 113 SER D C 1
ATOM 4419 O O . SER D 1 113 ? 38.886 78.400 28.370 1.00 23.08 113 SER D O 1
ATOM 4422 N N . ASN D 1 114 ? 40.969 78.233 27.492 1.00 20.11 114 ASN D N 1
ATOM 4423 C CA . ASN D 1 114 ? 41.119 76.772 27.662 1.00 21.81 114 ASN D CA 1
ATOM 4424 C C . ASN D 1 114 ? 42.487 76.602 28.338 1.00 21.33 114 ASN D C 1
ATOM 4425 O O . ASN D 1 114 ? 43.460 77.243 27.950 1.00 20.96 114 ASN D O 1
ATOM 4430 N N . SER D 1 115 ? 42.559 75.766 29.361 1.00 19.83 115 SER D N 1
ATOM 4431 C CA . SER D 1 115 ? 43.702 75.703 30.228 1.00 20.52 115 SER D CA 1
ATOM 4432 C C . SER D 1 115 ? 44.139 74.303 30.517 1.00 19.74 115 SER D C 1
ATOM 4433 O O . SER D 1 115 ? 43.383 73.364 30.403 1.00 19.39 115 SER D O 1
ATOM 4436 N N . LEU D 1 116 ? 45.371 74.212 30.919 1.00 20.80 116 LEU D N 1
ATOM 4437 C CA . LEU D 1 116 ? 46.038 72.985 31.395 1.00 20.96 116 LEU D CA 1
ATOM 4438 C C . LEU D 1 116 ? 46.504 73.320 32.838 1.00 23.64 116 LEU D C 1
ATOM 4439 O O . LEU D 1 116 ? 47.106 74.409 33.117 1.00 22.56 116 LEU D O 1
ATOM 4444 N N . ALA D 1 117 ? 46.097 72.487 33.786 1.00 20.36 117 ALA D N 1
ATOM 4445 C CA . ALA D 1 117 ? 46.528 72.648 35.175 1.00 20.48 117 ALA D CA 1
ATOM 4446 C C . ALA D 1 117 ? 47.419 71.520 35.602 1.00 21.44 117 ALA D C 1
ATOM 4447 O O . ALA D 1 117 ? 47.186 70.331 35.243 1.00 24.62 117 ALA D O 1
ATOM 4449 N N . PHE D 1 118 ? 48.466 71.876 36.335 1.00 19.07 118 PHE D N 1
ATOM 4450 C CA . PHE D 1 118 ? 49.440 70.972 36.852 1.00 18.29 118 PHE D CA 1
ATOM 4451 C C . PHE D 1 118 ? 49.328 71.079 38.360 1.00 18.19 118 PHE D C 1
ATOM 4452 O O . PHE D 1 118 ? 49.242 72.191 38.926 1.00 19.17 118 PHE D O 1
ATOM 4460 N N . ILE D 1 119 ? 49.248 69.913 38.988 1.00 17.45 119 ILE D N 1
ATOM 4461 C CA . ILE D 1 119 ? 49.246 69.770 40.459 1.00 17.77 119 ILE D CA 1
ATOM 4462 C C . ILE D 1 119 ? 50.441 68.974 40.855 1.00 19.03 119 ILE D C 1
ATOM 4463 O O . ILE D 1 119 ? 50.649 67.841 40.396 1.00 19.09 119 ILE D O 1
ATOM 4468 N N . LYS D 1 120 ? 51.232 69.497 41.783 1.00 18.25 120 LYS D N 1
ATOM 4469 C CA . LYS D 1 120 ? 52.358 68.700 42.302 1.00 18.48 120 LYS D CA 1
ATOM 4470 C C . LYS D 1 120 ? 51.930 67.463 43.086 1.00 18.19 120 LYS D C 1
ATOM 4471 O O . LYS D 1 120 ? 51.030 67.547 43.907 1.00 19.23 120 LYS D O 1
ATOM 4477 N N . ARG D 1 121 ? 52.552 66.315 42.851 1.00 18.07 121 ARG D N 1
ATOM 4478 C CA . ARG D 1 121 ? 52.309 65.141 43.680 1.00 21.70 121 ARG D CA 1
ATOM 4479 C C . ARG D 1 121 ? 53.013 65.176 45.046 1.00 27.38 121 ARG D C 1
ATOM 4480 O O . ARG D 1 121 ? 52.564 64.513 45.959 1.00 28.93 121 ARG D O 1
ATOM 4488 N N . THR D 1 122 ? 54.084 65.942 45.150 1.00 27.01 122 THR D N 1
ATOM 4489 C CA . THR D 1 122 ? 54.891 66.066 46.365 1.00 30.26 122 THR D CA 1
ATOM 4490 C C . THR D 1 122 ? 55.227 67.539 46.635 1.00 26.72 122 THR D C 1
ATOM 4491 O O . THR D 1 122 ? 55.006 68.393 45.786 1.00 25.37 122 THR D O 1
ATOM 4495 N N . PRO D 1 123 ? 55.769 67.839 47.819 1.00 27.55 123 PRO D N 1
ATOM 4496 C CA . PRO D 1 123 ? 55.860 69.247 48.202 1.00 28.35 123 PRO D CA 1
ATOM 4497 C C . PRO D 1 123 ? 56.763 70.101 47.292 1.00 26.78 123 PRO D C 1
ATOM 4498 O O . PRO D 1 123 ? 56.498 71.272 47.066 1.00 26.34 123 PRO D O 1
ATOM 4502 N N . VAL D 1 124 ? 57.813 69.484 46.774 1.00 26.36 124 VAL D N 1
ATOM 4503 C CA . VAL D 1 124 ? 58.799 70.177 45.954 1.00 31.01 124 VAL D CA 1
ATOM 4504 C C . VAL D 1 124 ? 59.007 69.305 44.718 1.00 31.53 124 VAL D C 1
ATOM 4505 O O . VAL D 1 124 ? 58.779 68.065 44.762 1.00 34.11 124 VAL D O 1
ATOM 4509 N N . ILE D 1 125 ? 59.357 69.938 43.602 1.00 26.55 125 ILE D N 1
ATOM 4510 C CA . ILE D 1 125 ? 59.684 69.203 42.396 1.00 25.04 125 ILE D CA 1
ATOM 4511 C C . ILE D 1 125 ? 61.192 68.927 42.404 1.00 27.72 125 ILE D C 1
ATOM 4512 O O . ILE D 1 125 ? 61.978 69.827 42.369 1.00 26.60 125 ILE D O 1
ATOM 4517 N N . ASP D 1 126 ? 61.541 67.658 42.459 1.00 26.34 126 ASP D N 1
ATOM 4518 C CA . ASP D 1 126 ? 62.948 67.193 42.516 1.00 28.75 126 ASP D CA 1
ATOM 4519 C C . ASP D 1 126 ? 63.635 67.286 41.153 1.00 26.15 126 ASP D C 1
ATOM 4520 O O . ASP D 1 126 ? 63.177 66.712 40.169 1.00 26.97 126 ASP D O 1
ATOM 4525 N N . ALA D 1 127 ? 64.774 67.992 41.111 1.00 27.18 127 ALA D N 1
ATOM 4526 C CA . ALA D 1 127 ? 65.641 68.077 39.939 1.00 26.68 127 ALA D CA 1
ATOM 4527 C C . ALA D 1 127 ? 66.137 66.717 39.478 1.00 25.89 127 ALA D C 1
ATOM 4528 O O . ALA D 1 127 ? 66.375 66.476 38.284 1.00 26.61 127 ALA D O 1
ATOM 4530 N N . ASP D 1 128 ? 66.193 65.779 40.415 1.00 29.20 128 ASP D N 1
ATOM 4531 C CA . ASP D 1 128 ? 66.757 64.434 40.164 1.00 31.59 128 ASP D CA 1
ATOM 4532 C C . ASP D 1 128 ? 65.783 63.356 39.716 1.00 34.14 128 ASP D C 1
ATOM 4533 O O . ASP D 1 128 ? 66.183 62.255 39.455 1.00 37.69 128 ASP D O 1
ATOM 4538 N N . LYS D 1 129 ? 64.512 63.679 39.553 1.00 31.17 129 LYS D N 1
ATOM 4539 C CA . LYS D 1 129 ? 63.535 62.739 38.997 1.00 31.19 129 LYS D CA 1
ATOM 4540 C C . LYS D 1 129 ? 62.822 63.397 37.825 1.00 29.54 129 LYS D C 1
ATOM 4541 O O . LYS D 1 129 ? 62.758 64.626 37.747 1.00 24.46 129 LYS D O 1
ATOM 4547 N N . PRO D 1 130 ? 62.333 62.607 36.888 1.00 32.38 130 PRO D N 1
ATOM 4548 C CA . PRO D 1 130 ? 61.590 63.075 35.735 1.00 32.31 130 PRO D CA 1
ATOM 4549 C C . PRO D 1 130 ? 60.406 63.949 36.133 1.00 28.64 130 PRO D C 1
ATOM 4550 O O . PRO D 1 130 ? 59.714 63.644 37.108 1.00 26.74 130 PRO D O 1
ATOM 4554 N N . VAL D 1 131 ? 60.150 65.022 35.415 1.00 27.22 131 VAL D N 1
ATOM 4555 C CA . VAL D 1 131 ? 59.151 65.957 35.873 1.00 27.41 131 VAL D CA 1
ATOM 4556 C C . VAL D 1 131 ? 57.765 65.358 35.734 1.00 27.58 131 VAL D C 1
ATOM 4557 O O . VAL D 1 131 ? 56.909 65.543 36.624 1.00 23.01 131 VAL D O 1
ATOM 4561 N N . SER D 1 132 ? 57.549 64.580 34.684 1.00 25.86 132 SER D N 1
ATOM 4562 C CA . SER D 1 132 ? 56.194 64.051 34.426 1.00 30.95 132 SER D CA 1
ATOM 4563 C C . SER D 1 132 ? 55.681 63.076 35.480 1.00 30.20 132 SER D C 1
ATOM 4564 O O . SER D 1 132 ? 54.486 63.020 35.764 1.00 36.61 132 SER D O 1
ATOM 4567 N N . SER D 1 133 ? 56.614 62.449 36.183 1.00 27.32 133 SER D N 1
ATOM 4568 C CA . SER D 1 133 ? 56.259 61.543 37.262 1.00 29.07 133 SER D CA 1
ATOM 4569 C C . SER D 1 133 ? 56.062 62.294 38.589 1.00 25.21 133 SER D C 1
ATOM 4570 O O . SER D 1 133 ? 55.934 61.662 39.638 1.00 29.19 133 SER D O 1
ATOM 4573 N N . GLN D 1 134 ? 56.036 63.630 38.557 1.00 19.76 134 GLN D N 1
ATOM 4574 C CA . GLN D 1 134 ? 55.852 64.385 39.783 1.00 19.21 134 GLN D CA 1
ATOM 4575 C C . GLN D 1 134 ? 54.630 65.264 39.744 1.00 18.16 134 GLN D C 1
ATOM 4576 O O . GLN D 1 134 ? 54.416 66.053 40.669 1.00 18.92 134 GLN D O 1
ATOM 4582 N N . LEU D 1 135 ? 53.920 65.237 38.608 1.00 19.87 135 LEU D N 1
ATOM 4583 C CA . LEU D 1 135 ? 52.777 66.139 38.369 1.00 20.82 135 LEU D CA 1
ATOM 4584 C C . LEU D 1 135 ? 51.510 65.309 38.111 1.00 22.27 135 LEU D C 1
ATOM 4585 O O . LEU D 1 135 ? 51.572 64.213 37.541 1.00 25.76 135 LEU D O 1
ATOM 4590 N N . ARG D 1 136 ? 50.371 65.923 38.384 1.00 18.14 136 ARG D N 1
ATOM 4591 C CA . ARG D 1 136 ? 49.088 65.467 37.938 1.00 17.10 136 ARG D CA 1
ATOM 4592 C C . ARG D 1 136 ? 48.660 66.549 36.954 1.00 18.68 136 ARG D C 1
ATOM 4593 O O . ARG D 1 136 ? 48.896 67.737 37.165 1.00 18.75 136 ARG D O 1
ATOM 4601 N N . VAL D 1 137 ? 48.016 66.146 35.881 1.00 18.81 137 VAL D N 1
ATOM 4602 C CA . VAL D 1 137 ? 47.575 67.056 34.839 1.00 21.23 137 VAL D CA 1
ATOM 4603 C C . VAL D 1 137 ? 46.064 66.942 34.708 1.00 22.67 137 VAL D C 1
ATOM 4604 O O . VAL D 1 137 ? 45.546 65.838 34.784 1.00 19.40 137 VAL D O 1
ATOM 4608 N N . LEU D 1 138 ? 45.376 68.058 34.486 1.00 19.93 138 LEU D N 1
ATOM 4609 C CA . LEU D 1 138 ? 43.934 68.138 34.302 1.00 22.02 138 LEU D CA 1
ATOM 4610 C C . LEU D 1 138 ? 43.757 69.221 33.192 1.00 28.45 138 LEU D C 1
ATOM 4611 O O . LEU D 1 138 ? 44.514 70.234 33.191 1.00 24.35 138 LEU D O 1
ATOM 4616 N N . THR D 1 139 ? 42.868 69.041 32.216 1.00 20.30 139 THR D N 1
ATOM 4617 C CA . THR D 1 139 ? 42.520 70.143 31.352 1.00 18.18 139 THR D CA 1
ATOM 4618 C C . THR D 1 139 ? 41.182 70.750 31.751 1.00 17.34 139 THR D C 1
ATOM 4619 O O . THR D 1 139 ? 40.305 70.093 32.264 1.00 18.39 139 THR D O 1
ATOM 4623 N N . LEU D 1 140 ? 41.055 72.031 31.546 1.00 16.60 140 LEU D N 1
ATOM 4624 C CA . LEU D 1 140 ? 39.871 72.823 31.919 1.00 19.35 140 LEU D CA 1
ATOM 4625 C C . LEU D 1 140 ? 39.423 73.664 30.732 1.00 20.82 140 LEU D C 1
ATOM 4626 O O . LEU D 1 140 ? 40.045 74.659 30.385 1.00 24.60 140 LEU D O 1
ATOM 4631 N N . SER D 1 141 ? 38.323 73.279 30.111 1.00 20.32 141 SER D N 1
ATOM 4632 C CA . SER D 1 141 ? 37.864 73.899 28.884 1.00 19.82 141 SER D CA 1
ATOM 4633 C C . SER D 1 141 ? 37.107 75.232 29.155 1.00 18.79 141 SER D C 1
ATOM 4634 O O . SER D 1 141 ? 36.950 75.711 30.294 1.00 20.53 141 SER D O 1
ATOM 4637 N N . GLU D 1 142 ? 36.700 75.827 28.068 1.00 21.16 142 GLU D N 1
ATOM 4638 C CA . GLU D 1 142 ? 35.822 77.043 28.045 1.00 25.43 142 GLU D CA 1
ATOM 4639 C C . GLU D 1 142 ? 34.321 76.718 28.247 1.00 23.20 142 GLU D C 1
ATOM 4640 O O . GLU D 1 142 ? 33.473 77.617 28.283 1.00 23.71 142 GLU D O 1
ATOM 4646 N N . ASP D 1 143 ? 33.985 75.457 28.417 1.00 22.65 143 ASP D N 1
ATOM 4647 C CA . ASP D 1 143 ? 32.590 75.118 28.735 1.00 24.48 143 ASP D CA 1
ATOM 4648 C C . ASP D 1 143 ? 32.203 75.732 30.082 1.00 23.74 143 ASP D C 1
ATOM 4649 O O . ASP D 1 143 ? 33.057 76.097 30.881 1.00 22.53 143 ASP D O 1
ATOM 4654 N N . SER D 1 144 ? 30.898 75.848 30.354 1.00 24.18 144 SER D N 1
ATOM 4655 C CA . SER D 1 144 ? 30.444 76.205 31.684 1.00 24.90 144 SER D CA 1
ATOM 4656 C C . SER D 1 144 ? 31.211 75.369 32.669 1.00 21.45 144 SER D C 1
ATOM 4657 O O . SER D 1 144 ? 31.260 74.129 32.556 1.00 20.03 144 SER D O 1
ATOM 4660 N N . PRO D 1 145 ? 31.752 76.006 33.705 1.00 21.54 145 PRO D N 1
ATOM 4661 C CA . PRO D 1 145 ? 32.337 75.252 34.772 1.00 20.08 145 PRO D CA 1
ATOM 4662 C C . PRO D 1 145 ? 31.462 74.175 35.439 1.00 20.71 145 PRO D C 1
ATOM 4663 O O . PRO D 1 145 ? 31.973 73.107 35.878 1.00 21.81 145 PRO D O 1
ATOM 4667 N N . TYR D 1 146 ? 30.141 74.384 35.455 1.00 21.01 146 TYR D N 1
ATOM 4668 C CA . TYR D 1 146 ? 29.275 73.381 35.960 1.00 20.71 146 TYR D CA 1
ATOM 4669 C C . TYR D 1 146 ? 29.333 72.172 35.125 1.00 20.73 146 TYR D C 1
ATOM 4670 O O . TYR D 1 146 ? 29.340 71.101 35.672 1.00 21.95 146 TYR D O 1
ATOM 4679 N N . GLU D 1 147 ? 29.356 72.316 33.811 1.00 18.50 147 GLU D N 1
ATOM 4680 C CA . GLU D 1 147 ? 29.487 71.154 32.910 1.00 21.45 147 GLU D CA 1
ATOM 4681 C C . GLU D 1 147 ? 30.828 70.419 33.029 1.00 18.30 147 GLU D C 1
ATOM 4682 O O . GLU D 1 147 ? 30.896 69.197 33.194 1.00 15.82 147 GLU D O 1
ATOM 4688 N N . THR D 1 148 ? 31.903 71.181 33.009 1.00 18.61 148 THR D N 1
ATOM 4689 C CA . THR D 1 148 ? 33.252 70.600 33.109 1.00 17.85 148 THR D CA 1
ATOM 4690 C C . THR D 1 148 ? 33.435 69.820 34.447 1.00 16.31 148 THR D C 1
ATOM 4691 O O . THR D 1 148 ? 33.933 68.692 34.479 1.00 15.72 148 THR D O 1
ATOM 4695 N N . LEU D 1 149 ? 33.034 70.423 35.550 1.00 17.59 149 LEU D N 1
ATOM 4696 C CA . LEU D 1 149 ? 33.153 69.736 36.827 1.00 17.60 149 LEU D CA 1
ATOM 4697 C C . LEU D 1 149 ? 32.191 68.564 36.973 1.00 16.70 149 LEU D C 1
ATOM 4698 O O . LEU D 1 149 ? 32.559 67.534 37.500 1.00 17.16 149 LEU D O 1
ATOM 4703 N N . HIS D 1 150 ? 30.944 68.728 36.537 1.00 18.99 150 HIS D N 1
ATOM 4704 C CA . HIS D 1 150 ? 30.043 67.591 36.474 1.00 18.87 150 HIS D CA 1
ATOM 4705 C C . HIS D 1 150 ? 30.692 66.411 35.746 1.00 19.03 150 HIS D C 1
ATOM 4706 O O . HIS D 1 150 ? 30.696 65.299 36.268 1.00 17.58 150 HIS D O 1
ATOM 4713 N N . SER D 1 151 ? 31.263 66.667 34.547 1.00 20.67 151 SER D N 1
ATOM 4714 C CA . SER D 1 151 ? 31.923 65.650 33.770 1.00 19.06 151 SER D CA 1
ATOM 4715 C C . SER D 1 151 ? 33.069 64.985 34.483 1.00 18.43 151 SER D C 1
ATOM 4716 O O . SER D 1 151 ? 33.150 63.753 34.503 1.00 18.09 151 SER D O 1
ATOM 4719 N N . PHE D 1 152 ? 33.982 65.766 35.067 1.00 19.10 152 PHE D N 1
ATOM 4720 C CA . PHE D 1 152 ? 35.075 65.174 35.858 1.00 19.73 152 PHE D CA 1
ATOM 4721 C C . PHE D 1 152 ? 34.559 64.383 37.060 1.00 18.74 152 PHE D C 1
ATOM 4722 O O . PHE D 1 152 ? 35.044 63.313 37.308 1.00 20.08 152 PHE D O 1
ATOM 4730 N N . ILE D 1 153 ? 33.573 64.896 37.785 1.00 20.54 153 ILE D N 1
ATOM 4731 C CA . ILE D 1 153 ? 33.066 64.140 38.964 1.00 21.01 153 ILE D CA 1
ATOM 4732 C C . ILE D 1 153 ? 32.364 62.820 38.526 1.00 19.20 153 ILE D C 1
ATOM 4733 O O . ILE D 1 153 ? 32.702 61.727 39.031 1.00 18.20 153 ILE D O 1
ATOM 4738 N N . SER D 1 154 ? 31.471 62.939 37.575 1.00 18.37 154 SER D N 1
ATOM 4739 C CA . SER D 1 154 ? 30.635 61.804 37.093 1.00 22.25 154 SER D CA 1
ATOM 4740 C C . SER D 1 154 ? 31.405 60.727 36.331 1.00 21.06 154 SER D C 1
ATOM 4741 O O . SER D 1 154 ? 31.230 59.496 36.579 1.00 21.24 154 SER D O 1
ATOM 4744 N N . ASN D 1 155 ? 32.367 61.145 35.487 1.00 20.55 155 ASN D N 1
ATOM 4745 C CA . ASN D 1 155 ? 33.052 60.232 34.614 1.00 20.24 155 ASN D CA 1
ATOM 4746 C C . ASN D 1 155 ? 34.396 59.784 35.085 1.00 23.05 155 ASN D C 1
ATOM 4747 O O . ASN D 1 155 ? 34.902 58.773 34.594 1.00 24.92 155 ASN D O 1
ATOM 4752 N N . ALA D 1 156 ? 35.007 60.501 36.049 1.00 20.87 156 ALA D N 1
ATOM 4753 C CA . ALA D 1 156 ? 36.361 60.121 36.525 1.00 18.90 156 ALA D CA 1
ATOM 4754 C C . ALA D 1 156 ? 36.396 59.882 38.033 1.00 18.61 156 ALA D C 1
ATOM 4755 O O . ALA D 1 156 ? 36.694 58.799 38.469 1.00 21.14 156 ALA D O 1
ATOM 4757 N N . VAL D 1 157 ? 36.066 60.864 38.837 1.00 19.09 157 VAL D N 1
ATOM 4758 C CA . VAL D 1 157 ? 36.196 60.762 40.306 1.00 19.53 157 VAL D CA 1
ATOM 4759 C C . VAL D 1 157 ? 35.297 59.631 40.858 1.00 20.84 157 VAL D C 1
ATOM 4760 O O . VAL D 1 157 ? 35.793 58.759 41.560 1.00 21.73 157 VAL D O 1
ATOM 4764 N N . ALA D 1 158 ? 34.016 59.629 40.485 1.00 20.81 158 ALA D N 1
ATOM 4765 C CA . ALA D 1 158 ? 33.060 58.614 40.987 1.00 21.65 158 ALA D CA 1
ATOM 4766 C C . ALA D 1 158 ? 33.465 57.175 40.683 1.00 22.98 158 ALA D C 1
ATOM 4767 O O . ALA D 1 158 ? 33.625 56.373 41.618 1.00 22.60 158 ALA D O 1
ATOM 4769 N N . PRO D 1 159 ? 33.745 56.831 39.404 1.00 22.22 159 PRO D N 1
ATOM 4770 C CA . PRO D 1 159 ? 34.171 55.446 39.155 1.00 21.20 159 PRO D CA 1
ATOM 4771 C C . PRO D 1 159 ? 35.528 55.131 39.700 1.00 22.46 159 PRO D C 1
ATOM 4772 O O . PRO D 1 159 ? 35.773 53.952 40.059 1.00 22.74 159 PRO D O 1
ATOM 4776 N N . PHE D 1 160 ? 36.449 56.109 39.753 1.00 19.30 160 PHE D N 1
ATOM 4777 C CA . PHE D 1 160 ? 37.778 55.778 40.249 1.00 19.85 160 PHE D CA 1
ATOM 4778 C C . PHE D 1 160 ? 37.685 55.437 41.781 1.00 19.84 160 PHE D C 1
ATOM 4779 O O . PHE D 1 160 ? 38.287 54.460 42.236 1.00 20.70 160 PHE D O 1
ATOM 4787 N N . PHE D 1 161 ? 36.945 56.249 42.528 1.00 18.41 161 PHE D N 1
ATOM 4788 C CA . PHE D 1 161 ? 36.695 55.996 43.952 1.00 19.98 161 PHE D CA 1
ATOM 4789 C C . PHE D 1 161 ? 35.998 54.602 44.196 1.00 22.17 161 PHE D C 1
ATOM 4790 O O . PHE D 1 161 ? 36.456 53.755 44.991 1.00 26.19 161 PHE D O 1
ATOM 4798 N N . LYS D 1 162 ? 34.909 54.378 43.503 1.00 26.94 162 LYS D N 1
ATOM 4799 C CA . LYS D 1 162 ? 34.183 53.076 43.577 1.00 30.17 162 LYS D CA 1
ATOM 4800 C C . LYS D 1 162 ? 35.054 51.906 43.239 1.00 34.06 162 LYS D C 1
ATOM 4801 O O . LYS D 1 162 ? 34.976 50.906 43.914 1.00 38.79 162 LYS D O 1
ATOM 4807 N N . SER D 1 163 ? 35.906 52.046 42.229 1.00 32.19 163 SER D N 1
ATOM 4808 C CA . SER D 1 163 ? 36.802 50.966 41.830 1.00 32.06 163 SER D CA 1
ATOM 4809 C C . SER D 1 163 ? 37.747 50.558 42.961 1.00 32.44 163 SER D C 1
ATOM 4810 O O . SER D 1 163 ? 38.103 49.386 43.088 1.00 33.51 163 SER D O 1
ATOM 4813 N N . TYR D 1 164 ? 38.150 51.526 43.779 1.00 26.41 164 TYR 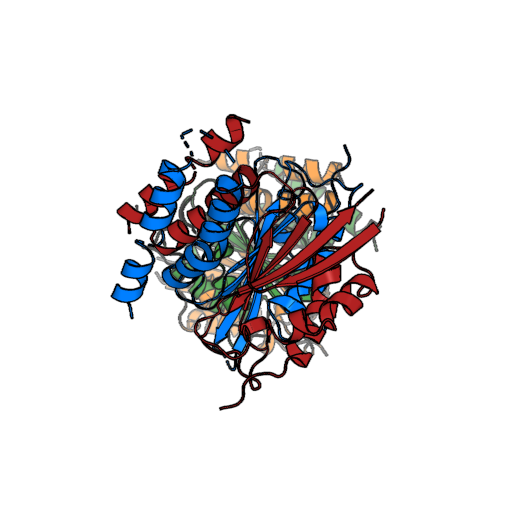D N 1
ATOM 4814 C CA . TYR D 1 164 ? 39.046 51.265 44.879 1.00 30.92 164 TYR D CA 1
ATOM 4815 C C . TYR D 1 164 ? 38.324 50.665 46.083 1.00 33.60 164 TYR D C 1
ATOM 4816 O O . TYR D 1 164 ? 38.837 49.698 46.633 1.00 36.23 164 TYR D O 1
ATOM 4825 N N . ILE D 1 165 ? 37.189 51.254 46.503 1.00 32.45 165 ILE D N 1
ATOM 4826 C CA . ILE D 1 165 ? 36.559 50.846 47.739 1.00 38.20 165 ILE D CA 1
ATOM 4827 C C . ILE D 1 165 ? 35.748 49.568 47.614 1.00 44.63 165 ILE D C 1
ATOM 4828 O O . ILE D 1 165 ? 35.533 48.898 48.633 1.00 43.53 165 ILE D O 1
ATOM 4833 N N . ARG D 1 166 ? 35.286 49.240 46.405 1.00 51.39 166 ARG D N 1
ATOM 4834 C CA . ARG D 1 166 ? 34.535 47.996 46.183 1.00 69.33 166 ARG D CA 1
ATOM 4835 C C . ARG D 1 166 ? 35.531 46.871 46.176 1.00 78.37 166 ARG D C 1
ATOM 4836 O O . ARG D 1 166 ? 35.394 45.913 46.935 1.00 101.63 166 ARG D O 1
ATOM 4852 N N . ALA D 1 179 ? 34.071 55.549 54.211 1.00 31.49 179 ALA D N 1
ATOM 4853 C CA . ALA D 1 179 ? 34.101 55.379 52.732 1.00 32.60 179 ALA D CA 1
ATOM 4854 C C . ALA D 1 179 ? 32.719 55.438 52.070 1.00 33.72 179 ALA D C 1
ATOM 4855 O O . ALA D 1 179 ? 32.548 56.112 51.055 1.00 29.61 179 ALA D O 1
ATOM 4857 N N . PRO D 1 180 ? 31.721 54.752 52.654 1.00 36.02 180 PRO D N 1
ATOM 4858 C CA . PRO D 1 180 ? 30.365 54.890 52.123 1.00 33.41 180 PRO D CA 1
ATOM 4859 C C . PRO D 1 180 ? 29.846 56.317 52.238 1.00 32.27 180 PRO D C 1
ATOM 4860 O O . PRO D 1 180 ? 29.172 56.838 51.338 1.00 30.21 180 PRO D O 1
ATOM 4864 N N . SER D 1 181 ? 30.140 56.991 53.332 1.00 29.68 181 SER D N 1
ATOM 4865 C CA . SER D 1 181 ? 29.697 58.383 53.442 1.00 30.82 181 SER D CA 1
ATOM 4866 C C . SER D 1 181 ? 30.356 59.298 52.296 1.00 27.06 181 SER D C 1
ATOM 4867 O O . SER D 1 181 ? 29.764 60.250 51.819 1.00 27.73 181 SER D O 1
ATOM 4870 N N . VAL D 1 182 ? 31.603 59.045 51.961 1.00 26.99 182 VAL D N 1
ATOM 4871 C CA . VAL D 1 182 ? 32.269 59.784 50.886 1.00 27.99 182 VAL D CA 1
ATOM 4872 C C . VAL D 1 182 ? 31.721 59.425 49.504 1.00 24.49 182 VAL D C 1
ATOM 4873 O O . VAL D 1 182 ? 31.462 60.318 48.670 1.00 27.35 182 VAL D O 1
ATOM 4877 N N . GLU D 1 183 ? 31.419 58.151 49.283 1.00 26.28 183 GLU D N 1
ATOM 4878 C CA . GLU D 1 183 ? 30.689 57.762 48.032 1.00 27.48 183 GLU D CA 1
ATOM 4879 C C . GLU D 1 183 ? 29.405 58.556 47.861 1.00 25.59 183 GLU D C 1
ATOM 4880 O O . GLU D 1 183 ? 29.066 59.084 46.784 1.00 25.31 183 GLU D O 1
ATOM 4886 N N . LYS D 1 184 ? 28.697 58.726 48.937 1.00 28.23 184 LYS D N 1
ATOM 4887 C CA . LYS D 1 184 ? 27.432 59.438 48.886 1.00 32.52 184 LYS D CA 1
ATOM 4888 C C . LYS D 1 184 ? 27.648 60.944 48.634 1.00 25.86 184 LYS D C 1
ATOM 4889 O O . LYS D 1 184 ? 26.900 61.556 47.874 1.00 27.17 184 LYS D O 1
ATOM 4895 N N . LYS D 1 185 ? 28.670 61.523 49.261 1.00 26.18 185 LYS D N 1
ATOM 4896 C CA . LYS D 1 185 ? 28.969 62.920 49.020 1.00 26.09 185 LYS D CA 1
ATOM 4897 C C . LYS D 1 185 ? 29.358 63.122 47.531 1.00 21.71 185 LYS D C 1
ATOM 4898 O O . LYS D 1 185 ? 28.991 64.127 46.958 1.00 22.67 185 LYS D O 1
ATOM 4904 N N . ILE D 1 186 ? 30.137 62.211 46.968 1.00 21.51 186 ILE D N 1
ATOM 4905 C CA . ILE D 1 186 ? 30.422 62.306 45.487 1.00 22.79 186 ILE D CA 1
ATOM 4906 C C . ILE D 1 186 ? 29.128 62.339 44.658 1.00 25.52 186 ILE D C 1
ATOM 4907 O O . ILE D 1 186 ? 28.957 63.186 43.785 1.00 24.62 186 ILE D O 1
ATOM 4912 N N . ALA D 1 187 ? 28.196 61.438 44.980 1.00 26.83 187 ALA D N 1
ATOM 4913 C CA . ALA D 1 187 ? 26.898 61.417 44.307 1.00 28.52 187 ALA D CA 1
ATOM 4914 C C . ALA D 1 187 ? 26.124 62.696 44.482 1.00 27.69 187 ALA D C 1
ATOM 4915 O O . ALA D 1 187 ? 25.491 63.170 43.509 1.00 26.08 187 ALA D O 1
ATOM 4917 N N . GLU D 1 188 ? 26.141 63.241 45.692 1.00 24.33 188 GLU D N 1
ATOM 4918 C CA . GLU D 1 188 ? 25.445 64.465 45.944 1.00 27.33 188 GLU D CA 1
ATOM 4919 C C . GLU D 1 188 ? 26.113 65.596 45.243 1.00 23.16 188 GLU D C 1
ATOM 4920 O O . GLU D 1 188 ? 25.446 66.476 44.734 1.00 22.59 188 GLU D O 1
ATOM 4926 N N . LEU D 1 189 ? 27.430 65.598 45.173 1.00 23.14 189 LEU D N 1
ATOM 4927 C CA . LEU D 1 189 ? 28.093 66.677 44.429 1.00 21.62 189 LEU D CA 1
ATOM 4928 C C . LEU D 1 189 ? 27.767 66.587 42.912 1.00 22.34 189 LEU D C 1
ATOM 4929 O O . LEU D 1 189 ? 27.532 67.598 42.221 1.00 22.62 189 LEU D O 1
ATOM 4934 N N . GLU D 1 190 ? 27.718 65.369 42.412 1.00 24.18 190 GLU D N 1
ATOM 4935 C CA . GLU D 1 190 ? 27.415 65.147 40.977 1.00 25.51 190 GLU D CA 1
ATOM 4936 C C . GLU D 1 190 ? 26.047 65.730 40.630 1.00 27.29 190 GLU D C 1
ATOM 4937 O O . GLU D 1 190 ? 25.903 66.448 39.634 1.00 24.47 190 GLU D O 1
ATOM 4951 N N . GLY D 1 192 ? 24.233 67.981 42.365 1.00 25.19 192 GLY D N 1
ATOM 4952 C CA . GLY D 1 192 ? 24.307 69.419 42.526 1.00 24.43 192 GLY D CA 1
ATOM 4953 C C . GLY D 1 192 ? 24.820 70.117 41.261 1.00 21.53 192 GLY D C 1
ATOM 4954 O O . GLY D 1 192 ? 24.295 71.165 40.769 1.00 23.15 192 GLY D O 1
ATOM 4955 N N . LEU D 1 193 ? 25.928 69.580 40.766 1.00 21.70 193 LEU D N 1
ATOM 4956 C CA . LEU D 1 193 ? 26.523 70.155 39.584 1.00 22.70 193 LEU D CA 1
ATOM 4957 C C . LEU D 1 193 ? 25.625 69.980 38.354 1.00 20.57 193 LEU D C 1
ATOM 4958 O O . LEU D 1 193 ? 25.601 70.827 37.475 1.00 23.85 193 LEU D O 1
ATOM 4963 N N . LEU D 1 194 ? 25.008 68.834 38.257 1.00 23.19 194 LEU D N 1
ATOM 4964 C CA . LEU D 1 194 ? 24.048 68.591 37.169 1.00 24.98 194 LEU D CA 1
ATOM 4965 C C . LEU D 1 194 ? 22.893 69.608 37.197 1.00 28.91 194 LEU D C 1
ATOM 4966 O O . LEU D 1 194 ? 22.570 70.219 36.155 1.00 29.53 194 LEU D O 1
ATOM 4971 N N . HIS D 1 195 ? 22.355 69.885 38.385 1.00 26.93 195 HIS D N 1
ATOM 4972 C CA . HIS D 1 195 ? 21.308 70.896 38.530 1.00 27.96 195 HIS D CA 1
ATOM 4973 C C . HIS D 1 195 ? 21.763 72.255 38.067 1.00 29.55 195 HIS D C 1
ATOM 4974 O O . HIS D 1 195 ? 21.055 72.920 37.287 1.00 25.67 195 HIS D O 1
ATOM 4981 N N . LEU D 1 196 ? 22.941 72.688 38.542 1.00 28.97 196 LEU D N 1
ATOM 4982 C CA . LEU D 1 196 ? 23.492 73.989 38.110 1.00 30.05 196 LEU D CA 1
ATOM 4983 C C . LEU D 1 196 ? 23.677 74.035 36.610 1.00 28.74 196 LEU D C 1
ATOM 4984 O O . LEU D 1 196 ? 23.376 75.045 35.987 1.00 29.21 196 LEU D O 1
ATOM 4989 N N . GLN D 1 197 ? 24.120 72.941 36.035 1.00 26.03 197 GLN D N 1
ATOM 4990 C CA . GLN D 1 197 ? 24.337 72.902 34.611 1.00 32.95 197 GLN D CA 1
ATOM 4991 C C . GLN D 1 197 ? 23.009 73.016 33.821 1.00 36.56 197 GLN D C 1
ATOM 4992 O O . GLN D 1 197 ? 22.910 73.767 32.828 1.00 33.53 197 GLN D O 1
ATOM 4998 N N . GLN D 1 198 ? 22.018 72.257 34.270 1.00 31.21 198 GLN D N 1
ATOM 4999 C CA . GLN D 1 198 ? 20.676 72.297 33.662 1.00 34.39 198 GLN D CA 1
ATOM 5000 C C . GLN D 1 198 ? 19.967 73.663 33.783 1.00 35.15 198 GLN D C 1
ATOM 5001 O O . GLN D 1 198 ? 19.079 73.953 32.994 1.00 36.28 198 GLN D O 1
ATOM 5007 N N . ASN D 1 199 ? 20.354 74.476 34.761 1.00 38.95 199 ASN D N 1
ATOM 5008 C CA . ASN D 1 199 ? 19.658 75.720 35.111 1.00 43.47 199 ASN D CA 1
ATOM 5009 C C . ASN D 1 199 ? 20.268 76.979 34.622 1.00 53.16 199 ASN D C 1
ATOM 5010 O O . ASN D 1 199 ? 20.066 78.041 35.233 1.00 57.09 199 ASN D O 1
ATOM 5015 N N . ILE D 1 200 ? 20.944 76.849 33.486 1.00 56.36 200 ILE D N 1
ATOM 5016 C CA . ILE D 1 200 ? 21.526 77.959 32.749 1.00 70.13 200 ILE D CA 1
ATOM 5017 C C . ILE D 1 200 ? 20.466 78.588 31.832 1.00 75.01 200 ILE D C 1
ATOM 5018 O O . ILE D 1 200 ? 19.655 77.882 31.227 1.00 83.01 200 ILE D O 1
#

Solvent-accessible surface area: 28172 Å² total

InterPro domains:
  IPR003593 AAA+ ATPase domain [SM00382] (1901-2045)
  IPR003593 AAA+ ATPase domain [SM00382] (2216-2367)
  IPR003593 AAA+ ATPase domain [SM00382] (2587-2737)
  IPR003593 AAA+ ATPase domain [SM00382] (2929-3095)
  IPR004273 Dynein heavy chain, D6 P-loop domain [PF03028] (4037-4144)
  IPR013594 Dynein heavy chain, tail [PF08385] (242-832)
  IPR013602 Dynein heavy chain, linker [PF08393] (1322-1719)
  IPR024317 Dynein heavy chain, AAA module D4 [PF12780] (2908-3186)
  IPR024743 Dynein heavy chain, coiled coil stalk [PF12777] (3201-3532)
  IPR026983 Dynein heavy chain [PTHR46532] (23-4645)
  IPR027417 P-loop containing nucleoside triphosphate hydrolase [G3DSA:3.40.50.300] (1883-2043)
  IPR027417 P-loop containing nucleoside triphosphate hydrolase [G3DSA:3.40.50.300] (2176-2399)
  IPR027417 P-loop containing nucleoside triphosphate hydrolase [G3DSA:3.40.50.300] (2570-3093)
  IPR027417 P-loop containing nucleoside triphosphate hydrolase [G3DSA:3.40.50.300] (3550-3721)
  IPR027417 P-loop containing nucleoside triphosphate hydrolase [G3DSA:3.40.50.300] (4022-4147)
  IPR027417 P-loop containing nucleoside triphosphate hydrolase [SSF52540] (1883-2103)
  IPR027417 P-loop containing nucleoside triphosphate hydrolase [SSF52540] (2146-2366)
  IPR027417 P-loop containing nucleoside triphosphate hydrolase [SSF52540] (2579-2849)
  IPR027417 P-loop containing nucleoside triphosphate hydrolase [SSF52540] (2901-3201)
  IPR035699 Dynein heavy chain, hydrolytic ATP-binding dynein motor region [PF12774] (1868-2231)

Organism: Homo sapiens (NCBI:txid9606)

Secondary structure (DSSP, 8-state):
--BPPHHHHHHHHHHHHHHHTSSSSSPPHHHHHHHH-HHHHH--HHHH-TT--EEEEEEEEEE--EEEEEEEES-----TTEEEEEEEESSSS-BTTS-SGGGEEEEEE-SS-HHHHHHHHIIIIIHHHHHHHHT---HHHHHHHHHH--HHHHHHHT-/-BPPHHHHHHHHHHHHHHHTSSSSSPPHHHHHHHH-HHHHH--HHHH-TT--EEEEEEEEE--EEEEEEES-----TTEEEEEEEESSSS-BTTS-SGGGEEEEEE-SS-HHHHHHHHIIIIIHHHHHHHHH--HHHHHHHHHH--HHHHHHTT-/--BPPHHHHHHHHHHHHHHHTSSSSSPPHHHHHHHH-HHHHH--HHHH-TT--EEEEEEEEE--EEEEEEES-----TTEEEEEEEESSSS-BTTS-SGGGEEEEEE-SS-HHHHHHHHIIIIIHHHHHHHHH---HHHHHHHHHH--HHHHHHHT-/--BPPHHHHHHHHHHHHHHHTSSSSSPPHHHHHHHH-HHHHH--HHHH-TT--EEEEEEEEE--EEEEEEES-----TTEEEEEEEESSSS-BTTS-SGGGEEEEEE-SS-HHHHHHHHIIIIIHHHHHHHH--HHHHHHHHHH--HHHHHHT-

Nearest PDB structures (foldseek):
  5owo-assembly1_B  TM=1.006E+00  e=1.302E-29  Homo sapiens
  5owo-assembly1_C  TM=1.004E+00  e=2.368E-27  Homo sapiens
  5owo-assembly1_A  TM=1.000E+00  e=5.299E-27  Homo sapiens
  5owo-assembly1_D  TM=9.934E-01  e=4.681E-27  Homo sapiens
  6f1t-assembly1_m  TM=9.706E-01  e=1.471E-23  Homo sapiens

Sequence (625 aa):
QNVADVSVLQKHLRKLVPLLLEDGGEAPAALEAALEEKSALEQRKFLSDPQVHTVLVERSTLKEKEFISYNINIDIHYGVKSNSLAFIKRTPVIDADKPVSSQLRVLTLSEDSPYETLHSFISNAVAPFFKSYIREKAPSVEKKIAELEGLLHLQQNIENVADVSVLQKHLRKLVPLLLEDGGEAPAALEAALEEKSALEQRKFLSDPQVHTVLVERSTLKEFISYNINIDIHYGVKSNSLAFIKRTPVIDADKPVSSQLRVLTLSEDSPYETLHSFISNAVAPFFKSYIREAPSVEKKIAELEGLLHLQQNIEQNVADVSVLQKHLRKLVPLLLEDGGEAPAALEAALEEKSALEQRKFLSDPQVHTVLVERSTLKEFISYNINIDIHYGVKSNSLAFIKRTPVIDADKPVSSQLRVLTLSEDSPYETLHSFISNAVAPFFKSYIREKAPSVEKKIAELEGLLHLQQNIEQNVADVSVLQKHLRKLVPLLLEDGGEAPAALEAALEEKSALEQRKFLSDPQVHTVLVERSTLKEFISYNINIDIHYGVKSNSLAFIKRTPVIDADKPVSSQLRVLTLSEDSPYETLHSFISNAVAPFFKSYIRAPSVEKKIAELEGLLHLQQNI

B-factor: mean 31.24, std 13.85, range [13.98, 180.03]

Foldseek 3Di:
DAFAQLVLVVVVCQQVVCVPPNVHDGRDPQSVVQSPDPQQNVLVCCQAALVQFKKKWKWFWDPPVIDIHIHIHSDDDADQRIKIKMKGFQGSHHDNPDRRVVGIDIDIDGNPDVLVVVLCCLVPPVQVVLVVVVVCVSVVVNVVSVVSVCSVVVVVVVD/DFDDLVLVVVVCQQPVCVPPNVHDGRDVQQVVQSPDPQQNVLCCCAAALPQFKKKWKWFADVNDIHIHIHSDDDADLRIKMKMWGFPDSHHDPPDRRVVGIDIDIDGNPDPLVSVLCCLVVPVLVVCVVVVVCPVVVNVVSVVSVCSVVVVVVVD/DAWAALVLVVVVCQQPCCVPPHVHDGRDVLSVVQSPDPQQNVLCCCQAALVQFKKKWKWADPPPDIHIHIHSDDDADQRIKIKMKGFQDSHQHNVDRRVVGIDIDIDGNPDVLVVVLCCLVPPVLVVLVVVVVCVSVVVNVVSVVSVVSVVVVVVVD/DAFAALVLVVVVCQQVVCVQPNVHDGRDVQQVVQSPDPVQRVLVCCQAALVQFKKKWKWFDDPPDIHIHIHSDDDADLRIKIKMWGFPDSHQHNPDRRVVGIDIDIDGNPPPLVRVLCCLVPPVLVVCCVPPCPVVVNVVSVVVVCSVVVVVPD